Protein AF-0000000072577965 (afdb_homodimer)

Foldseek 3Di:
DPPCPVVPQPLCVVVVCVVQNDVGQDLVNSCVSRVHDSVVVCVRQVDSLSSLLVVLLVVVVVVLVVLVVVLVVVPCPVPDLLRSQLVSQQSLLVCLVVVVSSLVNVVVLVVCCVVPVVSVVSVVVSLLQQLLSVLCSSVVHDSVPQDPVSSVPVSNVSSCVSNVLSVVCSVPVVPRDHSVVVSVVVVVVVVVVPPPD/DPPCPVVPQPLCVVVVCVVQNDVGQDLVNSCVSRVHDSVVVCVRQVDSLSSLLVVLLVVVVVVLVVLVVVLVPVPCPVPDLLRSQLVSQQSLLVCLVVVVSSLVNVVVLVVCCVVPVVSVVSVVVSLLQQLLSVLCSSVVHDSVPADPVSSVPVSNVSVVVSNVLSVVCSVPVVPRDHSVVVSVVVVVCCVVPDDPD

pLDDT: mean 82.99, std 15.66, range [21.91, 97.69]

Structure (mmCIF, N/CA/C/O backbone):
data_AF-0000000072577965-model_v1
#
loop_
_entity.id
_entity.type
_entity.pdbx_description
1 polymer 'Regulatory protein'
#
loop_
_atom_site.group_PDB
_atom_site.id
_atom_site.type_symbol
_atom_site.label_atom_id
_atom_site.label_alt_id
_atom_site.label_comp_id
_atom_site.label_asym_id
_atom_site.label_entity_id
_atom_site.label_seq_id
_atom_site.pdbx_PDB_ins_code
_atom_site.Cartn_x
_atom_site.Cartn_y
_atom_site.Cartn_z
_atom_site.occupancy
_atom_site.B_iso_or_equiv
_atom_site.auth_seq_id
_atom_site.auth_comp_id
_atom_site.auth_asym_id
_atom_site.auth_atom_id
_atom_site.pdbx_PDB_model_num
ATOM 1 N N . MET A 1 1 ? 29.516 26.109 -17.391 1 22.03 1 MET A N 1
ATOM 2 C CA . MET A 1 1 ? 29.172 26 -15.977 1 22.03 1 MET A CA 1
ATOM 3 C C . MET A 1 1 ? 27.828 25.328 -15.781 1 22.03 1 MET A C 1
ATOM 5 O O . MET A 1 1 ? 26.797 25.875 -16.156 1 22.03 1 MET A O 1
ATOM 9 N N . LYS A 1 2 ? 27.734 24.062 -16.078 1 29.77 2 LYS A N 1
ATOM 10 C CA . LYS A 1 2 ? 26.391 23.484 -16.109 1 29.77 2 LYS A CA 1
ATOM 11 C C . LYS A 1 2 ? 25.578 23.891 -14.891 1 29.77 2 LYS A C 1
ATOM 13 O O . LYS A 1 2 ? 26.078 23.859 -13.766 1 29.77 2 LYS A O 1
ATOM 18 N N . PRO A 1 3 ? 24.688 24.812 -14.984 1 33.03 3 PRO A N 1
ATOM 19 C CA . PRO A 1 3 ? 24.016 25.234 -13.75 1 33.03 3 PRO A CA 1
ATOM 20 C C . PRO A 1 3 ? 23.781 24.078 -12.781 1 33.03 3 PRO A C 1
ATOM 22 O O . PRO A 1 3 ? 23.578 22.938 -13.211 1 33.03 3 PRO A O 1
ATOM 25 N N . ARG A 1 4 ? 24.484 24.016 -11.625 1 32.69 4 ARG A N 1
ATOM 26 C CA . ARG A 1 4 ? 24.406 23.016 -10.57 1 32.69 4 ARG A CA 1
ATOM 27 C C . ARG A 1 4 ? 22.953 22.656 -10.273 1 32.69 4 ARG A C 1
ATOM 29 O O . ARG A 1 4 ? 22.172 23.5 -9.828 1 32.69 4 ARG A O 1
ATOM 36 N N . GLY A 1 5 ? 22.266 22.156 -11.18 1 33.41 5 GLY A N 1
ATOM 37 C CA . GLY A 1 5 ? 20.859 21.828 -11.102 1 33.41 5 GLY A CA 1
ATOM 38 C C . GLY A 1 5 ? 20.406 21.422 -9.711 1 33.41 5 GLY A C 1
ATOM 39 O O . GLY A 1 5 ? 21.25 21.172 -8.836 1 33.41 5 GLY A O 1
ATOM 40 N N . LEU A 1 6 ? 19.281 21.859 -9.328 1 36.31 6 LEU A N 1
ATOM 41 C CA . LEU A 1 6 ? 18.75 21.453 -8.039 1 36.31 6 LEU A CA 1
ATOM 42 C C . LEU A 1 6 ? 19.203 20.047 -7.672 1 36.31 6 LEU A C 1
ATOM 44 O O . LEU A 1 6 ? 18.844 19.531 -6.613 1 36.31 6 LEU A O 1
ATOM 48 N N . ALA A 1 7 ? 19.812 19.375 -8.57 1 37.84 7 ALA A N 1
ATOM 49 C CA . ALA A 1 7 ? 20.5 18.078 -8.469 1 37.84 7 ALA A CA 1
ATOM 50 C C . ALA A 1 7 ? 21.562 18.109 -7.383 1 37.84 7 ALA A C 1
ATOM 52 O O . ALA A 1 7 ? 21.797 17.109 -6.703 1 37.84 7 ALA A O 1
ATOM 53 N N . SER A 1 8 ? 22.391 19.172 -7.383 1 37.16 8 SER A N 1
ATOM 54 C CA . SER A 1 8 ? 23.5 19.359 -6.449 1 37.16 8 SER A CA 1
ATOM 55 C C . SER A 1 8 ? 23 19.797 -5.082 1 37.16 8 SER A C 1
ATOM 57 O O . SER A 1 8 ? 23.797 20.031 -4.164 1 37.16 8 SER A O 1
ATOM 59 N N . CYS A 1 9 ? 21.875 20.469 -5.055 1 36 9 CYS A N 1
ATOM 60 C CA . CYS A 1 9 ? 21.484 20.703 -3.668 1 36 9 CYS A CA 1
ATOM 61 C C . CYS A 1 9 ? 21.422 19.391 -2.891 1 36 9 CYS A C 1
ATOM 63 O O . CYS A 1 9 ? 20.609 18.531 -3.186 1 36 9 CYS A O 1
ATOM 65 N N . SER A 1 10 ? 22.5 18.922 -2.521 1 39.62 10 SER A N 1
ATOM 66 C CA . SER A 1 10 ? 22.531 17.922 -1.454 1 39.62 10 SER A CA 1
ATOM 67 C C . SER A 1 10 ? 21.359 18.125 -0.487 1 39.62 10 SER A C 1
ATOM 69 O O . SER A 1 10 ? 21.516 18.766 0.551 1 39.62 10 SER A O 1
ATOM 71 N N . LEU A 1 11 ? 20.312 18.844 -0.849 1 42.03 11 LEU A N 1
ATOM 72 C CA . LEU A 1 11 ? 19.219 18.953 0.108 1 42.03 11 LEU A CA 1
ATOM 73 C C . LEU A 1 11 ? 19.125 17.703 0.976 1 42.03 11 LEU A C 1
ATOM 75 O O . LEU A 1 11 ? 18.797 16.625 0.48 1 42.03 11 LEU A O 1
ATOM 79 N N . GLU A 1 12 ? 20.062 17.469 1.684 1 44.97 12 GLU A N 1
ATOM 80 C CA . GLU A 1 12 ? 19.797 16.484 2.727 1 44.97 12 GLU A CA 1
ATOM 81 C C . GLU A 1 12 ? 18.453 16.75 3.416 1 44.97 12 GLU A C 1
ATOM 83 O O . GLU A 1 12 ? 18.422 17.281 4.531 1 44.97 12 GLU A O 1
ATOM 88 N N . PRO A 1 13 ? 17.438 17.391 2.611 1 48.84 13 PRO A N 1
ATOM 89 C CA . PRO A 1 13 ? 16.109 17.359 3.211 1 48.84 13 PRO A CA 1
ATOM 90 C C . PRO A 1 13 ? 15.883 16.156 4.113 1 48.84 13 PRO A C 1
ATOM 92 O O . PRO A 1 13 ? 14.953 16.141 4.918 1 48.84 13 PRO A O 1
ATOM 95 N N . GLY A 1 14 ? 16.859 15.328 4.07 1 54.28 14 GLY A N 1
ATOM 96 C CA . GLY A 1 14 ? 16.719 14.07 4.781 1 54.28 14 GLY A CA 1
ATOM 97 C C . GLY A 1 14 ? 16.578 14.234 6.281 1 54.28 14 GLY A C 1
ATOM 98 O O . GLY A 1 14 ? 15.688 13.648 6.898 1 54.28 14 GLY A O 1
ATOM 99 N N . ALA A 1 15 ? 17.516 15.234 6.684 1 58 15 ALA A N 1
ATOM 100 C CA . ALA A 1 15 ? 17.438 15.344 8.141 1 58 15 ALA A CA 1
ATOM 101 C C . ALA A 1 15 ? 16.203 16.109 8.57 1 58 15 ALA A C 1
ATOM 103 O O . ALA A 1 15 ? 15.523 15.711 9.531 1 58 15 ALA A O 1
ATOM 104 N N . ALA A 1 16 ? 16 17.219 7.773 1 63.34 16 ALA A N 1
ATOM 105 C CA . ALA A 1 16 ? 14.82 18 8.141 1 63.34 16 ALA A CA 1
ATOM 106 C C . ALA A 1 16 ? 13.539 17.188 7.906 1 63.34 16 ALA A C 1
ATOM 108 O O . ALA A 1 16 ? 12.602 17.266 8.695 1 63.34 16 ALA A O 1
ATOM 109 N N . TRP A 1 17 ? 13.594 16.438 6.918 1 68.44 17 TRP A N 1
ATOM 110 C CA . TRP A 1 17 ? 12.438 15.602 6.613 1 68.44 17 TRP A CA 1
ATOM 111 C C . TRP A 1 17 ? 12.227 14.555 7.699 1 68.44 17 TRP A C 1
ATOM 113 O O . TRP A 1 17 ? 11.094 14.312 8.125 1 68.44 17 TRP A O 1
ATOM 123 N N . ARG A 1 18 ? 13.375 14.102 8.133 1 65.56 18 ARG A N 1
ATOM 124 C CA . ARG A 1 18 ? 13.305 13.094 9.18 1 65.56 18 ARG A CA 1
ATOM 125 C C . ARG A 1 18 ? 12.711 13.672 10.461 1 65.56 18 ARG A C 1
ATOM 127 O O . ARG A 1 18 ? 11.953 12.992 11.156 1 65.56 18 ARG A O 1
ATOM 134 N N . LYS A 1 19 ? 13 14.93 10.594 1 66.25 19 LYS A N 1
ATOM 135 C CA . LYS A 1 19 ? 12.594 15.547 11.852 1 66.25 19 LYS A CA 1
ATOM 136 C C . LYS A 1 19 ? 11.148 16.031 11.781 1 66.25 19 LYS A C 1
ATOM 138 O O . LYS A 1 19 ? 10.375 15.836 12.719 1 66.25 19 LYS A O 1
ATOM 143 N N . LYS A 1 20 ? 10.812 16.625 10.656 1 73.31 20 LYS A N 1
ATOM 144 C CA . LYS A 1 20 ? 9.523 17.312 10.633 1 73.31 20 LYS A CA 1
ATOM 145 C C . LYS A 1 20 ? 8.492 16.516 9.828 1 73.31 20 LYS A C 1
ATOM 147 O O . LYS A 1 20 ? 7.289 16.625 10.07 1 73.31 20 LYS A O 1
ATOM 152 N N . GLY A 1 21 ? 9 15.727 8.992 1 69.69 21 GLY A N 1
ATOM 153 C CA . GLY A 1 21 ? 8.094 14.969 8.148 1 69.69 21 GLY A CA 1
ATOM 154 C C . GLY A 1 21 ? 7.508 15.789 7.012 1 69.69 21 GLY A C 1
ATOM 155 O O . GLY A 1 21 ? 7.73 17 6.934 1 69.69 21 GLY A O 1
ATOM 156 N N . TRP A 1 22 ? 6.762 15.172 6.145 1 72.5 22 TRP A N 1
ATOM 157 C CA . TRP A 1 22 ? 6.203 15.742 4.922 1 72.5 22 TRP A CA 1
ATOM 158 C C . TRP A 1 22 ? 5.234 16.875 5.242 1 72.5 22 TRP A C 1
ATOM 160 O O . TRP A 1 22 ? 5.266 17.938 4.602 1 72.5 22 TRP A O 1
ATOM 170 N N . ALA A 1 23 ? 4.504 16.672 6.238 1 69.31 23 ALA A N 1
ATOM 171 C CA . ALA A 1 23 ? 3.393 17.578 6.5 1 69.31 23 ALA A CA 1
ATOM 172 C C . ALA A 1 23 ? 3.883 18.875 7.117 1 69.31 23 ALA A C 1
ATOM 174 O O . ALA A 1 23 ? 3.277 19.938 6.918 1 69.31 23 ALA A O 1
ATOM 175 N N . ARG A 1 24 ? 5.105 18.875 7.723 1 77.19 24 ARG A N 1
ATOM 176 C CA . ARG A 1 24 ? 5.449 20.031 8.547 1 77.19 24 ARG A CA 1
ATOM 177 C C . ARG A 1 24 ? 6.695 20.719 8.023 1 77.19 24 ARG A C 1
ATOM 179 O O . ARG A 1 24 ? 6.969 21.875 8.375 1 77.19 24 ARG A O 1
ATOM 186 N N . ILE A 1 25 ? 7.359 20.078 7.188 1 81.75 25 ILE A N 1
ATOM 187 C CA . ILE A 1 25 ? 8.594 20.672 6.691 1 81.75 25 ILE A CA 1
ATOM 188 C C . ILE A 1 25 ? 8.273 21.891 5.824 1 81.75 25 ILE A C 1
ATOM 190 O O . ILE A 1 25 ? 7.301 21.875 5.066 1 81.75 25 ILE A O 1
ATOM 194 N N . THR A 1 26 ? 9 23.016 6.023 1 85.06 26 THR A N 1
ATOM 195 C CA . THR A 1 26 ? 8.766 24.266 5.289 1 85.06 26 THR A CA 1
ATOM 196 C C . THR A 1 26 ? 9.906 24.531 4.312 1 85.06 26 THR A C 1
ATOM 198 O O . THR A 1 26 ? 10.969 23.922 4.398 1 85.06 26 THR A O 1
ATOM 201 N N . VAL A 1 27 ? 9.586 25.469 3.42 1 85.62 27 VAL A N 1
ATOM 202 C CA . VAL A 1 27 ? 10.617 25.938 2.502 1 85.62 27 VAL A CA 1
ATOM 203 C C . VAL A 1 27 ? 11.773 26.547 3.293 1 85.62 27 VAL A C 1
ATOM 205 O O . VAL A 1 27 ? 12.938 26.375 2.934 1 85.62 27 VAL A O 1
ATOM 208 N N . ARG A 1 28 ? 11.422 27.125 4.348 1 87.19 28 ARG A N 1
ATOM 209 C CA . ARG A 1 28 ? 12.422 27.734 5.211 1 87.19 28 ARG A CA 1
ATOM 210 C C . ARG A 1 28 ? 13.344 26.688 5.809 1 87.19 28 ARG A C 1
ATOM 212 O O . ARG A 1 28 ? 14.562 26.875 5.871 1 87.19 28 ARG A O 1
ATOM 219 N N . ASP A 1 29 ? 12.727 25.625 6.27 1 85.81 29 ASP A N 1
ATOM 220 C CA . ASP A 1 29 ? 13.508 24.516 6.82 1 85.81 29 ASP A CA 1
ATOM 221 C C . ASP A 1 29 ? 14.492 23.969 5.789 1 85.81 29 ASP A C 1
ATOM 223 O O . ASP A 1 29 ? 15.648 23.688 6.113 1 85.81 29 ASP A O 1
ATOM 227 N N . ILE A 1 30 ? 14.008 23.859 4.598 1 82.06 30 ILE A N 1
ATOM 228 C CA . ILE A 1 30 ? 14.805 23.297 3.523 1 82.06 30 ILE A CA 1
ATOM 229 C C . ILE A 1 30 ? 15.93 24.25 3.141 1 82.06 30 ILE A C 1
ATOM 231 O O . ILE A 1 30 ? 17.078 23.844 2.938 1 82.06 30 ILE A O 1
ATOM 235 N N . ALA A 1 31 ? 15.578 25.484 3.035 1 85.81 31 ALA A N 1
ATOM 236 C CA . ALA A 1 31 ? 16.562 26.516 2.732 1 85.81 31 ALA A CA 1
ATOM 237 C C . ALA A 1 31 ? 17.688 26.531 3.768 1 85.81 31 ALA A C 1
ATOM 239 O O . ALA A 1 31 ? 18.859 26.562 3.414 1 85.81 31 ALA A O 1
ATOM 240 N N . ALA A 1 32 ? 17.359 26.391 4.984 1 84.44 32 ALA A N 1
ATOM 241 C CA . ALA A 1 32 ? 18.312 26.406 6.086 1 84.44 32 ALA A CA 1
ATOM 242 C C . ALA A 1 32 ? 19.234 25.188 6.031 1 84.44 32 ALA A C 1
ATOM 244 O O . ALA A 1 32 ? 20.438 25.312 6.293 1 84.44 32 ALA A O 1
ATOM 245 N N . ALA A 1 33 ? 18.672 24.172 5.617 1 78.94 33 ALA A N 1
ATOM 246 C CA . ALA A 1 33 ? 19.422 22.906 5.621 1 78.94 33 ALA A CA 1
ATOM 247 C C . ALA A 1 33 ? 20.297 22.797 4.383 1 78.94 33 ALA A C 1
ATOM 249 O O . ALA A 1 33 ? 21.312 22.094 4.398 1 78.94 33 ALA A O 1
ATOM 250 N N . SER A 1 34 ? 19.922 23.453 3.359 1 78.5 34 SER A N 1
ATOM 251 C CA . SER A 1 34 ? 20.609 23.234 2.084 1 78.5 34 SER A CA 1
ATOM 252 C C . SER A 1 34 ? 21.547 24.391 1.76 1 78.5 34 SER A C 1
ATOM 254 O O . SER A 1 34 ? 22.375 24.281 0.845 1 78.5 34 SER A O 1
ATOM 256 N N . GLY A 1 35 ? 21.391 25.484 2.408 1 81.62 35 GLY A N 1
ATOM 257 C CA . GLY A 1 35 ? 22.203 26.656 2.131 1 81.62 35 GLY A CA 1
ATOM 258 C C . GLY A 1 35 ? 21.766 27.406 0.892 1 81.62 35 GLY A C 1
ATOM 259 O O . GLY A 1 35 ? 22.5 28.25 0.368 1 81.62 35 GLY A O 1
ATOM 260 N N . VAL A 1 36 ? 20.672 27.062 0.403 1 82.81 36 VAL A N 1
ATOM 261 C CA . VAL A 1 36 ? 20.078 27.734 -0.746 1 82.81 36 VAL A CA 1
ATOM 262 C C . VAL A 1 36 ? 19.031 28.734 -0.273 1 82.81 36 VAL A C 1
ATOM 264 O O . VAL A 1 36 ? 18.312 28.469 0.699 1 82.81 36 VAL A O 1
ATOM 267 N N . SER A 1 37 ? 18.984 29.844 -0.943 1 87.12 37 SER A N 1
ATOM 268 C CA . SER A 1 37 ? 18.047 30.875 -0.519 1 87.12 37 SER A CA 1
ATOM 269 C C . SER A 1 37 ? 16.609 30.453 -0.797 1 87.12 37 SER A C 1
ATOM 271 O O . SER A 1 37 ? 16.344 29.703 -1.735 1 87.12 37 SER A O 1
ATOM 273 N N . MET A 1 38 ? 15.75 30.953 -0.001 1 89 38 MET A N 1
ATOM 274 C CA . MET A 1 38 ? 14.32 30.734 -0.229 1 89 38 MET A CA 1
ATOM 275 C C . MET A 1 38 ? 13.906 31.234 -1.604 1 89 38 MET A C 1
ATOM 277 O O . MET A 1 38 ? 13.07 30.625 -2.27 1 89 38 MET A O 1
ATOM 281 N N . ALA A 1 39 ? 14.562 32.281 -2.02 1 90.38 39 ALA A N 1
ATOM 282 C CA . ALA A 1 39 ? 14.258 32.875 -3.322 1 90.38 39 ALA A CA 1
ATOM 283 C C . ALA A 1 39 ? 14.633 31.922 -4.457 1 90.38 39 ALA A C 1
ATOM 285 O O . ALA A 1 39 ? 13.852 31.719 -5.387 1 90.38 39 ALA A O 1
ATOM 286 N N . ALA A 1 40 ? 15.75 31.391 -4.332 1 88.75 40 ALA A N 1
ATOM 287 C CA . ALA A 1 40 ? 16.219 30.453 -5.344 1 88.75 40 ALA A CA 1
ATOM 288 C C . ALA A 1 40 ? 15.32 29.219 -5.402 1 88.75 40 ALA A C 1
ATOM 290 O O . ALA A 1 40 ? 15 28.734 -6.488 1 88.75 40 ALA A O 1
ATOM 291 N N . ILE A 1 41 ? 14.922 28.688 -4.215 1 85.88 41 ILE A N 1
ATOM 292 C CA . ILE A 1 41 ? 14.039 27.531 -4.129 1 85.88 41 ILE A CA 1
ATOM 293 C C . ILE A 1 41 ? 12.695 27.875 -4.781 1 85.88 41 ILE A C 1
ATOM 295 O O . ILE A 1 41 ? 12.156 27.062 -5.543 1 85.88 41 ILE A O 1
ATOM 299 N N . GLY A 1 42 ? 12.273 29.047 -4.441 1 87.44 42 GLY A N 1
ATOM 300 C CA . GLY A 1 42 ? 11.023 29.484 -5.039 1 87.44 42 GLY A CA 1
ATOM 301 C C . GLY A 1 42 ? 11.086 29.594 -6.551 1 87.44 42 GLY A C 1
ATOM 302 O O . GLY A 1 42 ? 10.164 29.172 -7.25 1 87.44 42 GLY A O 1
ATOM 303 N N . TYR A 1 43 ? 12.156 30.156 -7.066 1 89.94 43 TYR A N 1
ATOM 304 C CA . TYR A 1 43 ? 12.352 30.312 -8.5 1 89.94 43 TYR A CA 1
ATOM 305 C C . TYR A 1 43 ? 12.422 28.969 -9.203 1 89.94 43 TYR A C 1
ATOM 307 O O . TYR A 1 43 ? 11.828 28.781 -10.266 1 89.94 43 TYR A O 1
ATOM 315 N N . ARG A 1 44 ? 12.953 28.078 -8.539 1 87.31 44 ARG A N 1
ATOM 316 C CA . ARG A 1 44 ? 13.211 26.781 -9.164 1 87.31 44 ARG A CA 1
ATOM 317 C C . ARG A 1 44 ? 11.992 25.875 -9.055 1 87.31 44 ARG A C 1
ATOM 319 O O . ARG A 1 44 ? 11.672 25.156 -10 1 87.31 44 ARG A O 1
ATOM 326 N N . PHE A 1 45 ? 11.312 25.859 -7.918 1 88.38 45 PHE A N 1
ATOM 327 C CA . PHE A 1 45 ? 10.305 24.844 -7.691 1 88.38 45 PHE A CA 1
ATOM 328 C C . PHE A 1 45 ? 8.906 25.453 -7.656 1 88.38 45 PHE A C 1
ATOM 330 O O . PHE A 1 45 ? 7.914 24.766 -7.879 1 88.38 45 PHE A O 1
ATOM 337 N N . GLY A 1 46 ? 8.875 26.672 -7.336 1 86.12 46 GLY A N 1
ATOM 338 C CA . GLY A 1 46 ? 7.617 27.391 -7.395 1 86.12 46 GLY A CA 1
ATOM 339 C C . GLY A 1 46 ? 6.762 27.203 -6.156 1 86.12 46 GLY A C 1
ATOM 340 O O . GLY A 1 46 ? 6.082 28.141 -5.719 1 86.12 46 GLY A O 1
ATOM 341 N N . SER A 1 47 ? 6.73 25.969 -5.566 1 83.81 47 SER A N 1
ATOM 342 C CA . SER A 1 47 ? 5.918 25.719 -4.379 1 83.81 47 SER A CA 1
ATOM 343 C C . SER A 1 47 ? 6.574 24.672 -3.473 1 83.81 47 SER A C 1
ATOM 345 O O . SER A 1 47 ? 7.434 23.906 -3.916 1 83.81 47 SER A O 1
ATOM 347 N N . ARG A 1 48 ? 6.172 24.734 -2.264 1 84.12 48 ARG A N 1
ATOM 348 C CA . ARG A 1 48 ? 6.625 23.766 -1.28 1 84.12 48 ARG A CA 1
ATOM 349 C C . ARG A 1 48 ? 6.301 22.344 -1.731 1 84.12 48 ARG A C 1
ATOM 351 O O . ARG A 1 48 ? 7.137 21.438 -1.62 1 84.12 48 ARG A O 1
ATOM 358 N N . GLU A 1 49 ? 5.141 22.172 -2.326 1 82.69 49 GLU A N 1
ATOM 359 C CA . GLU A 1 49 ? 4.691 20.859 -2.762 1 82.69 49 GLU A CA 1
ATOM 360 C C . GLU A 1 49 ? 5.547 20.328 -3.912 1 82.69 49 GLU A C 1
ATOM 362 O O . GLU A 1 49 ? 5.934 19.156 -3.928 1 82.69 49 GLU A O 1
ATOM 367 N N . ALA A 1 50 ? 5.828 21.188 -4.781 1 83.31 50 ALA A N 1
ATOM 368 C CA . ALA A 1 50 ? 6.66 20.812 -5.918 1 83.31 50 ALA A CA 1
ATOM 369 C C . ALA A 1 50 ? 8.062 20.438 -5.469 1 83.31 50 ALA A C 1
ATOM 371 O O . ALA A 1 50 ? 8.633 19.453 -5.957 1 83.31 50 ALA A O 1
ATOM 372 N N . LEU A 1 51 ? 8.547 21.203 -4.562 1 85.5 51 LEU A N 1
ATOM 373 C CA . LEU A 1 51 ? 9.875 20.922 -4.023 1 85.5 51 LEU A CA 1
ATOM 374 C C . LEU A 1 51 ? 9.898 19.578 -3.311 1 85.5 51 LEU A C 1
ATOM 376 O O . LEU A 1 51 ? 10.773 18.75 -3.574 1 85.5 51 LEU A O 1
ATOM 380 N N . LEU A 1 52 ? 8.961 19.359 -2.465 1 86.12 52 LEU A N 1
ATOM 381 C CA . LEU A 1 52 ? 8.922 18.125 -1.679 1 86.12 52 LEU A CA 1
ATOM 382 C C . LEU A 1 52 ? 8.727 16.922 -2.578 1 86.12 52 LEU A C 1
ATOM 384 O O . LEU A 1 52 ? 9.336 15.867 -2.357 1 86.12 52 LEU A O 1
ATOM 388 N N . THR A 1 53 ? 7.949 17.094 -3.547 1 84.81 53 THR A N 1
ATOM 389 C CA . THR A 1 53 ? 7.691 15.992 -4.477 1 84.81 53 THR A CA 1
ATOM 390 C C . THR A 1 53 ? 8.961 15.633 -5.25 1 84.81 53 THR A C 1
ATOM 392 O O . THR A 1 53 ? 9.297 14.453 -5.375 1 84.81 53 THR A O 1
ATOM 395 N N . SER A 1 54 ? 9.594 16.609 -5.695 1 84 54 SER A N 1
ATOM 396 C CA . SER A 1 54 ? 10.844 16.391 -6.414 1 84 54 SER A CA 1
ATOM 397 C C . SER A 1 54 ? 11.883 15.711 -5.523 1 84 54 SER A C 1
ATOM 399 O O . SER A 1 54 ? 12.562 14.773 -5.953 1 84 54 SER A O 1
ATOM 401 N N . ALA A 1 55 ? 11.938 16.156 -4.32 1 84.5 55 ALA A N 1
ATOM 402 C CA . ALA A 1 55 ? 12.875 15.57 -3.363 1 84.5 55 ALA A CA 1
ATOM 403 C C . ALA A 1 55 ? 12.531 14.109 -3.08 1 84.5 55 ALA A C 1
ATOM 405 O O . ALA A 1 55 ? 13.422 13.266 -2.963 1 84.5 55 ALA A O 1
ATOM 406 N N . LEU A 1 56 ? 11.312 13.844 -2.992 1 86.75 56 LEU A N 1
ATOM 407 C CA . LEU A 1 56 ? 10.852 12.484 -2.738 1 86.75 56 LEU A CA 1
ATOM 408 C C . LEU A 1 56 ? 11.211 11.562 -3.896 1 86.75 56 LEU A C 1
ATOM 410 O O . LEU A 1 56 ? 11.758 10.477 -3.684 1 86.75 56 LEU A O 1
ATOM 414 N N . ILE A 1 57 ? 10.969 12.016 -5.051 1 84.38 57 ILE A N 1
ATOM 415 C CA . ILE A 1 57 ? 11.234 11.219 -6.246 1 84.38 57 ILE A CA 1
ATOM 416 C C . ILE A 1 57 ? 12.734 10.953 -6.363 1 84.38 57 ILE A C 1
ATOM 418 O O . ILE A 1 57 ? 13.148 9.836 -6.676 1 84.38 57 ILE A O 1
ATOM 422 N N . GLU A 1 58 ? 13.461 11.93 -6.066 1 84.31 58 GLU A N 1
ATOM 423 C CA . GLU A 1 58 ? 14.906 11.773 -6.098 1 84.31 58 GLU A CA 1
ATOM 424 C C . GLU A 1 58 ? 15.383 10.781 -5.043 1 84.31 58 GLU A C 1
ATOM 426 O O . GLU A 1 58 ? 16.266 9.961 -5.309 1 84.31 58 GLU A O 1
ATOM 431 N N . ALA A 1 59 ? 14.828 10.867 -3.898 1 85.94 59 ALA A N 1
ATOM 432 C CA . ALA A 1 59 ? 15.188 9.953 -2.816 1 85.94 59 ALA A CA 1
ATOM 433 C C . ALA A 1 59 ? 14.844 8.508 -3.178 1 85.94 59 ALA A C 1
ATOM 435 O O . ALA A 1 59 ? 15.609 7.59 -2.889 1 85.94 59 ALA A O 1
ATOM 436 N N . ILE A 1 60 ? 13.742 8.305 -3.84 1 88.25 60 ILE A N 1
ATOM 437 C CA . ILE A 1 60 ? 13.328 6.973 -4.262 1 88.25 60 ILE A CA 1
ATOM 438 C C . ILE A 1 60 ? 14.273 6.461 -5.348 1 88.25 60 ILE A C 1
ATOM 440 O O . ILE A 1 60 ? 14.656 5.289 -5.34 1 88.25 60 ILE A O 1
ATOM 444 N N . ASP A 1 61 ? 14.625 7.324 -6.238 1 85.69 61 ASP A N 1
ATOM 445 C CA . ASP A 1 61 ? 15.562 6.961 -7.293 1 85.69 61 ASP A CA 1
ATOM 446 C C . ASP A 1 61 ? 16.906 6.539 -6.703 1 85.69 61 ASP A C 1
ATOM 448 O O . ASP A 1 61 ? 17.484 5.535 -7.129 1 85.69 61 ASP A O 1
ATOM 452 N N . GLU A 1 62 ? 17.359 7.293 -5.746 1 87.62 62 GLU A N 1
ATOM 453 C CA . GLU A 1 62 ? 18.609 6.957 -5.078 1 87.62 62 GLU A CA 1
ATOM 454 C C . GLU A 1 62 ? 18.516 5.613 -4.367 1 87.62 62 GLU A C 1
ATOM 456 O O . GLU A 1 62 ? 19.453 4.816 -4.402 1 87.62 62 GLU A O 1
ATOM 461 N N . TRP A 1 63 ? 17.453 5.422 -3.729 1 89.69 63 TRP A N 1
ATOM 462 C CA . TRP A 1 63 ? 17.203 4.137 -3.082 1 89.69 63 TRP A CA 1
ATOM 463 C C . TRP A 1 63 ? 17.266 2.998 -4.098 1 89.69 63 TRP A C 1
ATOM 465 O O . TRP A 1 63 ? 17.891 1.968 -3.852 1 89.69 63 TRP A O 1
ATOM 475 N N . GLY A 1 64 ? 16.578 3.203 -5.234 1 88.5 64 GLY A N 1
ATOM 476 C CA . GLY A 1 64 ? 16.609 2.199 -6.285 1 88.5 64 GLY A CA 1
ATOM 477 C C . GLY A 1 64 ? 18.016 1.887 -6.766 1 88.5 64 GLY A C 1
ATOM 478 O O . GLY A 1 64 ? 18.359 0.723 -6.98 1 88.5 64 GLY A O 1
ATOM 479 N N . THR A 1 65 ? 18.766 2.918 -6.914 1 87.06 65 THR A N 1
ATOM 480 C CA . THR A 1 65 ? 20.141 2.758 -7.367 1 87.06 65 THR A CA 1
ATOM 481 C C . THR A 1 65 ? 20.953 1.971 -6.348 1 87.06 65 THR A C 1
ATOM 483 O O . THR A 1 65 ? 21.703 1.059 -6.711 1 87.06 65 THR A O 1
ATOM 486 N N . ARG A 1 66 ? 20.75 2.295 -5.102 1 88.75 66 ARG A N 1
ATOM 487 C CA . ARG A 1 66 ? 21.438 1.581 -4.031 1 88.75 66 ARG A CA 1
ATOM 488 C C . ARG A 1 66 ? 21.016 0.118 -3.988 1 88.75 66 ARG A C 1
ATOM 490 O O . ARG A 1 66 ? 21.844 -0.772 -3.807 1 88.75 66 ARG A O 1
ATOM 497 N N . LEU A 1 67 ? 19.781 -0.132 -4.133 1 88.25 67 LEU A N 1
ATOM 498 C CA . LEU A 1 67 ? 19.25 -1.493 -4.145 1 88.25 67 LEU A CA 1
ATOM 499 C C . LEU A 1 67 ? 19.859 -2.301 -5.285 1 88.25 67 LEU A C 1
ATOM 501 O O . LEU A 1 67 ? 20.25 -3.453 -5.094 1 88.25 67 LEU A O 1
ATOM 505 N N . GLY A 1 68 ? 19.891 -1.699 -6.469 1 84.94 68 GLY A N 1
ATOM 506 C CA . GLY A 1 68 ? 20.516 -2.357 -7.605 1 84.94 68 GLY A CA 1
ATOM 507 C C . GLY A 1 68 ? 21.953 -2.764 -7.352 1 84.94 68 GLY A C 1
ATOM 508 O O . GLY A 1 68 ? 22.359 -3.871 -7.703 1 84.94 68 GLY A O 1
ATOM 509 N N . ARG A 1 69 ? 22.656 -1.888 -6.723 1 85.19 69 ARG A N 1
ATOM 510 C CA . ARG A 1 69 ? 24.062 -2.176 -6.402 1 85.19 69 ARG A CA 1
ATOM 511 C C . ARG A 1 69 ? 24.172 -3.336 -5.418 1 85.19 69 ARG A C 1
ATOM 513 O O . ARG A 1 69 ? 25.016 -4.211 -5.57 1 85.19 69 ARG A O 1
ATOM 520 N N . THR A 1 70 ? 23.312 -3.295 -4.445 1 83.12 70 THR A N 1
ATOM 521 C CA . THR A 1 70 ? 23.281 -4.352 -3.441 1 83.12 70 THR A CA 1
ATOM 522 C C . THR A 1 70 ? 22.984 -5.703 -4.086 1 83.12 70 THR A C 1
ATOM 524 O O . THR A 1 70 ? 23.656 -6.699 -3.797 1 83.12 70 THR A O 1
ATOM 527 N N . LEU A 1 71 ? 22.094 -5.727 -4.977 1 82.5 71 LEU A N 1
ATOM 528 C CA . LEU A 1 71 ? 21.672 -6.973 -5.613 1 82.5 71 LEU A CA 1
ATOM 529 C C . LEU A 1 71 ? 22.734 -7.473 -6.582 1 82.5 71 LEU A C 1
ATOM 531 O O . LEU A 1 71 ? 22.922 -8.68 -6.742 1 82.5 71 LEU A O 1
ATOM 535 N N . SER A 1 72 ? 23.344 -6.516 -7.238 1 79.31 72 SER A N 1
ATOM 536 C CA . SER A 1 72 ? 24.422 -6.891 -8.148 1 79.31 72 SER A CA 1
ATOM 537 C C . SER A 1 72 ? 25.594 -7.527 -7.398 1 79.31 72 SER A C 1
ATOM 539 O O . SER A 1 72 ? 26.297 -8.383 -7.941 1 79.31 72 SER A O 1
ATOM 541 N N . ALA A 1 73 ? 25.703 -7.121 -6.191 1 75.44 73 ALA A N 1
ATOM 542 C CA . ALA A 1 73 ? 26.781 -7.66 -5.367 1 75.44 73 ALA A CA 1
ATOM 543 C C . ALA A 1 73 ? 26.422 -9.055 -4.852 1 75.44 73 ALA A C 1
ATOM 545 O O . ALA A 1 73 ? 27.312 -9.828 -4.488 1 75.44 73 ALA A O 1
ATOM 546 N N . TYR A 1 74 ? 25.172 -9.172 -4.602 1 67.94 74 TYR A N 1
ATOM 547 C CA . TYR A 1 74 ? 24.75 -10.492 -4.16 1 67.94 74 TYR A CA 1
ATOM 548 C C . TYR A 1 74 ? 25.094 -11.562 -5.188 1 67.94 74 TYR A C 1
ATOM 550 O O . TYR A 1 74 ? 24.422 -11.703 -6.203 1 67.94 74 TYR A O 1
ATOM 558 N N . GLY A 1 75 ? 26.344 -11.68 -5.637 1 57.62 75 GLY A N 1
ATOM 559 C CA . GLY A 1 75 ? 26.969 -12.672 -6.492 1 57.62 75 GLY A CA 1
ATOM 560 C C . GLY A 1 75 ? 26.078 -13.852 -6.793 1 57.62 75 GLY A C 1
ATOM 561 O O . GLY A 1 75 ? 25.328 -14.305 -5.93 1 57.62 75 GLY A O 1
ATOM 562 N N . SER A 1 76 ? 25.078 -13.805 -7.781 1 58.84 76 SER A N 1
ATOM 563 C CA . SER A 1 76 ? 24.172 -14.906 -8.07 1 58.84 76 SER A CA 1
ATOM 564 C C . SER A 1 76 ? 24.812 -15.93 -8.992 1 58.84 76 SER A C 1
ATOM 566 O O . SER A 1 76 ? 24.125 -16.703 -9.648 1 58.84 76 SER A O 1
ATOM 568 N N . GLU A 1 77 ? 26.203 -15.906 -8.891 1 63.25 77 GLU A N 1
ATOM 569 C CA . GLU A 1 77 ? 26.719 -17.031 -9.672 1 63.25 77 GLU A CA 1
ATOM 570 C C . GLU A 1 77 ? 26.219 -18.359 -9.117 1 63.25 77 GLU A C 1
ATOM 572 O O . GLU A 1 77 ? 26.422 -18.656 -7.941 1 63.25 77 GLU A O 1
ATOM 577 N N . GLY A 1 78 ? 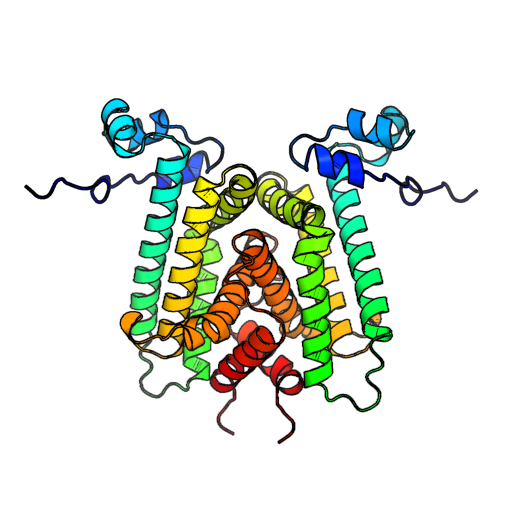25.438 -19.031 -9.859 1 71.81 78 GLY A N 1
ATOM 578 C CA . GLY A 1 78 ? 24.906 -20.344 -9.555 1 71.81 78 GLY A CA 1
ATOM 579 C C . GLY A 1 78 ? 23.594 -20.297 -8.797 1 71.81 78 GLY A C 1
ATOM 580 O O . GLY A 1 78 ? 22.984 -21.344 -8.547 1 71.81 78 GLY A O 1
ATOM 581 N N . ALA A 1 79 ? 23.188 -19.156 -8.359 1 77.31 79 ALA A N 1
ATOM 582 C CA . ALA A 1 79 ? 21.938 -19.078 -7.617 1 77.31 79 ALA A CA 1
ATOM 583 C C . ALA A 1 79 ? 20.75 -19.25 -8.555 1 77.31 79 ALA A C 1
ATOM 585 O O . ALA A 1 79 ? 20.781 -18.797 -9.703 1 77.31 79 ALA A O 1
ATOM 586 N N . SER A 1 80 ? 19.766 -19.984 -8.008 1 83 80 SER A N 1
ATOM 587 C CA . SER A 1 80 ? 18.531 -20.156 -8.758 1 83 80 SER A CA 1
ATOM 588 C C . SER A 1 80 ? 17.75 -18.844 -8.82 1 83 80 SER A C 1
ATOM 590 O O . SER A 1 80 ? 18.016 -17.906 -8.055 1 83 80 SER A O 1
ATOM 592 N N . ALA A 1 81 ? 16.906 -18.703 -9.711 1 83.38 81 ALA A N 1
ATOM 593 C CA . ALA A 1 81 ? 16.031 -17.531 -9.844 1 83.38 81 ALA A CA 1
ATOM 594 C C . ALA A 1 81 ? 15.266 -17.281 -8.547 1 83.38 81 ALA A C 1
ATOM 596 O O . ALA A 1 81 ? 15.102 -16.125 -8.141 1 83.38 81 ALA A O 1
ATOM 597 N N . ALA A 1 82 ? 14.977 -18.359 -7.895 1 85.25 82 ALA A N 1
ATOM 598 C CA . ALA A 1 82 ? 14.227 -18.25 -6.645 1 85.25 82 ALA A CA 1
ATOM 599 C C . ALA A 1 82 ? 15.094 -17.641 -5.543 1 85.25 82 ALA A C 1
ATOM 601 O O . ALA A 1 82 ? 14.617 -16.828 -4.754 1 85.25 82 ALA A O 1
ATOM 602 N N . GLU A 1 83 ? 16.297 -18.047 -5.535 1 86.69 83 GLU A N 1
ATOM 603 C CA . GLU A 1 83 ? 17.219 -17.516 -4.535 1 86.69 83 GLU A CA 1
ATOM 604 C C . GLU A 1 83 ? 17.5 -16.031 -4.766 1 86.69 83 GLU A C 1
ATOM 606 O O . GLU A 1 83 ? 17.578 -15.25 -3.814 1 86.69 83 GLU A O 1
ATOM 611 N N . HIS A 1 84 ? 17.609 -15.727 -6.035 1 86.5 84 HIS A N 1
ATOM 612 C CA . HIS A 1 84 ? 17.812 -14.328 -6.383 1 86.5 84 HIS A CA 1
ATOM 613 C C . HIS A 1 84 ? 16.609 -13.477 -6.012 1 86.5 84 HIS A C 1
ATOM 615 O O . HIS A 1 84 ? 16.766 -12.359 -5.504 1 86.5 84 HIS A O 1
ATOM 621 N N . TYR A 1 85 ? 15.516 -13.969 -6.254 1 91.38 85 TYR A N 1
ATOM 622 C CA . TYR A 1 85 ? 14.281 -13.25 -5.941 1 91.38 85 TYR A CA 1
ATOM 623 C C . TYR A 1 85 ? 14.117 -13.078 -4.434 1 91.38 85 TYR A C 1
ATOM 625 O O . TYR A 1 85 ? 13.68 -12.023 -3.969 1 91.38 85 TYR A O 1
ATOM 633 N N . GLU A 1 86 ? 14.445 -14.102 -3.705 1 92.12 86 GLU A N 1
ATOM 634 C CA . GLU A 1 86 ? 14.398 -14.016 -2.248 1 92.12 86 GLU A CA 1
ATOM 635 C C . GLU A 1 86 ? 15.391 -12.977 -1.726 1 92.12 86 GLU A C 1
ATOM 637 O O . GLU A 1 86 ? 15.086 -12.234 -0.787 1 92.12 86 GLU A O 1
ATOM 642 N N . ALA A 1 87 ? 16.562 -12.891 -2.328 1 90.88 87 ALA A N 1
ATOM 643 C CA . ALA A 1 87 ? 17.562 -11.898 -1.947 1 90.88 87 ALA A CA 1
ATOM 644 C C . ALA A 1 87 ? 17.062 -10.484 -2.225 1 90.88 87 ALA A C 1
ATOM 646 O O . ALA A 1 87 ? 17.312 -9.562 -1.448 1 90.88 87 ALA A O 1
ATOM 647 N N . LEU A 1 88 ? 16.375 -10.344 -3.332 1 91.31 88 LEU A N 1
ATOM 648 C CA . LEU A 1 88 ? 15.766 -9.062 -3.658 1 91.31 88 LEU A CA 1
ATOM 649 C C . LEU A 1 88 ? 14.797 -8.633 -2.562 1 91.31 88 LEU A C 1
ATOM 651 O O . LEU A 1 88 ? 14.875 -7.504 -2.068 1 91.31 88 LEU A O 1
ATOM 655 N N . TRP A 1 89 ? 13.992 -9.523 -2.111 1 94.56 89 TRP A N 1
ATOM 656 C CA . TRP A 1 89 ? 13.008 -9.195 -1.087 1 94.56 89 TRP A CA 1
ATOM 657 C C . TRP A 1 89 ? 13.68 -8.945 0.257 1 94.56 89 TRP A C 1
ATOM 659 O O . TRP A 1 89 ? 13.242 -8.094 1.03 1 94.56 89 TRP A O 1
ATOM 669 N N . ALA A 1 90 ? 14.711 -9.68 0.54 1 94.75 90 ALA A N 1
ATOM 670 C CA . ALA A 1 90 ? 15.445 -9.438 1.78 1 94.75 90 ALA A CA 1
ATOM 671 C C . ALA A 1 90 ? 15.984 -8.008 1.825 1 94.75 90 ALA A C 1
ATOM 673 O O . ALA A 1 90 ? 15.875 -7.332 2.85 1 94.75 90 ALA A O 1
ATOM 674 N N . ALA A 1 91 ? 16.531 -7.594 0.713 1 92.81 91 ALA A N 1
ATOM 675 C CA . ALA A 1 91 ? 17.078 -6.246 0.632 1 92.81 91 ALA A CA 1
ATOM 676 C C . ALA A 1 91 ? 15.969 -5.195 0.724 1 92.81 91 ALA A C 1
ATOM 678 O O . ALA A 1 91 ? 16.109 -4.195 1.429 1 92.81 91 ALA A O 1
ATOM 679 N N . VAL A 1 92 ? 14.898 -5.414 0.03 1 94.81 92 VAL A N 1
ATOM 680 C CA . VAL A 1 92 ? 13.758 -4.492 0.024 1 94.81 92 VAL A CA 1
ATOM 681 C C . VAL A 1 92 ? 13.18 -4.379 1.432 1 94.81 92 VAL A C 1
ATOM 683 O O . VAL A 1 92 ? 12.969 -3.271 1.934 1 94.81 92 VAL A O 1
ATOM 686 N N . ILE A 1 93 ? 12.992 -5.496 2.07 1 96.38 93 ILE A N 1
ATOM 687 C CA . ILE A 1 93 ? 12.391 -5.523 3.4 1 96.38 93 ILE A CA 1
ATOM 688 C C . ILE A 1 93 ? 13.32 -4.848 4.402 1 96.38 93 ILE A C 1
ATOM 690 O O . ILE A 1 93 ? 12.867 -4.117 5.289 1 96.38 93 ILE A O 1
ATOM 694 N N . GLY A 1 94 ? 14.617 -5.047 4.266 1 95 94 GLY A N 1
ATOM 695 C CA . GLY A 1 94 ? 15.562 -4.316 5.09 1 95 94 GLY A CA 1
ATOM 696 C C . GLY A 1 94 ? 15.406 -2.812 4.992 1 95 94 GLY A C 1
ATOM 697 O O . GLY A 1 94 ? 15.508 -2.105 5.996 1 95 94 GLY A O 1
ATOM 698 N N . SER A 1 95 ? 15.062 -2.355 3.871 1 93.38 95 SER A N 1
ATOM 699 C CA . SER A 1 95 ? 14.953 -0.919 3.639 1 93.38 95 SER A CA 1
ATOM 700 C C . SER A 1 95 ? 13.711 -0.342 4.309 1 93.38 95 SER A C 1
ATOM 702 O O . SER A 1 95 ? 13.648 0.86 4.57 1 93.38 95 SER A O 1
ATOM 704 N N . PHE A 1 96 ? 12.641 -1.147 4.578 1 94.5 96 PHE A N 1
ATOM 705 C CA . PHE A 1 96 ? 11.422 -0.653 5.219 1 94.5 96 PHE A CA 1
ATOM 706 C C . PHE A 1 96 ? 11.719 -0.177 6.637 1 94.5 96 PHE A C 1
ATOM 708 O O . PHE A 1 96 ? 11.023 0.7 7.16 1 94.5 96 PHE A O 1
ATOM 715 N N . THR A 1 97 ? 12.773 -0.743 7.23 1 90.25 97 THR A N 1
ATOM 716 C CA . THR A 1 97 ? 13.203 -0.317 8.555 1 90.25 97 THR A CA 1
ATOM 717 C C . THR A 1 97 ? 14.273 0.763 8.453 1 90.25 97 THR A C 1
ATOM 719 O O . THR A 1 97 ? 14.18 1.801 9.117 1 90.25 97 THR A O 1
ATOM 722 N N . GLU A 1 98 ? 15.234 0.567 7.586 1 89.69 98 GLU A N 1
ATOM 723 C CA . GLU A 1 98 ? 16.391 1.457 7.48 1 89.69 98 GLU A CA 1
ATOM 724 C C . GLU A 1 98 ? 15.984 2.811 6.902 1 89.69 98 GLU A C 1
ATOM 726 O O . GLU A 1 98 ? 16.547 3.844 7.285 1 89.69 98 GLU A O 1
ATOM 731 N N . ASP A 1 99 ? 15.023 2.746 5.969 1 89.75 99 ASP A N 1
ATOM 732 C CA . ASP A 1 99 ? 14.586 3.961 5.285 1 89.75 99 ASP A CA 1
ATOM 733 C C . ASP A 1 99 ? 13.133 4.285 5.613 1 89.75 99 ASP A C 1
ATOM 735 O O . ASP A 1 99 ? 12.383 4.75 4.754 1 89.75 99 ASP A O 1
ATOM 739 N N . ARG A 1 100 ? 12.742 4.016 6.766 1 88.25 100 ARG A N 1
ATOM 740 C CA . ARG A 1 100 ? 11.352 4.121 7.188 1 88.25 100 ARG A CA 1
ATOM 741 C C . ARG A 1 100 ? 10.789 5.508 6.902 1 88.25 100 ARG A C 1
ATOM 743 O O . ARG A 1 100 ? 9.648 5.645 6.461 1 88.25 100 ARG A O 1
ATOM 750 N N . THR A 1 101 ? 11.578 6.57 7.133 1 85.19 101 THR A N 1
ATOM 751 C CA . THR A 1 101 ? 11.133 7.941 6.922 1 85.19 101 THR A CA 1
ATOM 752 C C . THR A 1 101 ? 10.781 8.18 5.453 1 85.19 101 THR A C 1
ATOM 754 O O . THR A 1 101 ? 9.828 8.898 5.145 1 85.19 101 THR A O 1
ATOM 757 N N . LEU A 1 102 ? 11.555 7.605 4.621 1 88 102 LEU A N 1
ATOM 758 C CA . LEU A 1 102 ? 11.305 7.723 3.189 1 88 102 LEU A CA 1
ATOM 759 C C . LEU A 1 102 ? 9.961 7.098 2.818 1 88 102 LEU A C 1
ATOM 761 O O . LEU A 1 102 ? 9.172 7.695 2.08 1 88 102 LEU A O 1
ATOM 765 N N . TRP A 1 103 ? 9.672 5.969 3.389 1 92.25 103 TRP A N 1
ATOM 766 C CA . TRP A 1 103 ? 8.461 5.238 3.031 1 92.25 103 TRP A CA 1
ATOM 767 C C . TRP A 1 103 ? 7.227 5.883 3.66 1 92.25 103 TRP A C 1
ATOM 769 O O . TRP A 1 103 ? 6.156 5.918 3.049 1 92.25 103 TRP A O 1
ATOM 779 N N . LEU A 1 104 ? 7.379 6.422 4.809 1 89.94 104 LEU A N 1
ATOM 780 C CA . LEU A 1 104 ? 6.285 7.18 5.402 1 89.94 104 LEU A CA 1
ATOM 781 C C . LEU A 1 104 ? 5.969 8.422 4.574 1 89.94 104 LEU A C 1
ATOM 783 O O . LEU A 1 104 ? 4.801 8.758 4.379 1 89.94 104 LEU A O 1
ATOM 787 N N . ALA A 1 105 ? 7 9.07 4.098 1 88.5 105 ALA A N 1
ATOM 788 C CA . ALA A 1 105 ? 6.809 10.234 3.242 1 88.5 105 ALA A CA 1
ATOM 789 C C . ALA A 1 105 ? 6.07 9.859 1.961 1 88.5 105 ALA A C 1
ATOM 791 O O . ALA A 1 105 ? 5.27 10.648 1.447 1 88.5 105 ALA A O 1
ATOM 792 N N . THR A 1 106 ? 6.371 8.672 1.494 1 91.44 106 THR A N 1
ATOM 793 C CA . THR A 1 106 ? 5.703 8.188 0.291 1 91.44 106 THR A CA 1
ATOM 794 C C . THR A 1 106 ? 4.207 8.016 0.537 1 91.44 106 THR A C 1
ATOM 796 O O . THR A 1 106 ? 3.387 8.461 -0.268 1 91.44 106 THR A O 1
ATOM 799 N N . LEU A 1 107 ? 3.84 7.449 1.661 1 92.12 107 LEU A N 1
ATOM 800 C CA . LEU A 1 107 ? 2.432 7.285 2.008 1 92.12 107 LEU A CA 1
ATOM 801 C C . LEU A 1 107 ? 1.758 8.641 2.201 1 92.12 107 LEU A C 1
ATOM 803 O O . LEU A 1 107 ? 0.615 8.836 1.782 1 92.12 107 LEU A O 1
ATOM 807 N N . GLU A 1 108 ? 2.479 9.539 2.816 1 89 108 GLU A N 1
ATOM 808 C CA . GLU A 1 108 ? 1.939 10.883 3.018 1 89 108 GLU A CA 1
ATOM 809 C C . GLU A 1 108 ? 1.683 11.578 1.686 1 89 108 GLU A C 1
ATOM 811 O O . GLU A 1 108 ? 0.652 12.234 1.51 1 89 108 GLU A O 1
ATOM 816 N N . ALA A 1 109 ? 2.617 11.422 0.826 1 90 109 ALA A N 1
ATOM 817 C CA . ALA A 1 109 ? 2.461 12.016 -0.496 1 90 109 ALA A CA 1
ATOM 818 C C . ALA A 1 109 ? 1.244 11.445 -1.218 1 90 109 ALA A C 1
ATOM 820 O O . ALA A 1 109 ? 0.517 12.18 -1.896 1 90 109 ALA A O 1
ATOM 821 N N . LEU A 1 110 ? 1.006 10.172 -1.042 1 91.81 110 LEU A N 1
ATOM 822 C CA . LEU A 1 110 ? -0.141 9.523 -1.671 1 91.81 110 LEU A CA 1
ATOM 823 C C . LEU A 1 110 ? -1.449 10.102 -1.144 1 91.81 110 LEU A C 1
ATOM 825 O O . LEU A 1 110 ? -2.377 10.359 -1.916 1 91.81 110 LEU A O 1
ATOM 829 N N . VAL A 1 111 ? -1.498 10.359 0.095 1 88.12 111 VAL A N 1
ATOM 830 C CA . VAL A 1 111 ? -2.691 10.938 0.709 1 88.12 111 VAL A CA 1
ATOM 831 C C . VAL A 1 111 ? -2.887 12.367 0.218 1 88.12 111 VAL A C 1
ATOM 833 O O . VAL A 1 111 ? -3.998 12.758 -0.141 1 88.12 111 VAL A O 1
ATOM 836 N N . GLN A 1 112 ? -1.801 13.078 0.126 1 86.12 112 GLN A N 1
ATOM 837 C CA . GLN A 1 112 ? -1.879 14.477 -0.28 1 86.12 112 GLN A CA 1
ATOM 838 C C . GLN A 1 112 ? -2.275 14.602 -1.748 1 86.12 112 GLN A C 1
ATOM 840 O O . GLN A 1 112 ? -2.834 15.617 -2.16 1 86.12 112 GLN A O 1
ATOM 845 N N . ALA A 1 113 ? -1.951 13.633 -2.471 1 89.69 113 ALA A N 1
ATOM 846 C CA . ALA A 1 113 ? -2.223 13.656 -3.906 1 89.69 113 ALA A CA 1
ATOM 847 C C . ALA A 1 113 ? -3.723 13.727 -4.18 1 89.69 113 ALA A C 1
ATOM 849 O O . ALA A 1 113 ? -4.141 14.133 -5.266 1 89.69 113 ALA A O 1
ATOM 850 N N . GLU A 1 114 ? -4.52 13.305 -3.164 1 84.19 114 GLU A N 1
ATOM 851 C CA . GLU A 1 114 ? -5.969 13.406 -3.322 1 84.19 114 GLU A CA 1
ATOM 852 C C . GLU A 1 114 ? -6.406 14.859 -3.479 1 84.19 114 GLU A C 1
ATOM 854 O O . GLU A 1 114 ? -7.449 15.133 -4.078 1 84.19 114 GLU A O 1
ATOM 859 N N . HIS A 1 115 ? -5.562 15.797 -3.039 1 82.12 115 HIS A N 1
ATOM 860 C CA . HIS A 1 115 ? -5.945 17.203 -3.027 1 82.12 115 HIS A CA 1
ATOM 861 C C . HIS A 1 115 ? -5.039 18.031 -3.938 1 82.12 115 HIS A C 1
ATOM 863 O O . HIS A 1 115 ? -5.051 19.266 -3.881 1 82.12 115 HIS A O 1
ATOM 869 N N . SER A 1 116 ? -4.281 17.328 -4.727 1 86.69 116 SER A N 1
ATOM 870 C CA . SER A 1 116 ? -3.357 18 -5.629 1 86.69 116 SER A CA 1
ATOM 871 C C . SER A 1 116 ? -3.182 17.234 -6.93 1 86.69 116 SER A C 1
ATOM 873 O O . SER A 1 116 ? -2.463 16.234 -6.969 1 86.69 116 SER A O 1
ATOM 875 N N . ASP A 1 117 ? -3.719 17.75 -7.996 1 88.38 117 ASP A N 1
ATOM 876 C CA . ASP A 1 117 ? -3.604 17.094 -9.297 1 88.38 117 ASP A CA 1
ATOM 877 C C . ASP A 1 117 ? -2.148 17.031 -9.758 1 88.38 117 ASP A C 1
ATOM 879 O O . ASP A 1 117 ? -1.724 16.047 -10.359 1 88.38 117 ASP A O 1
ATOM 883 N N . ASP A 1 118 ? -1.499 18.047 -9.383 1 85.69 118 ASP A N 1
ATOM 884 C CA . ASP A 1 118 ? -0.09 18.109 -9.758 1 85.69 118 ASP A CA 1
ATOM 885 C C . ASP A 1 118 ? 0.708 17.016 -9.055 1 85.69 118 ASP A C 1
ATOM 887 O O . ASP A 1 118 ? 1.486 16.297 -9.688 1 85.69 118 ASP A O 1
ATOM 891 N N . LEU A 1 119 ? 0.472 16.891 -7.801 1 87.25 119 LEU A N 1
ATOM 892 C CA . LEU A 1 119 ? 1.159 15.852 -7.043 1 87.25 119 LEU A CA 1
ATOM 893 C C . LEU A 1 119 ? 0.773 14.469 -7.543 1 87.25 119 LEU A C 1
ATOM 895 O O . LEU A 1 119 ? 1.63 13.586 -7.68 1 87.25 119 LEU A O 1
ATOM 899 N N . ARG A 1 120 ? -0.442 14.32 -7.848 1 92 120 ARG A N 1
ATOM 900 C CA . ARG A 1 120 ? -0.911 13.031 -8.352 1 9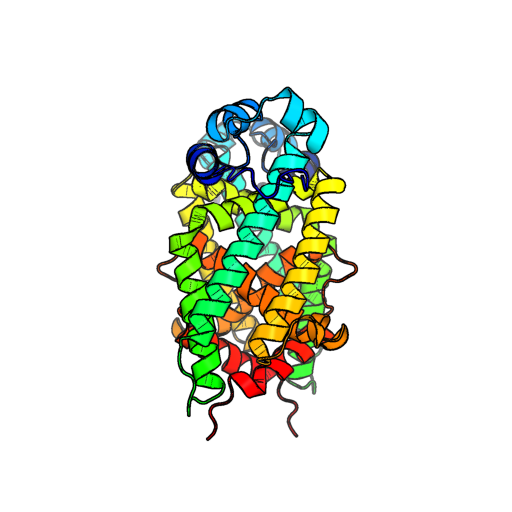2 120 ARG A CA 1
ATOM 901 C C . ARG A 1 120 ? -0.224 12.672 -9.664 1 92 120 ARG A C 1
ATOM 903 O O . ARG A 1 120 ? 0.163 11.523 -9.867 1 92 120 ARG A O 1
ATOM 910 N N . ARG A 1 121 ? -0.046 13.633 -10.516 1 90.31 121 ARG A N 1
ATOM 911 C CA . ARG A 1 121 ? 0.615 13.398 -11.789 1 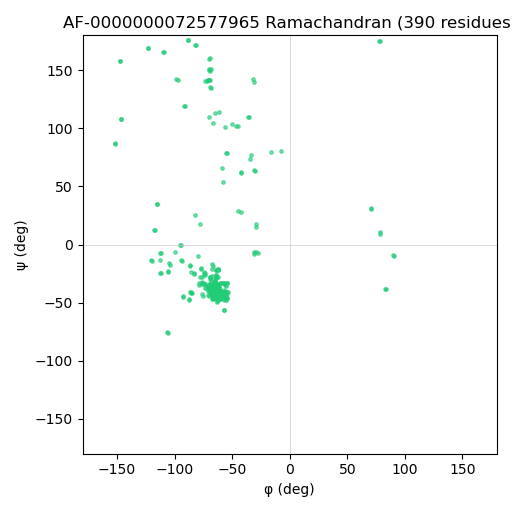90.31 121 ARG A CA 1
ATOM 912 C C . ARG A 1 121 ? 2.076 13.008 -11.594 1 90.31 121 ARG A C 1
ATOM 914 O O . ARG A 1 121 ? 2.582 12.109 -12.258 1 90.31 121 ARG A O 1
ATOM 921 N N . TYR A 1 122 ? 2.668 13.672 -10.648 1 87.06 122 TYR A N 1
ATOM 922 C CA . TYR A 1 122 ? 4.059 13.359 -10.344 1 87.06 122 TYR A CA 1
ATOM 923 C C . TYR A 1 122 ? 4.188 11.945 -9.789 1 87.06 122 TYR A C 1
ATOM 925 O O . TYR A 1 122 ? 5.066 11.188 -10.203 1 87.06 122 TYR A O 1
ATOM 933 N N . LEU A 1 123 ? 3.293 11.602 -8.953 1 91.56 123 LEU A N 1
ATOM 934 C CA . LEU A 1 123 ? 3.332 10.266 -8.359 1 91.56 123 LEU A CA 1
ATOM 935 C C . LEU A 1 123 ? 3.01 9.195 -9.406 1 91.56 123 LEU A C 1
ATOM 937 O O . LEU A 1 123 ? 3.578 8.102 -9.375 1 91.56 123 LEU A O 1
ATOM 941 N N . ALA A 1 124 ?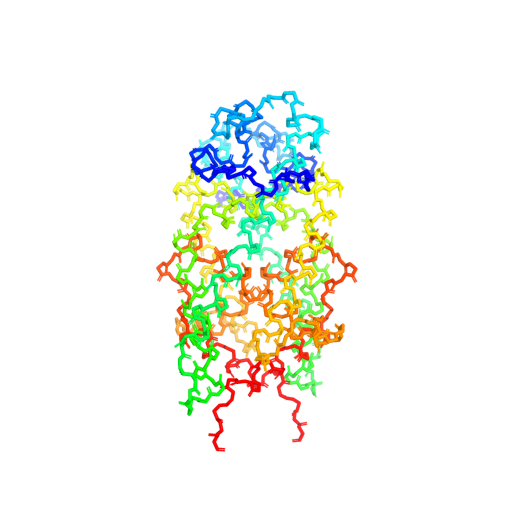 2.139 9.578 -10.328 1 93.75 124 ALA A N 1
ATOM 942 C CA . ALA A 1 124 ? 1.802 8.648 -11.406 1 93.75 124 ALA A CA 1
ATOM 943 C C . ALA A 1 124 ? 3.014 8.375 -12.289 1 93.75 124 ALA A C 1
ATOM 945 O O . ALA A 1 124 ? 3.277 7.23 -12.656 1 93.75 124 ALA A O 1
ATOM 946 N N . THR A 1 125 ? 3.709 9.398 -12.555 1 90.94 125 THR A N 1
ATOM 947 C CA . THR A 1 125 ? 4.922 9.258 -13.352 1 90.94 125 THR A CA 1
ATOM 948 C C . THR A 1 125 ? 5.961 8.422 -12.617 1 90.94 125 THR A C 1
ATOM 950 O O . THR A 1 125 ? 6.602 7.551 -13.211 1 90.94 125 THR A O 1
ATOM 953 N N . GLY A 1 126 ? 6.102 8.688 -11.359 1 89.19 126 GLY A N 1
ATOM 954 C CA . GLY A 1 126 ? 7 7.898 -10.531 1 89.19 126 GLY A CA 1
ATOM 955 C C . GLY A 1 126 ? 6.613 6.434 -10.469 1 89.19 126 GLY A C 1
ATOM 956 O O . GLY A 1 126 ? 7.477 5.555 -10.484 1 89.19 126 GLY A O 1
ATOM 957 N N . GLN A 1 127 ? 5.328 6.203 -10.352 1 93 127 GLN A N 1
ATOM 958 C CA . GLN A 1 127 ? 4.824 4.832 -10.312 1 93 127 GLN A CA 1
ATOM 959 C C . GLN A 1 127 ? 5.129 4.098 -11.609 1 93 127 GLN A C 1
ATOM 961 O O . GLN A 1 127 ? 5.527 2.93 -11.586 1 93 127 GLN A O 1
ATOM 966 N N . ALA A 1 128 ? 4.996 4.781 -12.742 1 93 128 ALA A N 1
ATOM 967 C CA . ALA A 1 128 ? 5.316 4.184 -14.031 1 93 128 ALA A CA 1
ATOM 968 C C . ALA A 1 128 ? 6.801 3.832 -14.125 1 93 128 ALA A C 1
ATOM 970 O O . ALA A 1 128 ? 7.16 2.742 -14.57 1 93 128 ALA A O 1
ATOM 971 N N . GLN A 1 129 ? 7.613 4.723 -13.641 1 89.44 129 GLN A N 1
ATOM 972 C CA . GLN A 1 129 ? 9.055 4.48 -13.609 1 89.44 129 GLN A CA 1
ATOM 973 C C . GLN A 1 129 ? 9.398 3.338 -12.664 1 89.44 129 GLN A C 1
ATOM 975 O O . GLN A 1 129 ? 10.281 2.529 -12.953 1 89.44 129 GLN A O 1
ATOM 980 N N . GLY A 1 130 ? 8.719 3.324 -11.586 1 91.56 130 GLY A N 1
ATOM 981 C CA . GLY A 1 130 ? 8.922 2.254 -10.625 1 91.56 130 GLY A CA 1
ATOM 982 C C . GLY A 1 130 ? 8.578 0.882 -11.18 1 91.56 130 GLY A C 1
ATOM 983 O O . GLY A 1 130 ? 9.312 -0.083 -10.953 1 91.56 130 GLY A O 1
ATOM 984 N N . ARG A 1 131 ? 7.469 0.797 -11.961 1 94.31 131 ARG A N 1
ATOM 985 C CA . ARG A 1 131 ? 7.102 -0.46 -12.602 1 94.31 131 ARG A CA 1
ATOM 986 C C . ARG A 1 131 ? 8.211 -0.947 -13.531 1 94.31 131 ARG A C 1
ATOM 988 O O . ARG A 1 131 ? 8.586 -2.121 -13.492 1 94.31 131 ARG A O 1
ATOM 995 N N . ARG A 1 132 ? 8.672 -0.034 -14.242 1 93.25 132 ARG A N 1
ATOM 996 C CA . ARG A 1 132 ? 9.711 -0.376 -15.211 1 93.25 132 ARG A CA 1
ATOM 997 C C . ARG A 1 132 ? 11 -0.788 -14.508 1 93.25 132 ARG A C 1
ATOM 999 O O . ARG A 1 132 ? 11.641 -1.768 -14.898 1 93.25 132 ARG A O 1
ATOM 1006 N N . GLY A 1 133 ? 11.391 -0.015 -13.547 1 90 133 GLY A N 1
ATOM 1007 C CA . GLY A 1 133 ? 12.586 -0.334 -12.773 1 90 133 GLY A CA 1
ATOM 1008 C C . GLY A 1 133 ? 12.516 -1.69 -12.102 1 90 133 GLY A C 1
ATOM 1009 O O . GLY A 1 133 ? 13.477 -2.459 -12.133 1 90 133 GLY A O 1
ATOM 1010 N N . LEU A 1 134 ? 11.367 -2.031 -11.516 1 90.62 134 LEU A N 1
ATOM 1011 C CA . LEU A 1 134 ? 11.195 -3.301 -10.82 1 90.62 134 LEU A CA 1
ATOM 1012 C C . LEU A 1 134 ? 11.164 -4.461 -11.805 1 90.62 134 LEU A C 1
ATOM 1014 O O . LEU A 1 134 ? 11.719 -5.527 -11.531 1 90.62 134 LEU A O 1
ATOM 1018 N N . ALA A 1 135 ? 10.5 -4.246 -12.969 1 90.69 135 ALA A N 1
ATOM 1019 C CA . ALA A 1 135 ? 10.516 -5.266 -14.016 1 90.69 135 ALA A CA 1
ATOM 1020 C C . ALA A 1 135 ? 11.938 -5.543 -14.492 1 90.69 135 ALA A C 1
ATOM 1022 O O . ALA A 1 135 ? 12.305 -6.695 -14.727 1 90.69 135 ALA A O 1
ATOM 1023 N N . ALA A 1 136 ? 12.719 -4.527 -14.594 1 89.25 136 ALA A N 1
ATOM 1024 C CA . ALA A 1 136 ? 14.109 -4.664 -15.031 1 89.25 136 ALA A CA 1
ATOM 1025 C C . ALA A 1 136 ? 14.922 -5.48 -14.023 1 89.25 136 ALA A C 1
ATOM 1027 O O . ALA A 1 136 ? 15.711 -6.34 -14.406 1 89.25 136 ALA A O 1
ATOM 1028 N N . LEU A 1 137 ? 14.688 -5.184 -12.742 1 83.31 137 LEU A N 1
ATOM 1029 C CA . LEU A 1 137 ? 15.367 -5.926 -11.695 1 83.31 137 LEU A CA 1
ATOM 1030 C C . LEU A 1 137 ? 14.992 -7.402 -11.734 1 83.31 137 LEU A C 1
ATOM 1032 O O . LEU A 1 137 ? 15.844 -8.273 -11.562 1 83.31 137 LEU A O 1
ATOM 1036 N N . LEU A 1 138 ? 13.719 -7.715 -11.969 1 83.31 138 LEU A N 1
ATOM 1037 C CA . LEU A 1 138 ? 13.227 -9.086 -12.008 1 83.31 138 LEU A CA 1
ATOM 1038 C C . LEU A 1 138 ? 13.859 -9.852 -13.164 1 83.31 138 LEU A C 1
ATOM 1040 O O . LEU A 1 138 ? 14.172 -11.039 -13.031 1 83.31 138 LEU A O 1
ATOM 1044 N N . ARG A 1 139 ? 14.086 -9.203 -14.25 1 82.56 139 ARG A N 1
ATOM 1045 C CA . ARG A 1 139 ? 14.57 -9.852 -15.469 1 82.56 139 ARG A CA 1
ATOM 1046 C C . ARG A 1 139 ? 16.094 -9.797 -15.555 1 82.56 139 ARG A C 1
ATOM 1048 O O . ARG A 1 139 ? 16.703 -10.484 -16.375 1 82.56 139 ARG A O 1
ATOM 1055 N N . GLY A 1 140 ? 16.688 -8.961 -14.734 1 79.12 140 GLY A N 1
ATOM 1056 C CA . GLY A 1 140 ? 18.141 -8.773 -14.828 1 79.12 140 GLY A CA 1
ATOM 1057 C C . GLY A 1 140 ? 18.562 -8.031 -16.078 1 79.12 140 GLY A C 1
ATOM 1058 O O . GLY A 1 140 ? 19.578 -8.367 -16.688 1 79.12 140 GLY A O 1
ATOM 1059 N N . THR A 1 141 ? 17.703 -7.121 -16.562 1 84.75 141 THR A N 1
ATOM 1060 C CA . THR A 1 141 ? 17.984 -6.336 -17.766 1 84.75 141 THR A CA 1
ATOM 1061 C C . THR A 1 141 ? 17.906 -4.84 -17.453 1 84.75 141 THR A C 1
ATOM 1063 O O . THR A 1 141 ? 17.578 -4.449 -16.344 1 84.75 141 THR A O 1
ATOM 1066 N N . SER A 1 142 ? 18.344 -4.066 -18.375 1 88 142 SER A N 1
ATOM 1067 C CA . SER A 1 142 ? 18.25 -2.615 -18.25 1 88 142 SER A CA 1
ATOM 1068 C C . SER A 1 142 ? 16.797 -2.148 -18.344 1 88 142 SER A C 1
ATOM 1070 O O . SER A 1 142 ? 15.992 -2.768 -19.047 1 88 142 SER A O 1
ATOM 1072 N N . GLU A 1 143 ? 16.469 -1.051 -17.656 1 89.06 143 GLU A N 1
ATOM 1073 C CA . GLU A 1 143 ? 15.133 -0.467 -17.719 1 89.06 143 GLU A CA 1
ATOM 1074 C C . GLU A 1 143 ? 14.734 -0.136 -19.156 1 89.06 143 GLU A C 1
ATOM 1076 O O . GLU A 1 143 ? 13.562 -0.263 -19.516 1 89.06 143 GLU A O 1
ATOM 1081 N N . ASP A 1 144 ? 15.703 0.234 -19.922 1 90.75 144 ASP A N 1
ATOM 1082 C CA . ASP A 1 144 ? 15.453 0.638 -21.297 1 90.75 144 ASP A CA 1
ATOM 1083 C C . ASP A 1 144 ? 14.992 -0.547 -22.141 1 90.75 144 ASP A C 1
ATOM 1085 O O . ASP A 1 144 ? 14.406 -0.363 -23.219 1 90.75 144 ASP A O 1
ATOM 1089 N N . ASP A 1 145 ? 15.188 -1.722 -21.703 1 92.44 145 ASP A N 1
ATOM 1090 C CA . ASP A 1 145 ? 14.844 -2.936 -22.438 1 92.44 145 ASP A CA 1
ATOM 1091 C C . ASP A 1 145 ? 13.469 -3.457 -22.016 1 92.44 145 ASP A C 1
ATOM 1093 O O . ASP A 1 145 ? 13 -4.469 -22.547 1 92.44 145 ASP A O 1
ATOM 1097 N N . ILE A 1 146 ? 12.859 -2.789 -21.125 1 92.44 146 ILE A N 1
ATOM 1098 C CA . ILE A 1 146 ? 11.562 -3.229 -20.641 1 92.44 146 ILE A CA 1
ATOM 1099 C C . ILE A 1 146 ? 10.445 -2.586 -21.469 1 92.44 146 ILE A C 1
ATOM 1101 O O . ILE A 1 146 ? 10.32 -1.359 -21.5 1 92.44 146 ILE A O 1
ATOM 1105 N N . ASP A 1 147 ? 9.664 -3.455 -22.109 1 92.88 147 ASP A N 1
ATOM 1106 C CA . ASP A 1 147 ? 8.547 -2.926 -22.891 1 92.88 147 ASP A CA 1
ATOM 1107 C C . ASP A 1 147 ? 7.344 -2.633 -21.984 1 92.88 147 ASP A C 1
ATOM 1109 O O . ASP A 1 147 ? 7.34 -2.996 -20.812 1 92.88 147 ASP A O 1
ATOM 1113 N N . ASP A 1 148 ? 6.32 -1.984 -22.531 1 90.25 148 ASP A N 1
ATOM 1114 C CA . ASP A 1 148 ? 5.172 -1.523 -21.75 1 90.25 148 ASP A CA 1
ATOM 1115 C C . ASP A 1 148 ? 4.391 -2.701 -21.172 1 90.25 148 ASP A C 1
ATOM 1117 O O . ASP A 1 148 ? 3.906 -2.637 -20.047 1 90.25 148 ASP A O 1
ATOM 1121 N N . ALA A 1 149 ? 4.34 -3.713 -21.922 1 88.75 149 ALA A N 1
ATOM 1122 C CA . ALA A 1 149 ? 3.586 -4.879 -21.469 1 88.75 149 ALA A CA 1
ATOM 1123 C C . ALA A 1 149 ? 4.238 -5.512 -20.25 1 88.75 149 ALA A C 1
ATOM 1125 O O . ALA A 1 149 ? 3.551 -5.871 -19.281 1 88.75 149 ALA A O 1
ATOM 1126 N N . THR A 1 150 ? 5.539 -5.602 -20.328 1 89.5 150 THR A N 1
ATOM 1127 C CA . THR A 1 150 ? 6.285 -6.172 -19.203 1 89.5 150 THR A CA 1
ATOM 1128 C C . THR A 1 150 ? 6.195 -5.266 -17.984 1 89.5 150 THR A C 1
ATOM 1130 O O . THR A 1 150 ? 6.082 -5.746 -16.844 1 89.5 150 THR A O 1
ATOM 1133 N N . ALA A 1 151 ? 6.254 -4.016 -18.188 1 91.19 151 ALA A N 1
ATOM 1134 C CA . ALA A 1 151 ? 6.129 -3.076 -17.078 1 91.19 151 ALA A CA 1
ATOM 1135 C C . ALA A 1 151 ? 4.738 -3.15 -16.453 1 91.19 151 ALA A C 1
ATOM 1137 O O . ALA A 1 151 ? 4.602 -3.139 -15.227 1 91.19 151 ALA A O 1
ATOM 1138 N N . ARG A 1 152 ? 3.736 -3.314 -17.234 1 87.81 152 ARG A N 1
ATOM 1139 C CA . ARG A 1 152 ? 2.365 -3.156 -16.766 1 87.81 152 ARG A CA 1
ATOM 1140 C C . ARG A 1 152 ? 1.837 -4.457 -16.172 1 87.81 152 ARG A C 1
ATOM 1142 O O . ARG A 1 152 ? 0.837 -4.457 -15.453 1 87.81 152 ARG A O 1
ATOM 1149 N N . SER A 1 153 ? 2.43 -5.531 -16.453 1 89 153 SER A N 1
ATOM 1150 C CA . SER A 1 153 ? 1.938 -6.762 -15.844 1 89 153 SER A CA 1
ATOM 1151 C C . SER A 1 153 ? 2.863 -7.234 -14.734 1 89 153 SER A C 1
ATOM 1153 O O . SER A 1 153 ? 2.744 -6.785 -13.586 1 89 153 SER A O 1
ATOM 1155 N N . PRO A 1 154 ? 4.051 -7.832 -15 1 90.88 154 PRO A N 1
ATOM 1156 C CA . PRO A 1 154 ? 4.895 -8.234 -13.875 1 90.88 154 PRO A CA 1
ATOM 1157 C C . PRO A 1 154 ? 5.422 -7.039 -13.078 1 90.88 154 PRO A C 1
ATOM 1159 O O . PRO A 1 154 ? 5.594 -7.129 -11.859 1 90.88 154 PRO A O 1
ATOM 1162 N N . GLY A 1 155 ? 5.652 -5.973 -13.805 1 94.19 155 GLY A N 1
ATOM 1163 C CA . GLY A 1 155 ? 6.129 -4.785 -13.117 1 94.19 155 GLY A CA 1
ATOM 1164 C C . GLY A 1 155 ? 5.109 -4.199 -12.156 1 94.19 155 GLY A C 1
ATOM 1165 O O . GLY A 1 155 ? 5.449 -3.816 -11.039 1 94.19 155 GLY A O 1
ATOM 1166 N N . SER A 1 156 ? 3.852 -4.156 -12.609 1 96.19 156 SER A N 1
ATOM 1167 C CA . SER A 1 156 ? 2.795 -3.625 -11.758 1 96.19 156 SER A CA 1
ATOM 1168 C C . SER A 1 156 ? 2.533 -4.543 -10.57 1 96.19 156 SER A C 1
ATOM 1170 O O . SER A 1 156 ? 2.256 -4.074 -9.461 1 96.19 156 SER A O 1
ATOM 1172 N N . THR A 1 157 ? 2.604 -5.832 -10.836 1 95.31 157 THR A N 1
ATOM 1173 C CA . THR A 1 157 ? 2.416 -6.801 -9.766 1 95.31 157 THR A CA 1
ATOM 1174 C C . THR A 1 157 ? 3.539 -6.699 -8.734 1 95.31 157 THR A C 1
ATOM 1176 O O . THR A 1 157 ? 3.289 -6.703 -7.531 1 95.31 157 THR A O 1
ATOM 1179 N N . GLN A 1 158 ? 4.754 -6.57 -9.219 1 95.38 158 GLN A N 1
ATOM 1180 C CA . GLN A 1 158 ? 5.902 -6.418 -8.328 1 95.38 158 GLN A CA 1
ATOM 1181 C C . GLN A 1 158 ? 5.801 -5.129 -7.516 1 95.38 158 GLN A C 1
ATOM 1183 O O . GLN A 1 158 ? 6.105 -5.117 -6.324 1 95.38 158 GLN A O 1
ATOM 1188 N N . LEU A 1 159 ? 5.367 -4.086 -8.156 1 96.62 159 LEU A N 1
ATOM 1189 C CA . LEU A 1 159 ? 5.184 -2.814 -7.465 1 96.62 159 LEU A CA 1
ATOM 1190 C C . LEU A 1 159 ? 4.105 -2.926 -6.391 1 96.62 159 LEU A C 1
ATOM 1192 O O . LEU A 1 159 ? 4.242 -2.354 -5.309 1 96.62 159 LEU A O 1
ATOM 1196 N N . ALA A 1 160 ? 3.02 -3.643 -6.727 1 97.5 160 ALA A N 1
ATOM 1197 C CA . ALA A 1 160 ? 1.969 -3.865 -5.734 1 97.5 160 ALA A CA 1
ATOM 1198 C C . ALA A 1 160 ? 2.518 -4.59 -4.508 1 97.5 160 ALA A C 1
ATOM 1200 O O . ALA A 1 160 ? 2.252 -4.188 -3.375 1 97.5 160 ALA A O 1
ATOM 1201 N N . LEU A 1 161 ? 3.301 -5.621 -4.742 1 96.75 161 LEU A N 1
ATOM 1202 C CA . LEU A 1 161 ? 3.893 -6.367 -3.635 1 96.75 161 LEU A CA 1
ATOM 1203 C C . LEU A 1 161 ? 4.797 -5.469 -2.797 1 96.75 161 LEU A C 1
ATOM 1205 O O . LEU A 1 161 ? 4.766 -5.527 -1.566 1 96.75 161 LEU A O 1
ATOM 1209 N N . PHE A 1 162 ? 5.578 -4.691 -3.441 1 97.06 162 PHE A N 1
ATOM 1210 C CA . PHE A 1 162 ? 6.48 -3.766 -2.768 1 97.06 162 PHE A CA 1
ATOM 1211 C C . PHE A 1 162 ? 5.707 -2.826 -1.85 1 97.06 162 PHE A C 1
ATOM 1213 O O . PHE A 1 162 ? 5.953 -2.789 -0.642 1 97.06 162 PHE A O 1
ATOM 1220 N N . THR A 1 163 ? 4.754 -2.119 -2.4 1 97.44 163 THR A N 1
ATOM 1221 C CA . THR A 1 163 ? 3.984 -1.132 -1.649 1 97.44 163 THR A CA 1
ATOM 1222 C C . THR A 1 163 ? 3.156 -1.806 -0.559 1 97.44 163 THR A C 1
ATOM 1224 O O . THR A 1 163 ? 3.051 -1.291 0.556 1 97.44 163 THR A O 1
ATOM 1227 N N . GLY A 1 164 ? 2.564 -2.945 -0.896 1 97.62 164 GLY A N 1
ATOM 1228 C CA . GLY A 1 164 ? 1.777 -3.66 0.095 1 97.62 164 GLY A CA 1
ATOM 1229 C C . GLY A 1 164 ? 2.6 -4.145 1.273 1 97.62 164 GLY A C 1
ATOM 1230 O O . GLY A 1 164 ? 2.184 -4.008 2.426 1 97.62 164 GLY A O 1
ATOM 1231 N N . LEU A 1 165 ? 3.752 -4.688 1.025 1 97.38 165 LEU A N 1
ATOM 1232 C CA . LEU A 1 165 ? 4.617 -5.156 2.104 1 97.38 165 LEU A CA 1
ATOM 1233 C C . LEU A 1 165 ? 5.156 -3.982 2.916 1 97.38 165 LEU A C 1
ATOM 1235 O O . LEU A 1 165 ? 5.305 -4.082 4.137 1 97.38 165 LEU A O 1
ATOM 1239 N N . MET A 1 166 ? 5.438 -2.908 2.234 1 97.25 166 MET A N 1
ATOM 1240 C CA . MET A 1 166 ? 5.859 -1.688 2.914 1 97.25 166 MET A CA 1
ATOM 1241 C C . MET A 1 166 ? 4.844 -1.276 3.975 1 97.25 166 MET A C 1
ATOM 1243 O O . MET A 1 166 ? 5.215 -1.001 5.117 1 97.25 166 MET A O 1
ATOM 1247 N N . THR A 1 167 ? 3.604 -1.308 3.629 1 96.81 167 THR A N 1
ATOM 1248 C CA . THR A 1 167 ? 2.547 -0.902 4.547 1 96.81 167 THR A CA 1
ATOM 1249 C C . THR A 1 167 ? 2.447 -1.874 5.723 1 96.81 167 THR A C 1
ATOM 1251 O O . THR A 1 167 ? 2.252 -1.458 6.863 1 96.81 167 THR A O 1
ATOM 1254 N N . GLN A 1 168 ? 2.607 -3.162 5.465 1 96.5 168 GLN A N 1
ATOM 1255 C CA . GLN A 1 168 ? 2.562 -4.141 6.547 1 96.5 168 GLN A CA 1
ATOM 1256 C C . GLN A 1 168 ? 3.723 -3.939 7.516 1 96.5 168 GLN A C 1
ATOM 1258 O O . GLN A 1 168 ? 3.533 -3.977 8.734 1 96.5 168 GLN A O 1
ATOM 1263 N N . TRP A 1 169 ? 4.891 -3.639 6.98 1 96.06 169 TRP A N 1
ATOM 1264 C CA . TRP A 1 169 ? 6.082 -3.475 7.805 1 96.06 169 TRP A CA 1
ATOM 1265 C C . TRP A 1 169 ? 6.031 -2.166 8.586 1 96.06 169 TRP A C 1
ATOM 1267 O O . TRP A 1 169 ? 6.508 -2.092 9.719 1 96.06 169 TRP A O 1
ATOM 1277 N N . LEU A 1 170 ? 5.438 -1.157 7.984 1 93.75 170 LEU A N 1
ATOM 1278 C CA . LEU A 1 170 ? 5.277 0.109 8.688 1 93.75 170 LEU A CA 1
ATOM 1279 C C . LEU A 1 170 ? 4.27 -0.025 9.828 1 93.75 170 LEU A C 1
ATOM 1281 O O . LEU A 1 170 ? 4.406 0.629 10.867 1 93.75 170 LEU A O 1
ATOM 1285 N N . THR A 1 171 ? 3.32 -0.902 9.664 1 94.88 171 THR A N 1
ATOM 1286 C CA . THR A 1 171 ? 2.24 -1.042 10.633 1 94.88 171 THR A CA 1
ATOM 1287 C C . THR A 1 171 ? 2.633 -2.012 11.75 1 94.88 171 THR A C 1
ATOM 1289 O O . THR A 1 171 ? 2.504 -1.694 12.93 1 94.88 171 THR A O 1
ATOM 1292 N N . ASP A 1 172 ? 3.158 -3.145 11.312 1 94.88 172 ASP A N 1
ATOM 1293 C CA . ASP A 1 172 ? 3.463 -4.184 12.289 1 94.88 172 ASP A CA 1
ATOM 1294 C C . ASP A 1 172 ? 4.621 -5.059 11.82 1 94.88 172 ASP A C 1
ATOM 1296 O O . ASP A 1 172 ? 4.41 -6.152 11.305 1 94.88 172 ASP A O 1
ATOM 1300 N N . PRO A 1 173 ? 5.867 -4.672 12.102 1 93.56 173 PRO A N 1
ATOM 1301 C CA . PRO A 1 173 ? 7.035 -5.422 11.641 1 93.56 173 PRO A CA 1
ATOM 1302 C C . PRO A 1 173 ? 7.117 -6.82 12.242 1 93.56 173 PRO A C 1
ATOM 1304 O O . PRO A 1 173 ? 7.703 -7.723 11.633 1 93.56 173 PRO A O 1
ATOM 1307 N N . ASP A 1 174 ? 6.484 -7.039 13.328 1 93 174 ASP A N 1
ATOM 1308 C CA . ASP A 1 174 ? 6.586 -8.328 14.008 1 93 174 ASP A CA 1
ATOM 1309 C C . ASP A 1 174 ? 5.781 -9.398 13.281 1 93 174 ASP A C 1
ATOM 1311 O O . ASP A 1 174 ? 6.129 -10.578 13.32 1 93 174 ASP A O 1
ATOM 1315 N N . GLN A 1 175 ? 4.766 -8.969 12.547 1 93 175 GLN A N 1
ATOM 1316 C CA . GLN A 1 175 ? 3.898 -9.938 11.883 1 93 175 GLN A CA 1
ATOM 1317 C C . GLN A 1 175 ? 4.055 -9.867 10.367 1 93 175 GLN A C 1
ATOM 1319 O O . GLN A 1 175 ? 3.535 -10.727 9.648 1 93 175 GLN A O 1
ATOM 1324 N N . ALA A 1 176 ? 4.824 -8.836 9.922 1 94.81 176 ALA A N 1
ATOM 1325 C CA . ALA A 1 176 ? 5.023 -8.695 8.484 1 94.81 176 ALA A CA 1
ATOM 1326 C C . ALA A 1 176 ? 5.926 -9.812 7.949 1 94.81 176 ALA A C 1
ATOM 1328 O O . ALA A 1 176 ? 6.875 -10.219 8.617 1 94.81 176 ALA A O 1
ATOM 1329 N N . PRO A 1 177 ? 5.637 -10.297 6.801 1 94.38 177 PRO A N 1
ATOM 1330 C CA . PRO A 1 177 ? 6.41 -11.43 6.273 1 94.38 177 PRO A CA 1
ATOM 1331 C C . PRO A 1 177 ? 7.836 -11.031 5.895 1 94.38 177 PRO A C 1
ATOM 1333 O O . PRO A 1 177 ? 8.062 -9.938 5.375 1 94.38 177 PRO A O 1
ATOM 1336 N N . ARG A 1 178 ? 8.734 -11.992 6.203 1 95.56 178 ARG A N 1
ATOM 1337 C CA . ARG A 1 178 ? 10.109 -11.875 5.723 1 95.56 178 ARG A CA 1
ATOM 1338 C C . ARG A 1 178 ? 10.266 -12.508 4.344 1 95.56 178 ARG A C 1
ATOM 1340 O O . ARG A 1 178 ? 9.312 -13.078 3.807 1 95.56 178 ARG A O 1
ATOM 1347 N N . ALA A 1 179 ? 11.414 -12.383 3.793 1 95 179 ALA A N 1
ATOM 1348 C CA . ALA A 1 179 ? 11.656 -12.68 2.383 1 95 179 ALA A CA 1
ATOM 1349 C C . ALA A 1 179 ? 11.242 -14.109 2.045 1 95 179 ALA A C 1
ATOM 1351 O O . ALA A 1 179 ? 10.523 -14.344 1.07 1 95 179 ALA A O 1
ATOM 1352 N N . PRO A 1 180 ? 11.586 -15.148 2.9 1 93.69 180 PRO A N 1
ATOM 1353 C CA . PRO A 1 180 ? 11.188 -16.516 2.545 1 93.69 180 PRO A CA 1
ATOM 1354 C C . PRO A 1 180 ? 9.672 -16.703 2.537 1 93.69 180 PRO A C 1
ATOM 1356 O O . PRO A 1 180 ? 9.148 -17.453 1.715 1 93.69 180 PRO A O 1
ATOM 1359 N N . LYS A 1 181 ? 9.031 -15.984 3.381 1 93.5 181 LYS A N 1
ATOM 1360 C CA . LYS A 1 181 ? 7.578 -16.109 3.461 1 93.5 181 LYS A CA 1
ATOM 1361 C C . LYS A 1 181 ? 6.902 -15.406 2.285 1 93.5 181 LYS A C 1
ATOM 1363 O O . LYS A 1 181 ? 5.844 -15.836 1.823 1 93.5 181 LYS A O 1
ATOM 1368 N N . VAL A 1 182 ? 7.512 -14.32 1.818 1 93.94 182 VAL A N 1
ATOM 1369 C CA . VAL A 1 182 ? 6.996 -13.672 0.619 1 93.94 182 VAL A CA 1
ATOM 1370 C C . VAL A 1 182 ? 7.055 -14.633 -0.562 1 93.94 182 VAL A C 1
ATOM 1372 O O . VAL A 1 182 ? 6.074 -14.797 -1.289 1 93.94 182 VAL A O 1
ATOM 1375 N N . VAL A 1 183 ? 8.188 -15.344 -0.673 1 93.38 183 VAL A N 1
ATOM 1376 C CA . VAL A 1 183 ? 8.391 -16.266 -1.784 1 93.38 183 VAL A CA 1
ATOM 1377 C C . VAL A 1 183 ? 7.418 -17.438 -1.659 1 93.38 183 VAL A C 1
ATOM 1379 O O . VAL A 1 183 ? 6.777 -17.828 -2.639 1 93.38 183 VAL A O 1
ATOM 1382 N N . SER A 1 184 ? 7.238 -17.953 -0.431 1 92.31 184 SER A N 1
ATOM 1383 C CA . SER A 1 184 ? 6.312 -19.062 -0.218 1 92.31 184 SER A CA 1
ATOM 1384 C C . SER A 1 184 ? 4.871 -18.625 -0.47 1 92.31 184 SER A C 1
ATOM 1386 O O . SER A 1 184 ? 4.078 -19.391 -1.021 1 92.31 184 SER A O 1
ATOM 1388 N N . GLY A 1 185 ? 4.535 -17.406 -0.068 1 92.81 185 GLY A N 1
ATOM 1389 C CA . GLY A 1 185 ? 3.205 -16.891 -0.331 1 92.81 185 GLY A CA 1
ATOM 1390 C C . GLY A 1 185 ? 2.91 -16.719 -1.81 1 92.81 185 GLY A C 1
ATOM 1391 O O . GLY A 1 185 ? 1.811 -17.047 -2.268 1 92.81 185 GLY A O 1
ATOM 1392 N N . LEU A 1 186 ? 3.9 -16.25 -2.512 1 93.19 186 LEU A N 1
ATOM 1393 C CA . LEU A 1 186 ? 3.746 -16.094 -3.955 1 93.19 186 LEU A CA 1
ATOM 1394 C C . LEU A 1 186 ? 3.574 -17.453 -4.625 1 93.19 186 LEU A C 1
ATOM 1396 O O . LEU A 1 186 ? 2.764 -17.594 -5.543 1 93.19 186 LEU A O 1
ATOM 1400 N N . ARG A 1 187 ? 4.332 -18.469 -4.168 1 90.62 187 ARG A N 1
ATOM 1401 C CA . ARG A 1 187 ? 4.191 -19.812 -4.707 1 90.62 187 ARG A CA 1
ATOM 1402 C C . ARG A 1 187 ? 2.773 -20.344 -4.512 1 90.62 187 ARG A C 1
ATOM 1404 O O . ARG A 1 187 ? 2.199 -20.938 -5.418 1 90.62 187 ARG A O 1
ATOM 1411 N N . ALA A 1 188 ? 2.254 -20.078 -3.396 1 88.56 188 ALA A N 1
ATOM 1412 C CA . ALA A 1 188 ? 0.891 -20.516 -3.105 1 88.56 188 ALA A CA 1
ATOM 1413 C C . ALA A 1 188 ? -0.112 -19.844 -4.047 1 88.56 188 ALA A C 1
ATOM 1415 O O . ALA A 1 188 ? -1.034 -20.5 -4.539 1 88.56 188 ALA A O 1
ATOM 1416 N N . LEU A 1 189 ? 0.059 -18.578 -4.301 1 90.44 189 LEU A N 1
ATOM 1417 C CA . LEU A 1 189 ? -0.857 -17.844 -5.172 1 90.44 189 LEU A CA 1
ATOM 1418 C C . LEU A 1 189 ? -0.7 -18.297 -6.621 1 90.44 189 LEU A C 1
ATOM 1420 O O . LEU A 1 189 ? -1.683 -18.375 -7.363 1 90.44 189 LEU A O 1
ATOM 1424 N N . THR A 1 190 ? 0.521 -18.547 -6.969 1 85.31 190 THR A N 1
ATOM 1425 C CA . THR A 1 190 ? 0.771 -18.953 -8.344 1 85.31 190 THR A CA 1
ATOM 1426 C C . THR A 1 190 ? 0.169 -20.328 -8.625 1 85.31 190 THR A C 1
ATOM 1428 O O . THR A 1 190 ? -0.207 -20.625 -9.758 1 85.31 190 THR A O 1
ATOM 1431 N N . HIS A 1 191 ? 0.048 -21.141 -7.613 1 81.31 191 HIS A N 1
ATOM 1432 C CA . HIS A 1 191 ? -0.632 -22.422 -7.777 1 81.31 191 HIS A CA 1
ATOM 1433 C C . HIS A 1 191 ? -2.102 -22.219 -8.133 1 81.31 191 HIS A C 1
ATOM 1435 O O . HIS A 1 191 ? -2.689 -23.047 -8.844 1 81.31 191 HIS A O 1
ATOM 1441 N N . LEU A 1 192 ? -2.652 -21.125 -7.711 1 79.62 192 LEU A N 1
ATOM 1442 C CA . LEU A 1 192 ? -4.051 -20.828 -8 1 79.62 192 LEU A CA 1
ATOM 1443 C C . LEU A 1 192 ? -4.223 -20.406 -9.453 1 79.62 192 LEU A C 1
ATOM 1445 O O . LEU A 1 192 ? -5.258 -20.672 -10.07 1 79.62 192 LEU A O 1
ATOM 1449 N N . VAL A 1 193 ? -3.178 -19.719 -9.906 1 79.19 193 VAL A N 1
ATOM 1450 C CA . VAL A 1 193 ? -3.369 -19.109 -11.219 1 79.19 193 VAL A CA 1
ATOM 1451 C C . VAL A 1 193 ? -2.723 -19.969 -12.297 1 79.19 193 VAL A C 1
ATOM 1453 O O . VAL A 1 193 ? -2.779 -19.641 -13.484 1 79.19 193 VAL A O 1
ATOM 1456 N N . ARG A 1 194 ? -2 -21.016 -11.844 1 76 194 ARG A N 1
ATOM 1457 C CA . ARG A 1 194 ? -1.412 -21.922 -12.836 1 76 194 ARG A CA 1
ATOM 1458 C C . ARG A 1 194 ? -2.492 -22.688 -13.586 1 76 194 ARG A C 1
ATOM 1460 O O . ARG A 1 194 ? -3.477 -23.125 -12.984 1 76 194 ARG A O 1
ATOM 1467 N N . SER A 1 195 ? -2.729 -22.281 -14.797 1 56.91 195 SER A N 1
ATOM 1468 C CA . SER A 1 195 ? -3.635 -23.016 -15.68 1 56.91 195 SER A CA 1
ATOM 1469 C C . SER A 1 195 ? -3.289 -24.5 -15.734 1 56.91 195 SER A C 1
ATOM 1471 O O . SER A 1 195 ? -2.123 -24.875 -15.602 1 56.91 195 SER A O 1
ATOM 1473 N N . GLU A 1 196 ? -4.094 -25.391 -15.016 1 45.12 196 GLU A N 1
ATOM 1474 C CA . GLU A 1 196 ? -3.936 -26.812 -15.305 1 45.12 196 GLU A CA 1
ATOM 1475 C C . GLU A 1 196 ? -3.6 -27.031 -16.781 1 45.12 196 GLU A C 1
ATOM 1477 O O . GLU A 1 196 ? -4.336 -26.594 -17.656 1 45.12 196 GLU A O 1
ATOM 1482 N N . VAL A 1 197 ? -2.318 -26.766 -17.172 1 35.44 197 VAL A N 1
ATOM 1483 C CA . VAL A 1 197 ? -2.027 -27.484 -18.422 1 35.44 197 VAL A CA 1
ATOM 1484 C C . VAL A 1 197 ? -2.143 -28.984 -18.188 1 35.44 197 VAL A C 1
ATOM 1486 O O . VAL A 1 197 ? -1.722 -29.484 -17.141 1 35.44 197 VAL A O 1
ATOM 1489 N N . MET B 1 1 ? -31.719 -6.082 27.094 1 21.91 1 MET B N 1
ATOM 1490 C CA . MET B 1 1 ? -31.594 -4.93 26.203 1 21.91 1 MET B CA 1
ATOM 1491 C C . MET B 1 1 ? -30.172 -4.801 25.688 1 21.91 1 MET B C 1
ATOM 1493 O O . MET B 1 1 ? -29.25 -4.531 26.453 1 21.91 1 MET B O 1
ATOM 1497 N N . LYS B 1 2 ? -29.75 -5.707 24.859 1 29.33 2 LYS B N 1
ATOM 1498 C CA . LYS B 1 2 ? -28.328 -5.707 24.5 1 29.33 2 LYS B CA 1
ATOM 1499 C C . LYS B 1 2 ? -27.844 -4.293 24.188 1 29.33 2 LYS B C 1
ATOM 1501 O O . LYS B 1 2 ? -28.516 -3.551 23.453 1 29.33 2 LYS B O 1
ATOM 1506 N N . PRO B 1 3 ? -27.172 -3.631 25.047 1 33.31 3 PRO B N 1
ATOM 1507 C CA . PRO B 1 3 ? -26.828 -2.25 24.719 1 33.31 3 PRO B CA 1
ATOM 1508 C C . PRO B 1 3 ? -26.531 -2.064 23.234 1 33.31 3 PRO B C 1
ATOM 1510 O O . PRO B 1 3 ? -26.016 -2.982 22.578 1 33.31 3 PRO B O 1
ATOM 1513 N N . ARG B 1 4 ? -27.406 -1.376 22.469 1 32.78 4 ARG B N 1
ATOM 1514 C CA . ARG B 1 4 ? -27.25 -1.085 21.047 1 32.78 4 ARG B CA 1
ATOM 1515 C C . ARG B 1 4 ? -25.828 -0.666 20.719 1 32.78 4 ARG B C 1
ATOM 1517 O O . ARG B 1 4 ? -25.359 0.366 21.188 1 32.78 4 ARG B O 1
ATOM 1524 N N . GLY B 1 5 ? -24.922 -1.464 20.906 1 33.84 5 GLY B N 1
ATOM 1525 C CA . GLY B 1 5 ? -23.5 -1.198 20.719 1 33.84 5 GLY B CA 1
ATOM 1526 C C . GLY B 1 5 ? -23.219 -0.209 19.609 1 33.84 5 GLY B C 1
ATOM 1527 O O . GLY B 1 5 ? -24.109 0.116 18.828 1 33.84 5 GLY B O 1
ATOM 1528 N N . LEU B 1 6 ? -22.281 0.6 19.812 1 36.59 6 LEU B N 1
ATOM 1529 C CA . LEU B 1 6 ? -21.891 1.515 18.75 1 36.59 6 LEU B CA 1
ATOM 1530 C C . LEU B 1 6 ? -22.125 0.887 17.375 1 36.59 6 LEU B C 1
ATOM 1532 O O . LEU B 1 6 ? -21.828 1.501 16.344 1 36.59 6 LEU B O 1
ATOM 1536 N N . ALA B 1 7 ? -22.484 -0.356 17.328 1 37.81 7 ALA B N 1
ATOM 1537 C CA . ALA B 1 7 ? -22.906 -1.187 16.203 1 37.81 7 ALA B CA 1
ATOM 1538 C C . ALA B 1 7 ? -24.078 -0.561 15.477 1 37.81 7 ALA B C 1
ATOM 1540 O O . ALA B 1 7 ? -24.203 -0.68 14.258 1 37.81 7 ALA B O 1
ATOM 1541 N N . SER B 1 8 ? -25.078 -0.135 16.234 1 37.56 8 SER B N 1
ATOM 1542 C CA . SER B 1 8 ? -26.328 0.421 15.719 1 37.56 8 SER B CA 1
ATOM 1543 C C . SER B 1 8 ? -26.141 1.866 15.266 1 37.56 8 SER B C 1
ATOM 1545 O O . SER B 1 8 ? -27.094 2.502 14.797 1 37.56 8 SER B O 1
ATOM 1547 N N . CYS B 1 9 ? -25.203 2.557 15.875 1 36.62 9 CYS B N 1
ATOM 1548 C CA . CYS B 1 9 ? -25.078 3.865 15.242 1 36.62 9 CYS B CA 1
ATOM 1549 C C . CYS B 1 9 ? -24.828 3.727 13.742 1 36.62 9 CYS B C 1
ATOM 1551 O O . CYS B 1 9 ? -23.797 3.184 13.328 1 36.62 9 CYS B O 1
ATOM 1553 N N . SER B 1 10 ? -25.797 3.484 13.047 1 39.75 10 SER B N 1
ATOM 1554 C CA . SER B 1 10 ? -25.75 3.721 11.609 1 39.75 10 SER B CA 1
ATOM 1555 C C . SER B 1 10 ? -24.797 4.871 11.281 1 39.75 10 SER B C 1
ATOM 1557 O O . SER B 1 10 ? -25.234 6.012 11.102 1 39.75 10 SER B O 1
ATOM 1559 N N . LEU B 1 11 ? -23.938 5.285 12.188 1 42.06 11 LEU B N 1
ATOM 1560 C CA . LEU B 1 11 ? -23.047 6.387 11.805 1 42.06 11 LEU B CA 1
ATOM 1561 C C . LEU B 1 11 ? -22.734 6.344 10.312 1 42.06 11 LEU B C 1
ATOM 1563 O O . LEU B 1 11 ? -22.078 5.426 9.836 1 42.06 11 LEU B O 1
ATOM 1567 N N . GLU B 1 12 ? -23.656 6.504 9.562 1 44.5 12 GLU B N 1
ATOM 1568 C CA . GLU B 1 12 ? -23.266 6.797 8.188 1 44.5 12 GLU B CA 1
ATOM 1569 C C . GLU B 1 12 ? -22.109 7.797 8.141 1 44.5 12 GLU B C 1
ATOM 1571 O O . GLU B 1 12 ? -22.328 8.984 7.902 1 44.5 12 GLU B O 1
ATOM 1576 N N . PRO B 1 13 ? -21.234 7.797 9.258 1 48.28 13 PRO B N 1
ATOM 1577 C CA . PRO B 1 13 ? -20 8.555 9.023 1 48.28 13 PRO B CA 1
ATOM 1578 C C . PRO B 1 13 ? -19.594 8.602 7.555 1 48.28 13 PRO B C 1
ATOM 1580 O O . PRO B 1 13 ? -18.812 9.453 7.152 1 48.28 13 PRO B O 1
ATOM 1583 N N . GLY B 1 14 ? -20.328 7.855 6.828 1 53.97 14 GLY B N 1
ATOM 1584 C CA . GLY B 1 14 ? -19.953 7.715 5.43 1 53.97 14 GLY B CA 1
ATOM 1585 C C . GLY B 1 14 ? -20.047 9.016 4.656 1 53.97 14 GLY B C 1
ATOM 1586 O O . GLY B 1 14 ? -19.125 9.383 3.934 1 53.97 14 GLY B O 1
ATOM 1587 N N . ALA B 1 15 ? -21.266 9.68 5.043 1 57.75 15 ALA B N 1
ATOM 1588 C CA . ALA B 1 15 ? -21.391 10.883 4.234 1 57.75 15 ALA B CA 1
ATOM 1589 C C . ALA B 1 15 ? -20.438 11.977 4.719 1 57.75 15 ALA B C 1
ATOM 1591 O O . ALA B 1 15 ? -19.812 12.656 3.91 1 57.75 15 ALA B O 1
ATOM 1592 N N . ALA B 1 16 ? -20.469 12.07 6.094 1 63.53 16 ALA B N 1
ATOM 1593 C CA . ALA B 1 16 ? -19.578 13.102 6.621 1 63.53 16 ALA B CA 1
ATOM 1594 C C . ALA B 1 16 ? -18.125 12.766 6.324 1 63.53 16 ALA B C 1
ATOM 1596 O O . ALA B 1 16 ? -17.328 13.656 6.016 1 63.53 16 ALA B O 1
ATOM 1597 N N . TRP B 1 17 ? -17.859 11.547 6.383 1 68.5 17 TRP B N 1
ATOM 1598 C CA . TRP B 1 17 ? -16.5 11.102 6.078 1 68.5 17 TRP B CA 1
ATOM 1599 C C . TRP B 1 17 ? -16.156 11.383 4.621 1 68.5 17 TRP B C 1
ATOM 1601 O O . TRP B 1 17 ? -15.055 11.852 4.316 1 68.5 17 TRP B O 1
ATOM 1611 N N . ARG B 1 18 ? -17.203 11.156 3.855 1 65.56 18 ARG B N 1
ATOM 1612 C CA . ARG B 1 18 ? -16.984 11.383 2.432 1 65.56 18 ARG B CA 1
ATOM 1613 C C . ARG B 1 18 ? -16.719 12.859 2.148 1 65.56 18 ARG B C 1
ATOM 1615 O O . ARG B 1 18 ? -15.891 13.188 1.295 1 65.56 18 ARG B O 1
ATOM 1622 N N . LYS B 1 19 ? -17.344 13.633 2.986 1 66.5 19 LYS B N 1
ATOM 1623 C CA . LYS B 1 19 ? -17.25 15.062 2.727 1 66.5 19 LYS B CA 1
ATOM 1624 C C . LYS B 1 19 ? -15.984 15.656 3.334 1 66.5 19 LYS B C 1
ATOM 1626 O O . LYS B 1 19 ? -15.297 16.453 2.691 1 66.5 19 LYS B O 1
ATOM 1631 N N . LYS B 1 20 ? -15.68 15.219 4.531 1 73.38 20 LYS B N 1
ATOM 1632 C CA . LYS B 1 20 ? -14.617 15.922 5.242 1 73.38 20 LYS B CA 1
ATOM 1633 C C . LYS B 1 20 ? -13.336 15.102 5.262 1 73.38 20 LYS B C 1
ATOM 1635 O O . LYS B 1 20 ? -12.234 15.656 5.355 1 73.38 20 LYS B O 1
ATOM 1640 N N . GLY B 1 21 ? -13.531 13.859 5.121 1 69.44 21 GLY B N 1
ATOM 1641 C CA . GLY B 1 21 ? -12.359 13 5.176 1 69.44 21 GLY B CA 1
ATOM 1642 C C . GLY B 1 21 ? -11.875 12.75 6.59 1 69.44 21 GLY B C 1
ATOM 1643 O O . GLY B 1 21 ? -12.391 13.328 7.547 1 69.44 21 GLY B O 1
ATOM 1644 N N . TRP B 1 22 ? -10.891 11.922 6.75 1 72.44 22 TRP B N 1
ATOM 1645 C CA . TRP B 1 22 ? -10.352 11.445 8.023 1 72.44 22 TRP B CA 1
ATOM 1646 C C . TRP B 1 22 ? -9.75 12.602 8.82 1 72.44 22 TRP B C 1
ATOM 1648 O O . TRP B 1 22 ? -9.977 12.703 10.031 1 72.44 22 TRP B O 1
ATOM 1658 N N . ALA B 1 23 ? -9.125 13.438 8.133 1 69.31 23 ALA B N 1
ATOM 1659 C CA . ALA B 1 23 ? -8.328 14.453 8.812 1 69.31 23 ALA B CA 1
ATOM 1660 C C . ALA B 1 23 ? -9.211 15.562 9.375 1 69.31 23 ALA B C 1
ATOM 1662 O O . ALA B 1 23 ? -8.875 16.172 10.398 1 69.31 23 ALA B O 1
ATOM 1663 N N . ARG B 1 24 ? -10.453 15.719 8.836 1 77.12 24 ARG B N 1
ATOM 1664 C CA . ARG B 1 24 ? -11.18 16.938 9.164 1 77.12 24 ARG B CA 1
ATOM 1665 C C . ARG B 1 24 ? -12.492 16.625 9.875 1 77.12 24 ARG B C 1
ATOM 1667 O O . ARG B 1 24 ? -13.094 17.5 10.5 1 77.12 24 ARG B O 1
ATOM 1674 N N . ILE B 1 25 ? -12.852 15.43 9.812 1 81.69 25 ILE B N 1
ATOM 1675 C CA . ILE B 1 25 ? -14.133 15.078 10.414 1 81.69 25 ILE B CA 1
ATOM 1676 C C . ILE B 1 25 ? -14.031 15.203 11.938 1 81.69 25 ILE B C 1
ATOM 1678 O O . ILE B 1 25 ? -13.008 14.867 12.523 1 81.69 25 ILE B O 1
ATOM 1682 N N . THR B 1 26 ? -15.047 15.82 12.586 1 84.94 26 THR B N 1
ATOM 1683 C CA . THR B 1 26 ? -15.047 16.031 14.031 1 84.94 26 THR B CA 1
ATOM 1684 C C . THR B 1 26 ? -16.094 15.156 14.711 1 84.94 26 THR B C 1
ATOM 1686 O O . THR B 1 26 ? -16.953 14.578 14.039 1 84.94 26 THR B O 1
ATOM 1689 N N . VAL B 1 27 ? -15.914 15.094 16.031 1 85.38 27 VAL B N 1
ATOM 1690 C CA . VAL B 1 27 ? -16.906 14.398 16.828 1 85.38 27 VAL B CA 1
ATOM 1691 C C . VAL B 1 27 ? -18.281 15.062 16.656 1 85.38 27 VAL B C 1
ATOM 1693 O O . VAL B 1 27 ? -19.297 14.383 16.609 1 85.38 27 VAL B O 1
ATOM 1696 N N . ARG B 1 28 ? -18.219 16.312 16.484 1 87 28 ARG B N 1
ATOM 1697 C CA . ARG B 1 28 ? -19.453 17.062 16.281 1 87 28 ARG B CA 1
ATOM 1698 C C . ARG B 1 28 ? -20.125 16.672 14.984 1 87 28 ARG B C 1
ATOM 1700 O O . ARG B 1 28 ? -21.359 16.516 14.938 1 87 28 ARG B O 1
ATOM 1707 N N . ASP B 1 29 ? -19.312 16.562 13.969 1 85.62 29 ASP B N 1
ATOM 1708 C CA . ASP B 1 29 ? -19.844 16.141 12.672 1 85.62 29 ASP B CA 1
ATOM 1709 C C . ASP B 1 29 ? -20.516 14.781 12.773 1 85.62 29 ASP B C 1
ATOM 1711 O O . ASP B 1 29 ? -21.594 14.562 12.203 1 85.62 29 ASP B O 1
ATOM 1715 N N . ILE B 1 30 ? -19.875 13.93 13.5 1 81.75 30 ILE B N 1
ATOM 1716 C CA . ILE B 1 30 ? -20.359 12.562 13.633 1 81.75 30 ILE B CA 1
ATOM 1717 C C . ILE B 1 30 ? -21.625 12.539 14.469 1 81.75 30 ILE B C 1
ATOM 1719 O O . ILE B 1 30 ? -22.594 11.852 14.133 1 81.75 30 ILE B O 1
ATOM 1723 N N . ALA B 1 31 ? -21.594 13.273 15.523 1 85.56 31 ALA B N 1
ATOM 1724 C CA . ALA B 1 31 ? -22.766 13.383 16.375 1 85.56 31 ALA B CA 1
ATOM 1725 C C . ALA B 1 31 ? -23.969 13.898 15.594 1 85.56 31 ALA B C 1
ATOM 1727 O O . ALA B 1 31 ? -25.062 13.344 15.695 1 85.56 31 ALA B O 1
ATOM 1728 N N . ALA B 1 32 ? -23.781 14.828 14.766 1 84.31 32 ALA B N 1
ATOM 1729 C CA . ALA B 1 32 ? -24.844 15.445 13.969 1 84.31 32 ALA B CA 1
ATOM 1730 C C . ALA B 1 32 ? -25.406 14.453 12.953 1 84.31 32 ALA B C 1
ATOM 1732 O O . ALA B 1 32 ? -26.609 14.414 12.727 1 84.31 32 ALA B O 1
ATOM 1733 N N . ALA B 1 33 ? -24.547 13.688 12.492 1 78.69 33 ALA B N 1
ATOM 1734 C CA . ALA B 1 33 ? -24.938 12.766 11.43 1 78.69 33 ALA B CA 1
ATOM 1735 C C . ALA B 1 33 ? -25.594 11.516 12.008 1 78.69 33 ALA B C 1
ATOM 1737 O O . ALA B 1 33 ? -26.391 10.852 11.328 1 78.69 33 ALA B O 1
ATOM 1738 N N . SER B 1 34 ? -25.281 11.219 13.203 1 78.12 34 SER B N 1
ATOM 1739 C CA . SER B 1 34 ? -25.703 9.93 13.75 1 78.12 34 SER B CA 1
ATOM 1740 C C . SER B 1 34 ? -26.875 10.109 14.711 1 78.12 34 SER B C 1
ATOM 1742 O O . SER B 1 34 ? -27.531 9.133 15.094 1 78.12 34 SER B O 1
ATOM 1744 N N . GLY B 1 35 ? -27.078 11.289 15.164 1 81.31 35 GLY B N 1
ATOM 1745 C CA . GLY B 1 35 ? -28.125 11.555 16.141 1 81.31 35 GLY B CA 1
ATOM 1746 C C . GLY B 1 35 ? -27.75 11.164 17.547 1 81.31 35 GLY B C 1
ATOM 1747 O O . GLY B 1 35 ? -28.609 11.094 18.438 1 81.31 35 GLY B O 1
ATOM 1748 N N . VAL B 1 36 ? -26.562 10.836 17.719 1 82.75 36 VAL B N 1
ATOM 1749 C CA . VAL B 1 36 ? -26.031 10.5 19.031 1 82.75 36 VAL B CA 1
ATOM 1750 C C . VAL B 1 36 ? -25.344 11.719 19.641 1 82.75 36 VAL B C 1
ATOM 1752 O O . VAL B 1 36 ? -24.703 12.5 18.922 1 82.75 36 VAL B O 1
ATOM 1755 N N . SER B 1 37 ? -25.531 11.859 20.906 1 86.81 37 SER B N 1
ATOM 1756 C CA . SER B 1 37 ? -24.953 13.039 21.562 1 86.81 37 SER B CA 1
ATOM 1757 C C . SER B 1 37 ? -23.438 12.953 21.594 1 86.81 37 SER B C 1
ATOM 1759 O O . SER B 1 37 ? -22.859 11.859 21.641 1 86.81 37 SER B O 1
ATOM 1761 N N . MET B 1 38 ? -22.828 14.078 21.594 1 88.75 38 MET B N 1
ATOM 1762 C CA . MET B 1 38 ? -21.375 14.141 21.75 1 88.75 38 MET B CA 1
ATOM 1763 C C . MET B 1 38 ? -20.938 13.484 23.047 1 88.75 38 MET B C 1
ATOM 1765 O O . MET B 1 38 ? -19.891 12.828 23.094 1 88.75 38 MET B O 1
ATOM 1769 N N . ALA B 1 39 ? -21.781 13.609 24.031 1 90.06 39 ALA B N 1
ATOM 1770 C CA . ALA B 1 39 ? -21.469 13.031 25.328 1 90.06 39 ALA B CA 1
ATOM 1771 C C . ALA B 1 39 ? -21.453 11.508 25.266 1 90.06 39 ALA B C 1
ATOM 1773 O O . ALA B 1 39 ? -20.531 10.875 25.781 1 90.06 39 ALA B O 1
ATOM 1774 N N . ALA B 1 40 ? -22.391 11 24.641 1 88.44 40 ALA B N 1
ATOM 1775 C CA . ALA B 1 40 ? -22.469 9.555 24.5 1 88.44 40 ALA B CA 1
ATOM 1776 C C . ALA B 1 40 ? -21.281 9.016 23.703 1 88.44 40 ALA B C 1
ATOM 1778 O O . ALA B 1 40 ? -20.703 7.98 24.047 1 88.44 40 ALA B O 1
ATOM 1779 N N . ILE B 1 41 ? -20.906 9.742 22.594 1 85.56 41 ILE B N 1
ATOM 1780 C CA . ILE B 1 41 ? -19.766 9.359 21.766 1 85.56 41 ILE B CA 1
ATOM 1781 C C . ILE B 1 41 ? -18.5 9.398 22.609 1 85.56 41 ILE B C 1
ATOM 1783 O O . ILE 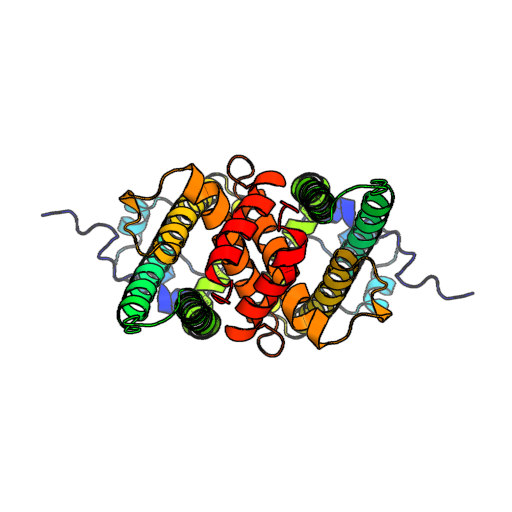B 1 41 ? -17.672 8.484 22.531 1 85.56 41 ILE B O 1
ATOM 1787 N N . GLY B 1 42 ? -18.438 10.453 23.359 1 87.31 42 GLY B N 1
ATOM 1788 C CA . GLY B 1 42 ? -17.281 10.578 24.234 1 87.31 42 GLY B CA 1
ATOM 1789 C C . GLY B 1 42 ? -17.188 9.461 25.25 1 87.31 42 GLY B C 1
ATOM 1790 O O . GLY B 1 42 ? -16.094 8.922 25.484 1 87.31 42 GLY B O 1
ATOM 1791 N N . TYR B 1 43 ? -18.281 9.109 25.844 1 89.69 43 TYR B N 1
ATOM 1792 C CA . TYR B 1 43 ? -18.328 8.055 26.859 1 89.69 43 TYR B CA 1
ATOM 1793 C C . TYR B 1 43 ? -17.953 6.707 26.25 1 89.69 43 TYR B C 1
ATOM 1795 O O . TYR B 1 43 ? -17.203 5.934 26.844 1 89.69 43 TYR B O 1
ATOM 1803 N N . ARG B 1 44 ? -18.328 6.566 25.078 1 87.06 44 ARG B N 1
ATOM 1804 C CA . ARG B 1 44 ? -18.156 5.266 24.438 1 87.06 44 ARG B CA 1
ATOM 1805 C C . ARG B 1 44 ? -16.766 5.133 23.828 1 87.06 44 ARG B C 1
ATOM 1807 O O . ARG B 1 44 ? -16.141 4.066 23.906 1 87.06 44 ARG B O 1
ATOM 1814 N N . PHE B 1 45 ? -16.234 6.172 23.188 1 88.25 45 PHE B N 1
ATOM 1815 C CA . PHE B 1 45 ? -15.031 6.012 22.391 1 88.25 45 PHE B CA 1
ATOM 1816 C C . PHE B 1 45 ? -13.859 6.758 23.031 1 88.25 45 PHE B C 1
ATOM 1818 O O . PHE B 1 45 ? -12.703 6.43 22.766 1 88.25 45 PHE B O 1
ATOM 1825 N N . GLY B 1 46 ? -14.211 7.711 23.766 1 86.19 46 GLY B N 1
ATOM 1826 C CA . GLY B 1 46 ? -13.18 8.414 24.531 1 86.19 46 GLY B CA 1
ATOM 1827 C C . GLY B 1 46 ? -12.461 9.469 23.719 1 86.19 46 GLY B C 1
ATOM 1828 O O . GLY B 1 46 ? -12.094 10.523 24.234 1 86.19 46 GLY B O 1
ATOM 1829 N N . SER B 1 47 ? -12.18 9.195 22.391 1 83.75 47 SER B N 1
ATOM 1830 C CA . SER B 1 47 ? -11.484 10.172 21.562 1 83.75 47 SER B CA 1
ATOM 1831 C C . SER B 1 47 ? -11.953 10.102 20.109 1 83.75 47 SER B C 1
ATOM 1833 O O . SER B 1 47 ? -12.531 9.094 19.688 1 83.75 47 SER B O 1
ATOM 1835 N N . ARG B 1 48 ? -11.742 11.172 19.453 1 84 48 ARG B N 1
ATOM 1836 C CA . ARG B 1 48 ? -12.047 11.242 18.031 1 84 48 ARG B CA 1
ATOM 1837 C C . ARG B 1 48 ? -11.32 10.148 17.266 1 84 48 ARG B C 1
ATOM 1839 O O . ARG B 1 48 ? -11.898 9.5 16.391 1 84 48 ARG B O 1
ATOM 1846 N N . GLU B 1 49 ? -10.078 9.898 17.641 1 82.56 49 GLU B N 1
ATOM 1847 C CA . GLU B 1 49 ? -9.258 8.906 16.953 1 82.56 49 GLU B CA 1
ATOM 1848 C C . GLU B 1 49 ? -9.797 7.496 17.156 1 82.56 49 GLU B C 1
ATOM 1850 O O . GLU B 1 49 ? -9.867 6.707 16.219 1 82.56 49 GLU B O 1
ATOM 1855 N N . ALA B 1 50 ? -10.188 7.258 18.328 1 83.19 50 ALA B N 1
ATOM 1856 C CA . ALA B 1 50 ? -10.742 5.941 18.641 1 83.19 50 ALA B CA 1
ATOM 1857 C C . ALA B 1 50 ? -12.047 5.711 17.891 1 83.19 50 ALA B C 1
ATOM 1859 O O . ALA B 1 50 ? -12.281 4.617 17.359 1 83.19 50 ALA B O 1
ATOM 1860 N N . LEU B 1 51 ? -12.812 6.738 17.859 1 85.44 51 LEU B N 1
ATOM 1861 C CA . LEU B 1 51 ? -14.078 6.656 17.141 1 85.44 51 LEU B CA 1
ATOM 1862 C C . LEU B 1 51 ? -13.844 6.414 15.648 1 85.44 51 LEU B C 1
ATOM 1864 O O . LEU B 1 51 ? -14.438 5.508 15.062 1 85.44 51 LEU B O 1
ATOM 1868 N N . LEU B 1 52 ? -13 7.176 15.078 1 86.06 52 LEU B N 1
ATOM 1869 C CA . LEU B 1 52 ? -12.734 7.082 13.648 1 86.06 52 LEU B CA 1
ATOM 1870 C C . LEU B 1 52 ? -12.125 5.73 13.297 1 86.06 52 LEU B C 1
ATOM 1872 O O . LEU B 1 52 ? -12.469 5.137 12.273 1 86.06 52 LEU B O 1
ATOM 1876 N N . THR B 1 53 ? -11.312 5.281 14.125 1 84.75 53 THR B N 1
ATOM 1877 C CA . THR B 1 53 ? -10.672 3.992 13.898 1 84.75 53 THR B CA 1
ATOM 1878 C C . THR B 1 53 ? -11.695 2.861 13.938 1 84.75 53 THR B C 1
ATOM 1880 O O . THR B 1 53 ? -11.703 1.991 13.062 1 84.75 53 THR B O 1
ATOM 1883 N N . SER B 1 54 ? -12.5 2.934 14.891 1 83.88 54 SER B N 1
ATOM 1884 C CA . SER B 1 54 ? -13.555 1.931 15.008 1 83.88 54 SER B CA 1
ATOM 1885 C C . SER B 1 54 ? -14.477 1.956 13.797 1 83.88 54 SER B C 1
ATOM 1887 O O . SER B 1 54 ? -14.828 0.906 13.25 1 83.88 54 SER B O 1
ATOM 1889 N N . ALA B 1 55 ? -14.797 3.125 13.383 1 84.31 55 ALA B N 1
ATOM 1890 C CA . ALA B 1 55 ? -15.656 3.283 12.211 1 84.31 55 ALA B CA 1
ATOM 1891 C C . ALA B 1 55 ? -14.977 2.742 10.953 1 84.31 55 ALA B C 1
ATOM 1893 O O . ALA B 1 55 ? -15.625 2.113 10.117 1 84.31 55 ALA B O 1
ATOM 1894 N N . LEU B 1 56 ? -13.758 2.959 10.852 1 86.75 56 LEU B N 1
ATOM 1895 C CA . LEU B 1 56 ? -12.992 2.482 9.703 1 86.75 56 LEU B CA 1
ATOM 1896 C C . LEU B 1 56 ? -12.961 0.959 9.672 1 86.75 56 LEU B C 1
ATOM 1898 O O . LEU B 1 56 ? -13.219 0.354 8.625 1 86.75 56 LEU B O 1
ATOM 1902 N N . ILE B 1 57 ? -12.703 0.391 10.773 1 84.25 57 ILE B N 1
ATOM 1903 C CA . ILE B 1 57 ? -12.609 -1.062 10.867 1 84.25 57 ILE B CA 1
ATOM 1904 C C . ILE B 1 57 ? -13.961 -1.688 10.547 1 84.25 57 ILE B C 1
ATOM 1906 O O . ILE B 1 57 ? -14.039 -2.686 9.82 1 84.25 57 ILE B O 1
ATOM 1910 N N . GLU B 1 58 ? -14.938 -1.07 11.016 1 84.19 58 GLU B N 1
ATOM 1911 C CA . GLU B 1 58 ? -16.281 -1.556 10.734 1 84.19 58 GLU B CA 1
ATOM 1912 C C . GLU B 1 58 ? -16.609 -1.441 9.25 1 84.19 58 GLU B C 1
ATOM 1914 O O . GLU B 1 58 ? -17.219 -2.346 8.672 1 84.19 58 GLU B O 1
ATOM 1919 N N . ALA B 1 59 ? -16.234 -0.362 8.68 1 85.75 59 ALA B N 1
ATOM 1920 C CA . ALA B 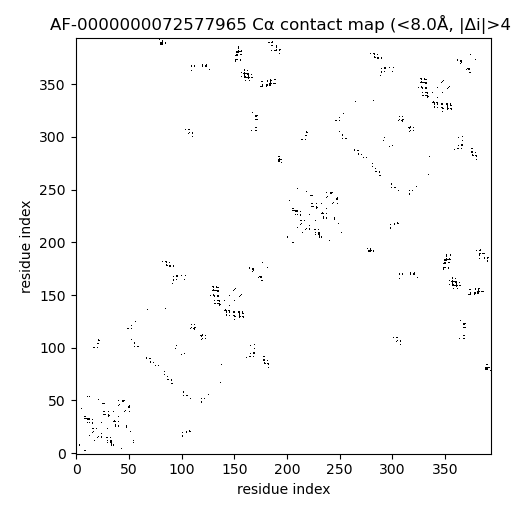1 59 ? -16.484 -0.151 7.254 1 85.75 59 ALA B CA 1
ATOM 1921 C C . ALA B 1 59 ? -15.734 -1.182 6.414 1 85.75 59 ALA B C 1
ATOM 1923 O O . ALA B 1 59 ? -16.266 -1.69 5.426 1 85.75 59 ALA B O 1
ATOM 1924 N N . ILE B 1 60 ? -14.547 -1.523 6.809 1 88.12 60 ILE B N 1
ATOM 1925 C CA . ILE B 1 60 ? -13.75 -2.52 6.098 1 88.12 60 ILE B CA 1
ATOM 1926 C C . ILE B 1 60 ? -14.391 -3.896 6.258 1 88.12 60 ILE B C 1
ATOM 1928 O O . ILE B 1 60 ? -14.453 -4.672 5.301 1 88.12 60 ILE B O 1
ATOM 1932 N N . ASP B 1 61 ? -14.844 -4.176 7.43 1 85.5 61 ASP B N 1
ATOM 1933 C CA . ASP B 1 61 ? -15.523 -5.441 7.684 1 85.5 61 ASP B CA 1
ATOM 1934 C C . ASP B 1 61 ? -16.766 -5.578 6.816 1 85.5 61 ASP B C 1
ATOM 1936 O O . ASP B 1 61 ? -17.016 -6.637 6.238 1 85.5 61 ASP B O 1
ATOM 1940 N N . GLU B 1 62 ? -17.516 -4.516 6.746 1 87.44 62 GLU B N 1
ATOM 1941 C CA . GLU B 1 62 ? -18.703 -4.516 5.906 1 87.44 62 GLU B CA 1
ATOM 1942 C C . GLU B 1 62 ? -18.344 -4.723 4.438 1 87.44 62 GLU B C 1
ATOM 1944 O O . GLU B 1 62 ? -19.031 -5.453 3.721 1 87.44 62 GLU B O 1
ATOM 1949 N N . TRP B 1 63 ? -17.359 -4.062 4.031 1 89.5 63 TRP B N 1
ATOM 1950 C CA . TRP B 1 63 ? -16.875 -4.246 2.67 1 89.5 63 TRP B CA 1
ATOM 1951 C C . TRP B 1 63 ? -16.5 -5.703 2.416 1 89.5 63 TRP B C 1
ATOM 1953 O O . TRP B 1 63 ? -16.875 -6.273 1.387 1 89.5 63 TRP B O 1
ATOM 1963 N N . GLY B 1 64 ? -15.766 -6.285 3.375 1 88.56 64 GLY B N 1
ATOM 1964 C CA . GLY B 1 64 ? -15.406 -7.691 3.25 1 88.56 64 GLY B CA 1
ATOM 1965 C C . GLY B 1 64 ? -16.609 -8.602 3.125 1 88.56 64 GLY B C 1
ATOM 1966 O O . GLY B 1 64 ? -16.625 -9.531 2.312 1 88.56 64 GLY B O 1
ATOM 1967 N N . THR B 1 65 ? -17.594 -8.32 3.914 1 87 65 THR B N 1
ATOM 1968 C CA . THR B 1 65 ? -18.812 -9.117 3.893 1 87 65 THR B CA 1
ATOM 1969 C C . THR B 1 65 ? -19.516 -8.992 2.543 1 87 65 THR B C 1
ATOM 1971 O O . THR B 1 65 ? -19.953 -9.992 1.972 1 87 65 THR B O 1
ATOM 1974 N N . ARG B 1 66 ? -19.547 -7.789 2.049 1 88.62 66 ARG B N 1
ATOM 1975 C CA . ARG B 1 66 ? -20.156 -7.555 0.742 1 88.62 66 ARG B CA 1
ATOM 1976 C C . ARG B 1 66 ? -19.375 -8.258 -0.36 1 88.62 66 ARG B C 1
ATOM 1978 O O . ARG B 1 66 ? -19.953 -8.852 -1.268 1 88.62 66 ARG B O 1
ATOM 1985 N N . LEU B 1 67 ? -18.109 -8.203 -0.303 1 88.44 67 LEU B N 1
ATOM 1986 C CA . LEU B 1 67 ? -17.25 -8.867 -1.278 1 88.44 67 LEU B CA 1
ATOM 1987 C C . LEU B 1 67 ? -17.484 -10.375 -1.271 1 88.44 67 LEU B C 1
ATOM 1989 O O . LEU B 1 67 ? -17.578 -11 -2.33 1 88.44 67 LEU B O 1
ATOM 1993 N N . GLY B 1 68 ? -17.516 -10.961 -0.076 1 85.38 68 GLY B N 1
ATOM 1994 C CA . GLY B 1 68 ? -17.812 -12.383 0.043 1 85.38 68 GLY B CA 1
ATOM 1995 C C . GLY B 1 68 ? -19.109 -12.789 -0.617 1 85.38 68 GLY B C 1
ATOM 1996 O O . GLY B 1 68 ? -19.172 -13.805 -1.311 1 85.38 68 GLY B O 1
ATOM 1997 N N . ARG B 1 69 ? -20.094 -11.977 -0.422 1 85.38 69 ARG B N 1
ATOM 1998 C CA . ARG B 1 69 ? -21.406 -12.258 -1.026 1 85.38 69 ARG B CA 1
ATOM 1999 C C . ARG B 1 69 ? -21.312 -12.195 -2.549 1 85.38 69 ARG B C 1
ATOM 2001 O O . ARG B 1 69 ? -21.891 -13.039 -3.238 1 85.38 69 ARG B O 1
ATOM 2008 N N . THR B 1 70 ? -20.625 -11.188 -3.012 1 83.5 70 THR B N 1
ATOM 2009 C CA . THR B 1 70 ? -20.453 -11.023 -4.449 1 83.5 70 THR B CA 1
ATOM 2010 C C . THR B 1 70 ? -19.734 -12.234 -5.051 1 83.5 70 THR B C 1
ATOM 2012 O O . THR B 1 70 ? -20.141 -12.758 -6.086 1 83.5 70 THR B O 1
ATOM 2015 N N . LEU B 1 71 ? -18.75 -12.711 -4.41 1 83 71 LEU B N 1
ATOM 2016 C CA . LEU B 1 71 ? -17.953 -13.82 -4.918 1 83 71 LEU B CA 1
ATOM 2017 C C . LEU B 1 71 ? -18.734 -15.133 -4.836 1 83 71 LEU B C 1
ATOM 2019 O O . LEU B 1 71 ? -18.562 -16.016 -5.688 1 83 71 LEU B O 1
ATOM 2023 N N . SER B 1 72 ? -19.484 -15.242 -3.756 1 79.88 72 SER B N 1
ATOM 2024 C CA . SER B 1 72 ? -20.312 -16.438 -3.617 1 79.88 72 SER B CA 1
ATOM 2025 C C . SER B 1 72 ? -21.344 -16.547 -4.734 1 79.88 72 SER B C 1
ATOM 2027 O O . SER B 1 72 ? -21.734 -17.641 -5.133 1 79.88 72 SER B O 1
ATOM 2029 N N . ALA B 1 73 ? -21.688 -15.406 -5.195 1 76 73 ALA B N 1
ATOM 2030 C CA . ALA B 1 73 ? -22.656 -15.367 -6.281 1 76 73 ALA B CA 1
ATOM 2031 C C . ALA B 1 73 ? -22 -15.688 -7.621 1 76 73 ALA B C 1
ATOM 2033 O O . ALA B 1 73 ? -22.672 -16.078 -8.57 1 76 73 ALA B O 1
ATOM 2034 N N . TYR B 1 74 ? -20.781 -15.258 -7.664 1 69.38 74 TYR B N 1
ATOM 2035 C CA . TYR B 1 74 ? -20.047 -15.578 -8.883 1 69.38 74 TYR B CA 1
ATOM 2036 C C . TYR B 1 74 ? -19.969 -17.078 -9.102 1 69.38 74 TYR B C 1
ATOM 2038 O O . TYR B 1 74 ? -19.609 -17.828 -8.188 1 69.38 74 TYR B O 1
ATOM 2046 N N . GLY B 1 75 ? -21.094 -17.797 -9.352 1 58.09 75 GLY B N 1
ATOM 2047 C CA . GLY B 1 75 ? -21.344 -19.188 -9.688 1 58.09 75 GLY B CA 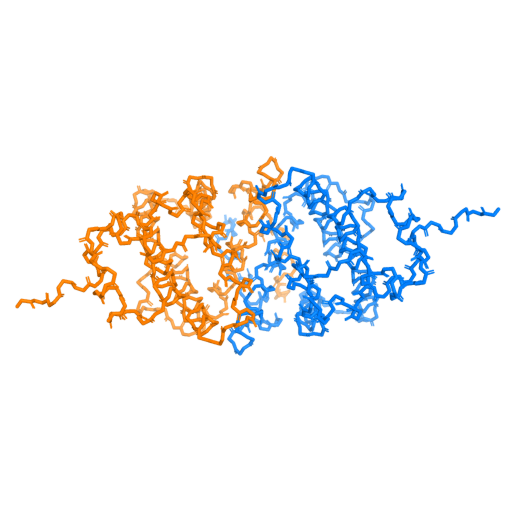1
ATOM 2048 C C . GLY B 1 75 ? -20.094 -19.922 -10.156 1 58.09 75 GLY B C 1
ATOM 2049 O O . GLY B 1 75 ? -19.328 -19.391 -10.953 1 58.09 75 GLY B O 1
ATOM 2050 N N . SER B 1 76 ? -19.141 -20.406 -9.188 1 59.12 76 SER B N 1
ATOM 2051 C CA . SER B 1 76 ? -17.906 -21.094 -9.555 1 59.12 76 SER B CA 1
ATOM 2052 C C . SER B 1 76 ? -18.172 -22.547 -9.945 1 59.12 76 SER B C 1
ATOM 2054 O O . SER B 1 76 ? -17.234 -23.359 -10 1 59.12 76 SER B O 1
ATOM 2056 N N . GLU B 1 77 ? -19.5 -22.781 -10.25 1 63.5 77 GLU B N 1
ATOM 2057 C CA . GLU B 1 77 ? -19.594 -24.172 -10.719 1 63.5 77 GLU B CA 1
ATOM 2058 C C . GLU B 1 77 ? -18.828 -24.359 -12.023 1 63.5 77 GLU B C 1
ATOM 2060 O O . GLU B 1 77 ? -19.094 -23.672 -13.008 1 63.5 77 GLU B O 1
ATOM 2065 N N . GLY B 1 78 ? -17.797 -25.109 -11.961 1 72.19 78 GLY B N 1
ATOM 2066 C CA . GLY B 1 78 ? -16.984 -25.5 -13.102 1 72.19 78 GLY B CA 1
ATOM 2067 C C . GLY B 1 78 ? -15.844 -24.531 -13.367 1 72.19 78 GLY B C 1
ATOM 2068 O O . GLY B 1 78 ? -15.008 -24.781 -14.25 1 72.19 78 GLY B O 1
ATOM 2069 N N . ALA B 1 79 ? -15.812 -23.422 -12.727 1 77.81 79 ALA B N 1
ATOM 2070 C CA . ALA B 1 79 ? -14.727 -22.484 -12.969 1 77.81 79 ALA B CA 1
ATOM 2071 C C . ALA B 1 79 ? -13.414 -22.984 -12.375 1 77.81 79 ALA B C 1
ATOM 2073 O O . ALA B 1 79 ? -13.406 -23.625 -11.312 1 77.81 79 ALA B O 1
ATOM 2074 N N . SER B 1 80 ? -12.359 -22.734 -13.164 1 84.06 80 SER B N 1
ATOM 2075 C CA . SER B 1 80 ? -11.031 -23.078 -12.672 1 84.06 80 SER B CA 1
ATOM 2076 C C . SER B 1 80 ? -10.617 -22.156 -11.523 1 84.06 80 SER B C 1
ATOM 2078 O O . SER B 1 80 ? -11.219 -21.094 -11.32 1 84.06 80 SER B O 1
ATOM 2080 N N . ALA B 1 81 ? -9.719 -22.531 -10.766 1 84.12 81 ALA B N 1
ATOM 2081 C CA . ALA B 1 81 ? -9.156 -21.719 -9.672 1 84.12 81 ALA B CA 1
ATOM 2082 C C . ALA B 1 81 ? -8.672 -20.375 -10.188 1 84.12 81 ALA B C 1
ATOM 2084 O O . ALA B 1 81 ? -8.852 -19.344 -9.523 1 84.12 81 ALA B O 1
ATOM 2085 N N . ALA B 1 82 ? -8.195 -20.422 -11.406 1 87.06 82 ALA B N 1
ATOM 2086 C CA . ALA B 1 82 ? -7.684 -19.188 -12.008 1 87.06 82 ALA B CA 1
ATOM 2087 C C . ALA B 1 82 ? -8.82 -18.219 -12.32 1 87.06 82 ALA B C 1
ATOM 2089 O O . ALA B 1 82 ? -8.688 -17.016 -12.102 1 87.06 82 ALA B O 1
ATOM 2090 N N . GLU B 1 83 ? -9.875 -18.766 -12.781 1 87.62 83 GLU B N 1
ATOM 2091 C CA . GLU B 1 83 ? -11.031 -17.938 -13.102 1 87.62 83 GLU B CA 1
ATOM 2092 C C . GLU B 1 83 ? -11.648 -17.344 -11.844 1 87.62 83 GLU B C 1
ATOM 2094 O O . GLU B 1 83 ? -12.07 -16.188 -11.836 1 87.62 83 GLU B O 1
ATOM 2099 N N . HIS B 1 84 ? -11.664 -18.172 -10.836 1 86.88 84 HIS B N 1
ATOM 2100 C CA . HIS B 1 84 ? -12.18 -17.688 -9.562 1 86.88 84 HIS B CA 1
ATOM 2101 C C . HIS B 1 84 ? -11.305 -16.594 -8.992 1 86.88 84 HIS B C 1
ATOM 2103 O O . HIS B 1 84 ? -11.812 -15.594 -8.469 1 86.88 84 HIS B O 1
ATOM 2109 N N . TYR B 1 85 ? -10.078 -16.781 -9.078 1 91.5 85 TYR B N 1
ATOM 2110 C CA . TYR B 1 85 ? -9.141 -15.781 -8.578 1 91.5 85 TYR B CA 1
ATOM 2111 C C . TYR B 1 85 ? -9.242 -14.484 -9.359 1 91.5 85 TYR B C 1
ATOM 2113 O O . TYR B 1 85 ? -9.172 -13.398 -8.781 1 91.5 85 TYR B O 1
ATOM 2121 N N . GLU B 1 86 ? -9.406 -14.586 -10.656 1 92.56 86 GLU B N 1
ATOM 2122 C CA . GLU B 1 86 ? -9.586 -13.406 -11.492 1 92.56 86 GLU B CA 1
ATOM 2123 C C . GLU B 1 86 ? -10.875 -12.672 -11.133 1 92.56 86 GLU B C 1
ATOM 2125 O O . GLU B 1 86 ? -10.906 -11.438 -11.109 1 92.56 86 GLU B O 1
ATOM 2130 N N . ALA B 1 87 ? -11.922 -13.406 -10.844 1 91.19 87 ALA B N 1
ATOM 2131 C CA . ALA B 1 87 ? -13.195 -12.805 -10.43 1 91.19 87 ALA B CA 1
ATOM 2132 C C . ALA B 1 87 ? -13.047 -12.062 -9.109 1 91.19 87 ALA B C 1
ATOM 2134 O O . ALA B 1 87 ? -13.641 -11 -8.914 1 91.19 87 ALA B O 1
ATOM 2135 N N . LEU B 1 88 ? -12.289 -12.648 -8.211 1 91.44 88 LEU B N 1
ATOM 2136 C CA . LEU B 1 88 ? -11.992 -11.992 -6.941 1 91.44 88 LEU B CA 1
ATOM 2137 C C . LEU B 1 88 ? -11.328 -10.641 -7.172 1 91.44 88 LEU B C 1
ATOM 2139 O O . LEU B 1 88 ? -11.766 -9.625 -6.621 1 91.44 88 LEU B O 1
ATOM 2143 N N . TRP B 1 89 ? -10.375 -10.594 -8.055 1 94.69 89 TRP B N 1
ATOM 2144 C CA . TRP B 1 89 ? -9.664 -9.344 -8.32 1 94.69 89 TRP B CA 1
ATOM 2145 C C . TRP B 1 89 ? -10.562 -8.352 -9.047 1 94.69 89 TRP B C 1
ATOM 2147 O O . TRP B 1 89 ? -10.469 -7.141 -8.812 1 94.69 89 TRP B O 1
ATOM 2157 N N . ALA B 1 90 ? -11.391 -8.828 -9.922 1 94.94 90 ALA B N 1
ATOM 2158 C CA . ALA B 1 90 ? -12.32 -7.93 -10.594 1 94.94 90 ALA B CA 1
ATOM 2159 C C . ALA B 1 90 ? -13.219 -7.211 -9.586 1 94.94 90 ALA B C 1
ATOM 2161 O O . ALA B 1 90 ? -13.43 -6 -9.688 1 94.94 90 ALA B O 1
ATOM 2162 N N . ALA B 1 91 ? -13.695 -7.977 -8.641 1 93 91 ALA B N 1
ATOM 2163 C CA . ALA B 1 91 ? -14.562 -7.398 -7.613 1 93 91 ALA B CA 1
ATOM 2164 C C . ALA B 1 91 ? -13.789 -6.426 -6.727 1 93 91 ALA B C 1
ATOM 2166 O O . ALA B 1 91 ? -14.281 -5.344 -6.41 1 93 91 ALA B O 1
ATOM 2167 N N . VAL B 1 92 ? -12.609 -6.797 -6.332 1 95 92 VAL B N 1
ATOM 2168 C CA . VAL B 1 92 ? -11.766 -5.965 -5.48 1 95 92 VAL B CA 1
ATOM 2169 C C . VAL B 1 92 ? -11.43 -4.66 -6.199 1 95 92 VAL B C 1
ATOM 2171 O O . VAL B 1 92 ? -11.578 -3.576 -5.629 1 95 92 VAL B O 1
ATOM 2174 N N . ILE B 1 93 ? -11.039 -4.762 -7.445 1 96.44 93 ILE B N 1
ATOM 2175 C CA . ILE B 1 93 ? -10.625 -3.596 -8.219 1 96.44 93 ILE B CA 1
ATOM 2176 C C . ILE B 1 93 ? -11.82 -2.674 -8.438 1 96.44 93 ILE B C 1
ATOM 2178 O O . ILE B 1 93 ? -11.688 -1.449 -8.383 1 96.44 93 ILE B O 1
ATOM 2182 N N . GLY B 1 94 ? -12.992 -3.23 -8.664 1 95.06 94 GLY B N 1
ATOM 2183 C CA . GLY B 1 94 ? -14.195 -2.418 -8.727 1 95.06 94 GLY B CA 1
ATOM 2184 C C . GLY B 1 94 ? -14.406 -1.574 -7.48 1 95.06 94 GLY B C 1
ATOM 2185 O O . GLY B 1 94 ? -14.82 -0.417 -7.574 1 95.06 94 GLY B O 1
ATOM 2186 N N . SER B 1 95 ? -14.055 -2.084 -6.379 1 93.38 95 SER B N 1
ATOM 2187 C CA . SER B 1 95 ? -14.289 -1.399 -5.113 1 93.38 95 SER B CA 1
ATOM 2188 C C . SER B 1 95 ? -13.32 -0.233 -4.93 1 93.38 95 SER B C 1
ATOM 2190 O O . SER B 1 95 ? -13.594 0.688 -4.156 1 93.38 95 SER B O 1
ATOM 2192 N N . PHE B 1 96 ? -12.117 -0.216 -5.594 1 94.56 96 PHE B N 1
ATOM 2193 C CA . PHE B 1 96 ? -11.164 0.876 -5.465 1 94.56 96 PHE B CA 1
ATOM 2194 C C . PHE B 1 96 ? -11.75 2.174 -6.012 1 94.56 96 PHE B C 1
ATOM 2196 O O . PHE B 1 96 ? -11.383 3.264 -5.562 1 94.56 96 PHE B O 1
ATOM 2203 N N . THR B 1 97 ? -12.688 2.039 -6.953 1 90.25 97 THR B N 1
ATOM 2204 C CA . THR B 1 97 ? -13.375 3.205 -7.5 1 90.25 97 THR B CA 1
ATOM 2205 C C . THR B 1 97 ? -14.664 3.479 -6.734 1 90.25 97 THR B C 1
ATOM 2207 O O . THR B 1 97 ? -14.922 4.613 -6.324 1 90.25 97 THR B O 1
ATOM 2210 N N . GLU B 1 98 ? -15.43 2.439 -6.461 1 89.56 98 GLU B N 1
ATOM 2211 C CA . GLU B 1 98 ? -16.75 2.58 -5.848 1 89.56 98 GLU B CA 1
ATOM 2212 C C . GLU B 1 98 ? -16.641 3.02 -4.391 1 89.56 98 GLU B C 1
ATOM 2214 O O . GLU B 1 98 ? -17.484 3.771 -3.895 1 89.56 98 GLU B O 1
ATOM 2219 N N . ASP B 1 99 ? -15.57 2.51 -3.734 1 89.69 99 ASP B N 1
ATOM 2220 C CA . ASP B 1 99 ? -15.375 2.797 -2.316 1 89.69 99 ASP B CA 1
ATOM 2221 C C . ASP B 1 99 ? -14.109 3.609 -2.09 1 89.69 99 ASP B C 1
ATOM 2223 O O . ASP B 1 99 ? -13.398 3.398 -1.105 1 89.69 99 ASP B O 1
ATOM 2227 N N . ARG B 1 100 ? -13.812 4.441 -2.973 1 88.19 100 ARG B N 1
ATOM 2228 C CA . ARG B 1 100 ? -12.555 5.188 -2.982 1 88.19 100 ARG B CA 1
ATOM 2229 C C . ARG B 1 100 ? -12.336 5.91 -1.657 1 88.19 100 ARG B C 1
ATOM 2231 O O . ARG B 1 100 ? -11.219 5.941 -1.137 1 88.19 100 ARG B O 1
ATOM 2238 N N . THR B 1 101 ? -13.398 6.504 -1.08 1 85.12 101 THR B N 1
ATOM 2239 C CA . THR B 1 101 ? -13.297 7.246 0.17 1 85.12 101 THR B CA 1
ATOM 2240 C C . THR B 1 101 ? -12.836 6.336 1.306 1 85.12 101 THR B C 1
ATOM 2242 O O . THR B 1 101 ? -12.07 6.758 2.174 1 85.12 101 THR B O 1
ATOM 2245 N N . LEU B 1 102 ? -13.32 5.164 1.285 1 88.06 102 LEU B N 1
ATOM 2246 C CA . LEU B 1 102 ? -12.922 4.188 2.295 1 88.06 102 LEU B CA 1
ATOM 2247 C C . LEU B 1 102 ? -11.43 3.887 2.211 1 88.06 102 LEU B C 1
ATOM 2249 O O . LEU B 1 102 ? -10.742 3.865 3.232 1 88.06 102 LEU B O 1
ATOM 2253 N N . TRP B 1 103 ? -10.938 3.74 1.018 1 92.31 103 TRP B N 1
ATOM 2254 C CA . TRP B 1 103 ? -9.539 3.355 0.829 1 92.31 103 TRP B CA 1
ATOM 2255 C C . TRP B 1 103 ? -8.609 4.535 1.091 1 92.31 103 TRP B C 1
ATOM 2257 O O . TRP B 1 103 ? -7.516 4.359 1.632 1 92.31 103 TRP B O 1
ATOM 2267 N N . LEU B 1 104 ? -9.047 5.703 0.782 1 89.94 104 LEU B N 1
ATOM 2268 C CA . LEU B 1 104 ? -8.273 6.883 1.138 1 89.94 104 LEU B CA 1
ATOM 2269 C C . LEU B 1 104 ? -8.18 7.043 2.652 1 89.94 104 LEU B C 1
ATOM 2271 O O . LEU B 1 104 ? -7.129 7.391 3.184 1 89.94 104 LEU B O 1
ATOM 2275 N N . ALA B 1 105 ? -9.273 6.773 3.324 1 88.44 105 ALA B N 1
ATOM 2276 C CA . ALA B 1 105 ? -9.281 6.832 4.785 1 88.44 105 ALA B CA 1
ATOM 2277 C C . ALA B 1 105 ? -8.32 5.816 5.383 1 88.44 105 ALA B C 1
ATOM 2279 O O . ALA B 1 105 ? -7.684 6.082 6.406 1 88.44 105 ALA B O 1
ATOM 2280 N N . THR B 1 106 ? -8.242 4.699 4.723 1 91.38 106 THR B N 1
ATOM 2281 C CA . THR B 1 106 ? -7.324 3.662 5.18 1 91.38 106 THR B CA 1
ATOM 2282 C C . THR B 1 106 ? -5.879 4.137 5.082 1 91.38 106 THR B C 1
ATOM 2284 O O . THR B 1 106 ? -5.105 3.986 6.027 1 91.38 106 THR B O 1
ATOM 2287 N N . LEU B 1 107 ? -5.527 4.766 3.984 1 92.12 107 LEU B N 1
ATOM 2288 C CA . LEU B 1 107 ? -4.184 5.301 3.818 1 92.12 107 LEU B CA 1
ATOM 2289 C C . LEU B 1 107 ? -3.912 6.41 4.832 1 92.12 107 LEU B C 1
ATOM 2291 O O . LEU B 1 107 ? -2.814 6.492 5.391 1 92.12 107 LEU B O 1
ATOM 2295 N N . GLU B 1 108 ? -4.906 7.223 5.047 1 88.88 108 GLU B N 1
ATOM 2296 C CA . GLU B 1 108 ? -4.762 8.297 6.027 1 88.88 108 GLU B CA 1
ATOM 2297 C C . GLU B 1 108 ? -4.531 7.738 7.43 1 88.88 108 GLU B C 1
ATOM 2299 O O . GLU B 1 108 ? -3.693 8.25 8.172 1 88.88 108 GLU B O 1
ATOM 2304 N N . ALA B 1 109 ? -5.277 6.742 7.723 1 90 109 ALA B N 1
ATOM 2305 C CA . ALA B 1 109 ? -5.117 6.113 9.031 1 90 109 ALA B CA 1
ATOM 2306 C C . ALA B 1 109 ? -3.713 5.535 9.195 1 90 109 ALA B C 1
ATOM 2308 O O . ALA B 1 109 ? -3.123 5.617 10.273 1 90 109 ALA B O 1
ATOM 2309 N N . LEU B 1 110 ? -3.178 4.996 8.125 1 91.75 110 LEU B N 1
ATOM 2310 C CA . LEU B 1 110 ? -1.832 4.43 8.164 1 91.75 110 LEU B CA 1
ATOM 2311 C C . LEU B 1 110 ? -0.797 5.512 8.453 1 91.75 110 LEU B C 1
ATOM 2313 O O . LEU B 1 110 ? 0.122 5.301 9.25 1 91.75 110 LEU B O 1
ATOM 2317 N N . VAL B 1 111 ? -0.97 6.629 7.891 1 88.06 111 VAL B N 1
ATOM 2318 C CA . VAL B 1 111 ? -0.055 7.746 8.102 1 88.06 111 VAL B CA 1
ATOM 2319 C C . VAL B 1 111 ? -0.181 8.25 9.539 1 88.06 111 VAL B C 1
ATOM 2321 O O . VAL B 1 111 ? 0.825 8.492 10.211 1 88.06 111 VAL B O 1
ATOM 2324 N N . GLN B 1 112 ? -1.397 8.305 10.008 1 86.12 112 GLN B N 1
ATOM 2325 C CA . GLN B 1 112 ? -1.638 8.82 11.344 1 86.12 112 GLN B CA 1
ATOM 2326 C C . GLN B 1 112 ? -1.107 7.867 12.414 1 86.12 112 GLN B C 1
ATOM 2328 O O . GLN B 1 112 ? -0.79 8.281 13.523 1 86.12 112 GLN B O 1
ATOM 2333 N N . ALA B 1 113 ? -1.076 6.672 12.07 1 89.62 113 ALA B N 1
ATOM 2334 C CA . ALA B 1 113 ? -0.644 5.648 13.016 1 89.62 113 ALA B CA 1
ATOM 2335 C C . ALA B 1 113 ? 0.807 5.867 13.438 1 89.62 113 ALA B C 1
ATOM 2337 O O . ALA B 1 113 ? 1.237 5.371 14.477 1 89.62 113 ALA B O 1
ATOM 2338 N N . GLU B 1 114 ? 1.547 6.609 12.578 1 84.06 114 GLU B N 1
ATOM 2339 C CA . GLU B 1 114 ? 2.928 6.918 12.938 1 84.06 114 GLU B CA 1
ATOM 2340 C C . GLU B 1 114 ? 2.992 7.746 14.211 1 84.06 114 GLU B C 1
ATOM 2342 O O . GLU B 1 114 ? 3.992 7.711 14.938 1 84.06 114 GLU B O 1
ATOM 2347 N N . HIS B 1 115 ? 1.891 8.414 14.562 1 82.12 115 HIS B N 1
ATOM 2348 C CA . HIS B 1 115 ? 1.89 9.328 15.695 1 82.12 115 HIS B CA 1
ATOM 2349 C C . HIS B 1 115 ? 0.924 8.859 16.781 1 82.12 115 HIS B C 1
ATOM 2351 O O . HIS B 1 115 ? 0.602 9.625 17.703 1 82.12 115 HIS B O 1
ATOM 2357 N N . SER B 1 116 ? 0.474 7.652 16.641 1 86.62 116 SER B N 1
ATOM 2358 C CA . SER B 1 116 ? -0.475 7.105 17.594 1 86.62 116 SER B CA 1
ATOM 2359 C C . SER B 1 116 ? -0.277 5.602 17.781 1 86.62 116 SER B C 1
ATOM 2361 O O . SER B 1 116 ? -0.702 4.809 16.938 1 86.62 116 SER B O 1
ATOM 2363 N N . ASP B 1 117 ? 0.243 5.207 18.906 1 88.38 117 ASP B N 1
ATOM 2364 C CA . ASP B 1 117 ? 0.465 3.793 19.188 1 88.38 117 ASP B CA 1
ATOM 2365 C C . ASP B 1 117 ? -0.855 3.027 19.234 1 88.38 117 ASP B C 1
ATOM 2367 O O . ASP B 1 117 ? -0.931 1.88 18.797 1 88.38 117 ASP B O 1
ATOM 2371 N N . ASP B 1 118 ? -1.782 3.738 19.703 1 85.69 118 ASP B N 1
ATOM 2372 C CA . ASP B 1 118 ? -3.098 3.111 19.797 1 85.69 118 ASP B CA 1
ATOM 2373 C C . ASP B 1 118 ? -3.668 2.822 18.422 1 85.69 118 ASP B C 1
ATOM 2375 O O . ASP B 1 118 ? -4.148 1.718 18.156 1 85.69 118 ASP B O 1
ATOM 2379 N N . LEU B 1 119 ? -3.57 3.783 17.594 1 87.19 119 LEU B N 1
ATOM 2380 C CA . LEU B 1 119 ? -4.055 3.598 16.219 1 87.19 119 LEU B CA 1
ATOM 2381 C C . LEU B 1 119 ? -3.264 2.508 15.508 1 87.19 119 LEU B C 1
ATOM 2383 O O . LEU B 1 119 ? -3.84 1.677 14.805 1 87.19 119 LEU B O 1
ATOM 2387 N N . ARG B 1 120 ? -2.021 2.5 15.742 1 92.06 120 ARG B N 1
ATOM 2388 C CA . ARG B 1 120 ? -1.174 1.489 15.109 1 92.06 120 ARG B CA 1
ATOM 2389 C C . ARG B 1 120 ? -1.573 0.086 15.555 1 92.06 120 ARG B C 1
ATOM 2391 O O . ARG B 1 120 ? -1.623 -0.838 14.742 1 92.06 120 ARG B O 1
ATOM 2398 N N . ARG B 1 121 ? -1.887 -0.076 16.797 1 90.19 121 ARG B N 1
ATOM 2399 C CA . ARG B 1 121 ? -2.297 -1.375 17.328 1 90.19 121 ARG B CA 1
ATOM 2400 C C . ARG B 1 121 ? -3.621 -1.819 16.719 1 90.19 121 ARG B C 1
ATOM 2402 O O . ARG B 1 121 ? -3.787 -2.988 16.359 1 90.19 121 ARG B O 1
ATOM 2409 N N . TYR B 1 122 ? -4.469 -0.854 16.578 1 86.94 122 TYR B N 1
ATOM 2410 C CA . TYR B 1 122 ? -5.758 -1.162 15.977 1 86.94 122 TYR B CA 1
ATOM 2411 C C . TYR B 1 122 ? -5.59 -1.572 14.516 1 86.94 122 TYR B C 1
ATOM 2413 O O . TYR B 1 122 ? -6.191 -2.553 14.07 1 86.94 122 TYR B O 1
ATOM 2421 N N . LEU B 1 123 ? -4.754 -0.897 13.836 1 91.5 123 LEU B N 1
ATOM 2422 C CA . LEU B 1 123 ? -4.523 -1.215 12.43 1 91.5 123 LEU B CA 1
ATOM 2423 C C . LEU B 1 123 ? -3.807 -2.553 12.289 1 91.5 123 LEU B C 1
ATOM 2425 O O . LEU B 1 123 ? -4.07 -3.305 11.344 1 91.5 123 LEU B O 1
ATOM 2429 N N . ALA B 1 124 ? -2.951 -2.826 13.258 1 93.75 124 ALA B N 1
ATOM 2430 C CA . ALA B 1 124 ? -2.254 -4.109 13.258 1 93.75 124 ALA B CA 1
ATOM 2431 C C . ALA B 1 124 ? -3.23 -5.266 13.438 1 93.75 124 ALA B C 1
ATOM 2433 O O . ALA B 1 124 ? -3.143 -6.277 12.734 1 93.75 124 ALA B O 1
ATOM 2434 N N . THR B 1 125 ? -4.129 -5.066 14.305 1 91.06 125 THR B N 1
ATOM 2435 C CA . THR B 1 125 ? -5.156 -6.078 14.531 1 91.06 125 THR B CA 1
ATOM 2436 C C . THR B 1 125 ? -6.023 -6.258 13.289 1 91.06 125 THR B C 1
ATOM 2438 O O . THR B 1 125 ? -6.336 -7.383 12.906 1 91.06 125 THR B O 1
ATOM 2441 N N . GLY B 1 126 ? -6.387 -5.164 12.711 1 89.38 126 GLY B N 1
ATOM 2442 C CA . GLY B 1 126 ? -7.145 -5.211 11.469 1 89.38 126 GLY B CA 1
ATOM 2443 C C . GLY B 1 126 ? -6.402 -5.902 10.344 1 89.38 126 GLY B C 1
ATOM 2444 O O . GLY B 1 126 ? -7 -6.645 9.562 1 89.38 126 GLY B O 1
ATOM 2445 N N . GLN B 1 127 ? -5.121 -5.621 10.258 1 93.06 127 GLN B N 1
ATOM 2446 C CA . GLN B 1 127 ? -4.293 -6.25 9.234 1 93.06 127 GLN B CA 1
ATOM 2447 C C . GLN B 1 127 ? -4.23 -7.762 9.43 1 93.06 127 GLN B C 1
ATOM 2449 O O . GLN B 1 127 ? -4.309 -8.523 8.461 1 93.06 127 GLN B O 1
ATOM 2454 N N . ALA B 1 128 ? -4.133 -8.203 10.672 1 93.06 128 ALA B N 1
ATOM 2455 C CA . ALA B 1 128 ? -4.121 -9.633 10.969 1 93.06 128 ALA B CA 1
ATOM 2456 C C . ALA B 1 128 ? -5.438 -10.289 10.555 1 93.06 128 ALA B C 1
ATOM 2458 O O . ALA B 1 128 ? -5.441 -11.359 9.945 1 93.06 128 ALA B O 1
ATOM 2459 N N . GLN B 1 129 ? -6.512 -9.617 10.844 1 89.62 129 GLN B N 1
ATOM 2460 C CA . GLN B 1 129 ? -7.828 -10.102 10.453 1 89.62 129 GLN B CA 1
ATOM 2461 C C . GLN B 1 129 ? -7.98 -10.109 8.93 1 89.62 129 GLN B C 1
ATOM 2463 O O . GLN B 1 129 ? -8.578 -11.031 8.367 1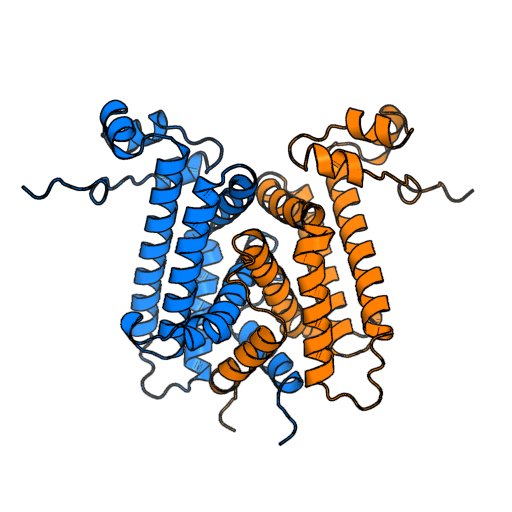 89.62 129 GLN B O 1
ATOM 2468 N N . GLY B 1 130 ? -7.457 -9.125 8.344 1 91.81 130 GLY B N 1
ATOM 2469 C CA . GLY B 1 130 ? -7.492 -9.039 6.895 1 91.81 130 GLY B CA 1
ATOM 2470 C C . GLY B 1 130 ? -6.738 -10.172 6.215 1 91.81 130 GLY B C 1
ATOM 2471 O O . GLY B 1 130 ? -7.215 -10.742 5.23 1 91.81 130 GLY B O 1
ATOM 2472 N N . ARG B 1 131 ? -5.547 -10.531 6.773 1 94.5 131 ARG B N 1
ATOM 2473 C CA . ARG B 1 131 ? -4.785 -11.656 6.246 1 94.5 131 ARG B CA 1
ATOM 2474 C C . ARG B 1 131 ? -5.602 -12.945 6.293 1 94.5 131 ARG B C 1
ATOM 2476 O O . ARG B 1 131 ? -5.656 -13.688 5.312 1 94.5 131 ARG B O 1
ATOM 2483 N N . ARG B 1 132 ? -6.191 -13.102 7.391 1 93.38 132 ARG B N 1
ATOM 2484 C CA . ARG B 1 132 ? -6.973 -14.312 7.586 1 93.38 132 ARG B CA 1
ATOM 2485 C C . ARG B 1 132 ? -8.188 -14.344 6.668 1 93.38 132 ARG B C 1
ATOM 2487 O O . ARG B 1 132 ? -8.5 -15.375 6.066 1 93.38 132 ARG B O 1
ATOM 2494 N N . GLY B 1 133 ? -8.891 -13.258 6.625 1 90.19 133 GLY B N 1
ATOM 2495 C CA . GLY B 1 133 ? -10.047 -13.148 5.75 1 90.19 133 GLY B CA 1
ATOM 2496 C C . GLY B 1 133 ? -9.711 -13.383 4.289 1 90.19 133 GLY B C 1
ATOM 2497 O O . GLY B 1 133 ? -10.43 -14.102 3.59 1 90.19 133 GLY B O 1
ATOM 2498 N N . LEU B 1 134 ? -8.602 -12.82 3.805 1 91.06 134 LEU B N 1
ATOM 2499 C CA . LEU B 1 134 ? -8.195 -12.969 2.412 1 91.06 134 LEU B CA 1
ATOM 2500 C C . LEU B 1 134 ? -7.742 -14.398 2.129 1 91.06 134 LEU B C 1
ATOM 2502 O O . LEU B 1 134 ? -8.031 -14.945 1.061 1 91.06 134 LEU B O 1
ATOM 2506 N N . ALA B 1 135 ? -7.02 -15.008 3.094 1 91.12 135 ALA B N 1
ATOM 2507 C CA . ALA B 1 135 ? -6.633 -16.406 2.949 1 91.12 135 ALA B CA 1
ATOM 2508 C C . ALA B 1 135 ? -7.863 -17.312 2.848 1 91.12 135 ALA B C 1
ATOM 2510 O O . ALA B 1 135 ? -7.883 -18.25 2.057 1 91.12 135 ALA B O 1
ATOM 2511 N N . ALA B 1 136 ? -8.867 -17.016 3.6 1 89.5 136 ALA B N 1
ATOM 2512 C CA . ALA B 1 136 ? -10.109 -17.781 3.58 1 89.5 136 ALA B CA 1
ATOM 2513 C C . ALA B 1 136 ? -10.797 -17.688 2.223 1 89.5 136 ALA B C 1
ATOM 2515 O O . ALA B 1 136 ? -11.281 -18.688 1.691 1 89.5 136 ALA B O 1
ATOM 2516 N N . LEU B 1 137 ? -10.812 -16.469 1.695 1 83.56 137 LEU B N 1
ATOM 2517 C CA . LEU B 1 137 ? -11.406 -16.266 0.379 1 83.56 137 LEU B CA 1
ATOM 2518 C C . LEU B 1 137 ? -10.648 -17.031 -0.69 1 83.56 137 LEU B C 1
ATOM 2520 O O . LEU B 1 137 ? -11.258 -17.641 -1.582 1 83.56 137 LEU B O 1
ATOM 2524 N N . LEU B 1 138 ? -9.312 -17.047 -0.631 1 83.69 138 LEU B N 1
ATOM 2525 C CA . LEU B 1 138 ? -8.477 -17.75 -1.6 1 83.69 138 LEU B CA 1
ATOM 2526 C C . LEU B 1 138 ? -8.742 -19.25 -1.57 1 83.69 138 LEU B C 1
ATOM 2528 O O . LEU B 1 138 ? -8.758 -19.906 -2.617 1 83.69 138 LEU B O 1
ATOM 2532 N N . ARG B 1 139 ? -9.008 -19.781 -0.426 1 82.81 139 ARG B N 1
ATOM 2533 C CA . ARG B 1 139 ? -9.148 -21.234 -0.252 1 82.81 139 ARG B CA 1
ATOM 2534 C C . ARG B 1 139 ? -10.609 -21.656 -0.349 1 82.81 139 ARG B C 1
ATOM 2536 O O . ARG B 1 139 ? -10.906 -22.844 -0.457 1 82.81 139 ARG B O 1
ATOM 2543 N N . GLY B 1 140 ? -11.5 -20.688 -0.286 1 79.19 140 GLY B N 1
ATOM 2544 C CA . GLY B 1 140 ? -12.914 -21.031 -0.276 1 79.19 140 GLY B CA 1
ATOM 2545 C C . GLY B 1 140 ? -13.359 -21.688 1.02 1 79.19 140 GLY B C 1
ATOM 2546 O O . GLY B 1 140 ? -14.164 -22.609 1.005 1 79.19 140 GLY B O 1
ATOM 2547 N N . THR B 1 141 ? -12.703 -21.328 2.146 1 84.94 141 THR B N 1
ATOM 2548 C CA . THR B 1 141 ? -13.031 -21.875 3.457 1 84.94 141 THR B CA 1
ATOM 2549 C C . THR B 1 141 ? -13.375 -20.766 4.438 1 84.94 141 THR B C 1
ATOM 2551 O O . THR B 1 141 ? -13.289 -19.578 4.098 1 84.94 141 THR B O 1
ATOM 2554 N N . SER B 1 142 ? -13.883 -21.141 5.559 1 88.12 142 SER B N 1
ATOM 2555 C CA . SER B 1 142 ? -14.18 -20.172 6.613 1 88.12 142 SER B CA 1
ATOM 2556 C C . SER B 1 142 ? -12.898 -19.625 7.23 1 88.12 142 SER B C 1
ATOM 2558 O O . SER B 1 142 ? -11.883 -20.312 7.289 1 88.12 142 SER B O 1
ATOM 2560 N N . GLU B 1 143 ? -12.945 -18.375 7.703 1 89.44 143 GLU B N 1
ATOM 2561 C CA . GLU B 1 143 ? -11.805 -17.734 8.367 1 89.44 143 GLU B CA 1
ATOM 2562 C C . GLU B 1 143 ? -11.336 -18.562 9.562 1 89.44 143 GLU B C 1
ATOM 2564 O O . GLU B 1 143 ? -10.141 -18.625 9.844 1 89.44 143 GLU B O 1
ATOM 2569 N N . ASP B 1 144 ? -12.273 -19.188 10.188 1 90.94 144 ASP B N 1
ATOM 2570 C CA . ASP B 1 144 ? -11.961 -19.984 11.383 1 90.94 144 ASP B CA 1
ATOM 2571 C C . ASP B 1 144 ? -11.102 -21.188 11.039 1 90.94 144 ASP B C 1
ATOM 2573 O O . ASP B 1 144 ? -10.461 -21.766 11.922 1 90.94 144 ASP B O 1
ATOM 2577 N N . ASP B 1 145 ? -11.047 -21.578 9.828 1 92.62 145 ASP B N 1
ATOM 2578 C CA . ASP B 1 145 ? -10.312 -22.75 9.383 1 92.62 145 ASP B CA 1
ATOM 2579 C C . ASP B 1 145 ? -8.914 -22.375 8.898 1 92.62 145 ASP B C 1
ATOM 2581 O O . ASP B 1 145 ? -8.133 -23.234 8.492 1 92.62 145 ASP B O 1
ATOM 2585 N N . ILE B 1 146 ? -8.609 -21.141 8.945 1 92.69 146 ILE B N 1
ATOM 2586 C CA . ILE B 1 146 ? -7.316 -20.672 8.469 1 92.69 146 ILE B CA 1
ATOM 2587 C C . ILE B 1 146 ? -6.316 -20.656 9.625 1 92.69 146 ILE B C 1
ATOM 2589 O O . ILE B 1 146 ? -6.508 -19.953 10.617 1 92.69 146 ILE B O 1
ATOM 2593 N N . ASP B 1 147 ? -5.25 -21.453 9.453 1 93.06 147 ASP B N 1
ATOM 2594 C CA . ASP B 1 147 ? -4.219 -21.469 10.484 1 93.06 147 ASP B CA 1
ATOM 2595 C C . ASP B 1 147 ? -3.264 -20.281 10.32 1 93.06 147 ASP B C 1
ATOM 2597 O O . ASP B 1 147 ? -3.316 -19.578 9.312 1 93.06 147 ASP B O 1
ATOM 2601 N N . ASP B 1 148 ? -2.395 -20.078 11.281 1 90.5 148 ASP B N 1
ATOM 2602 C CA . ASP B 1 148 ? -1.514 -18.906 11.312 1 90.5 148 ASP B CA 1
ATOM 2603 C C . ASP B 1 148 ? -0.53 -18.938 10.148 1 90.5 148 ASP B C 1
ATOM 2605 O O . ASP B 1 148 ? -0.223 -17.891 9.57 1 90.5 148 ASP B O 1
ATOM 2609 N N . ALA B 1 149 ? -0.123 -20.078 9.828 1 89.19 149 ALA B N 1
ATOM 2610 C CA . ALA B 1 149 ? 0.849 -20.203 8.742 1 89.19 149 ALA B CA 1
ATOM 2611 C C . ALA B 1 149 ? 0.239 -19.781 7.406 1 89.19 149 ALA B C 1
ATOM 2613 O O . ALA B 1 149 ? 0.871 -19.062 6.633 1 89.19 149 ALA B O 1
ATOM 2614 N N . THR B 1 150 ? -0.975 -20.219 7.215 1 89.88 150 THR B N 1
ATOM 2615 C CA . THR B 1 150 ? -1.678 -19.859 5.988 1 89.88 150 THR B CA 1
ATOM 2616 C C . THR B 1 150 ? -1.981 -18.359 5.949 1 89.88 150 THR B C 1
ATOM 2618 O O . THR B 1 150 ? -1.885 -17.734 4.898 1 89.88 150 THR B O 1
ATOM 2621 N N . ALA B 1 151 ? -2.334 -17.844 7.051 1 91.62 151 ALA B N 1
ATOM 2622 C CA . ALA B 1 151 ? -2.6 -16.406 7.117 1 91.62 151 ALA B CA 1
ATOM 2623 C C . ALA B 1 151 ? -1.329 -15.602 6.863 1 91.62 151 ALA B C 1
ATOM 2625 O O . ALA B 1 151 ? -1.354 -14.602 6.137 1 91.62 151 ALA B O 1
ATOM 2626 N N . ARG B 1 152 ? -0.228 -16.031 7.34 1 88.06 152 ARG B N 1
ATOM 2627 C CA . ARG B 1 152 ? 0.985 -15.219 7.359 1 88.06 152 ARG B CA 1
ATOM 2628 C C . ARG B 1 152 ? 1.757 -15.367 6.051 1 88.06 152 ARG B C 1
ATOM 2630 O O . ARG B 1 152 ? 2.627 -14.547 5.742 1 88.06 152 ARG B O 1
ATOM 2637 N N . SER B 1 153 ? 1.497 -16.359 5.309 1 89.38 153 SER B N 1
ATOM 2638 C CA . SER B 1 153 ? 2.217 -16.453 4.043 1 89.38 153 SER B CA 1
ATOM 2639 C C . SER B 1 153 ? 1.314 -16.109 2.865 1 89.38 153 SER B C 1
ATOM 2641 O O . SER B 1 153 ? 1.166 -14.93 2.516 1 89.38 153 SER B O 1
ATOM 2643 N N . PRO B 1 154 ? 0.377 -16.969 2.42 1 91.81 154 PRO B N 1
ATOM 2644 C CA . PRO B 1 154 ? -0.469 -16.547 1.301 1 91.81 154 PRO B CA 1
ATOM 2645 C C . PRO B 1 154 ? -1.396 -15.383 1.663 1 91.81 154 PRO B C 1
ATOM 2647 O O . PRO B 1 154 ? -1.691 -14.539 0.816 1 91.81 154 PRO B O 1
ATOM 2650 N N . GLY B 1 155 ? -1.805 -15.406 2.914 1 94.69 155 GLY B N 1
ATOM 2651 C CA . GLY B 1 155 ? -2.664 -14.312 3.348 1 94.69 155 GLY B CA 1
ATOM 2652 C C . GLY B 1 155 ? -1.965 -12.969 3.35 1 94.69 155 GLY B C 1
ATOM 2653 O O . GLY B 1 155 ? -2.529 -11.969 2.902 1 94.69 155 GLY B O 1
ATOM 2654 N N . SER B 1 156 ? -0.725 -12.961 3.834 1 96.44 156 SER B N 1
ATOM 2655 C CA . SER B 1 156 ? 0.036 -11.719 3.865 1 96.44 156 SER B CA 1
ATOM 2656 C C . SER B 1 156 ? 0.392 -11.25 2.457 1 96.44 156 SER B C 1
ATOM 2658 O O . SER B 1 156 ? 0.39 -10.055 2.174 1 96.44 156 SER B O 1
ATOM 2660 N N . THR B 1 157 ? 0.709 -12.219 1.617 1 95.88 157 THR B N 1
ATOM 2661 C CA . THR B 1 157 ? 1.033 -11.891 0.234 1 95.88 157 THR B CA 1
ATOM 2662 C C . THR B 1 157 ? -0.192 -11.344 -0.494 1 95.88 157 THR B C 1
ATOM 2664 O O . THR B 1 157 ? -0.1 -10.359 -1.225 1 95.88 157 THR B O 1
ATOM 2667 N N . GLN B 1 158 ? -1.329 -11.969 -0.256 1 96 158 GLN B N 1
ATOM 2668 C CA . GLN B 1 158 ? -2.576 -11.492 -0.847 1 96 158 GLN B CA 1
ATOM 2669 C C . GLN B 1 158 ? -2.926 -10.094 -0.346 1 96 158 GLN B C 1
ATOM 2671 O O . GLN B 1 158 ? -3.371 -9.25 -1.121 1 96 158 GLN B O 1
ATOM 2676 N N . LEU B 1 159 ? -2.713 -9.867 0.909 1 96.88 159 LEU B N 1
ATOM 2677 C CA . LEU B 1 159 ? -2.961 -8.555 1.49 1 96.88 159 LEU B CA 1
ATOM 2678 C C . LEU B 1 159 ? -2.033 -7.508 0.882 1 96.88 159 LEU B C 1
ATOM 2680 O O . LEU B 1 159 ? -2.447 -6.371 0.641 1 96.88 159 LEU B O 1
ATOM 2684 N N . ALA B 1 160 ? -0.767 -7.902 0.667 1 97.44 160 ALA B N 1
ATOM 2685 C CA . ALA B 1 160 ? 0.172 -6.992 0.016 1 97.44 160 ALA B CA 1
ATOM 2686 C C . ALA B 1 160 ? -0.319 -6.602 -1.374 1 97.44 160 ALA B C 1
ATOM 2688 O O . ALA B 1 160 ? -0.317 -5.418 -1.73 1 97.44 160 ALA B O 1
ATOM 2689 N N . LEU B 1 161 ? -0.769 -7.578 -2.135 1 96.88 161 LEU B N 1
ATOM 2690 C CA . LEU B 1 161 ? -1.283 -7.297 -3.471 1 96.88 161 LEU B CA 1
ATOM 2691 C C . LEU B 1 161 ? -2.492 -6.371 -3.404 1 96.88 161 LEU B C 1
ATOM 2693 O O . LEU B 1 161 ? -2.615 -5.445 -4.207 1 96.88 161 LEU B O 1
ATOM 2697 N N . PHE B 1 162 ? -3.359 -6.633 -2.49 1 97.31 162 PHE B N 1
ATOM 2698 C CA . PHE B 1 162 ? -4.551 -5.816 -2.305 1 97.31 162 PHE B CA 1
ATOM 2699 C C . PHE B 1 162 ? -4.176 -4.363 -2.049 1 97.31 162 PHE B C 1
ATOM 2701 O O . PHE B 1 162 ? -4.582 -3.471 -2.797 1 97.31 162 PHE B O 1
ATOM 2708 N N . THR B 1 163 ? -3.377 -4.129 -1.047 1 97.5 163 THR B N 1
ATOM 2709 C CA . THR B 1 163 ? -2.998 -2.775 -0.654 1 97.5 163 THR B CA 1
ATOM 2710 C C . THR B 1 163 ? -2.174 -2.105 -1.749 1 97.5 163 THR B C 1
ATOM 2712 O O . THR B 1 163 ? -2.354 -0.919 -2.031 1 97.5 163 THR B O 1
ATOM 2715 N N . GLY B 1 164 ? -1.264 -2.871 -2.35 1 97.69 164 GLY B N 1
ATOM 2716 C CA . GLY B 1 164 ? -0.457 -2.314 -3.424 1 97.69 164 GLY B CA 1
ATOM 2717 C C . GLY B 1 164 ? -1.275 -1.896 -4.629 1 97.69 164 GLY B C 1
ATOM 2718 O O . GLY B 1 164 ? -1.065 -0.816 -5.188 1 97.69 164 GLY B O 1
ATOM 2719 N N . LEU B 1 165 ? -2.207 -2.707 -5.031 1 97.44 165 LEU B N 1
ATOM 2720 C CA . LEU B 1 165 ? -3.053 -2.371 -6.172 1 97.44 165 LEU B CA 1
ATOM 2721 C C . LEU B 1 165 ? -3.986 -1.212 -5.832 1 97.44 165 LEU B C 1
ATOM 2723 O O . LEU B 1 165 ? -4.27 -0.367 -6.684 1 97.44 165 LEU B O 1
ATOM 2727 N N . MET B 1 166 ? -4.445 -1.187 -4.617 1 97.31 166 MET B N 1
ATOM 2728 C CA . MET B 1 166 ? -5.254 -0.066 -4.145 1 97.31 166 MET B CA 1
ATOM 2729 C C . MET B 1 166 ? -4.527 1.258 -4.359 1 97.31 166 MET B C 1
ATOM 2731 O O . MET B 1 166 ? -5.102 2.205 -4.898 1 97.31 166 MET B O 1
ATOM 2735 N N . THR B 1 167 ? -3.287 1.287 -4.008 1 96.88 167 THR B N 1
ATOM 2736 C CA . THR B 1 167 ? -2.5 2.508 -4.133 1 96.88 167 THR B CA 1
ATOM 2737 C C . THR B 1 167 ? -2.305 2.879 -5.598 1 96.88 167 THR B C 1
ATOM 2739 O O . THR B 1 167 ? -2.369 4.055 -5.961 1 96.88 167 THR B O 1
ATOM 2742 N N . GLN B 1 168 ? -2.092 1.902 -6.457 1 96.56 168 GLN B N 1
ATOM 2743 C CA . GLN B 1 168 ? -1.937 2.186 -7.879 1 96.56 168 GLN B CA 1
ATOM 2744 C C . GLN B 1 168 ? -3.225 2.75 -8.469 1 96.56 168 GLN B C 1
ATOM 2746 O O . GLN B 1 168 ? -3.191 3.717 -9.234 1 96.56 168 GLN B O 1
ATOM 2751 N N . TRP B 1 169 ? -4.355 2.223 -8.055 1 96.12 169 TRP B N 1
ATOM 2752 C CA . TRP B 1 169 ? -5.648 2.648 -8.586 1 96.12 169 TRP B CA 1
ATOM 2753 C C . TRP B 1 169 ? -6.027 4.023 -8.047 1 96.12 169 TRP B C 1
ATOM 2755 O O . TRP B 1 169 ? -6.645 4.824 -8.758 1 96.12 169 TRP B O 1
ATOM 2765 N N . LEU B 1 170 ? -5.648 4.281 -6.824 1 93.81 170 LEU B N 1
ATOM 2766 C CA . LEU B 1 170 ? -5.91 5.602 -6.262 1 93.81 170 LEU B CA 1
ATOM 2767 C C . LEU B 1 170 ? -5.059 6.664 -6.945 1 93.81 170 LEU B C 1
ATOM 2769 O O . LEU B 1 170 ? -5.488 7.809 -7.102 1 93.81 170 LEU B O 1
ATOM 2773 N N . THR B 1 171 ? -3.9 6.277 -7.406 1 94.94 171 THR B N 1
ATOM 2774 C CA . THR B 1 171 ? -2.957 7.227 -7.984 1 94.94 171 THR B CA 1
ATOM 2775 C C . THR B 1 171 ? -3.229 7.422 -9.477 1 94.94 171 THR B C 1
ATOM 2777 O O . THR B 1 171 ? -3.332 8.555 -9.945 1 94.94 171 THR B O 1
ATOM 2780 N N . ASP B 1 172 ? -3.391 6.297 -10.141 1 94.94 172 ASP B N 1
ATOM 2781 C CA . ASP B 1 172 ? -3.539 6.375 -11.594 1 94.94 172 ASP B CA 1
ATOM 2782 C C . ASP B 1 172 ? -4.367 5.207 -12.125 1 94.94 172 ASP B C 1
ATOM 2784 O O . ASP B 1 172 ? -3.816 4.223 -12.617 1 94.94 172 ASP B O 1
ATOM 2788 N N . PRO B 1 173 ? -5.699 5.328 -12.148 1 93.5 173 PRO B N 1
ATOM 2789 C CA . PRO B 1 173 ? -6.57 4.234 -12.578 1 93.5 173 PRO B CA 1
ATOM 2790 C C . PRO B 1 173 ? -6.367 3.867 -14.047 1 93.5 173 PRO B C 1
ATOM 2792 O O . PRO B 1 173 ? -6.621 2.727 -14.445 1 93.5 173 PRO B O 1
ATOM 2795 N N . ASP B 1 174 ? -5.848 4.762 -14.812 1 93 174 ASP B N 1
ATOM 2796 C CA . ASP B 1 174 ? -5.703 4.516 -16.25 1 93 174 ASP B CA 1
ATOM 2797 C C . ASP B 1 174 ? -4.566 3.531 -16.516 1 93 174 ASP B C 1
ATOM 2799 O O . ASP B 1 174 ? -4.605 2.793 -17.516 1 93 174 ASP B O 1
ATOM 2803 N N . GLN B 1 175 ? -3.607 3.475 -15.609 1 93.06 175 GLN B N 1
ATOM 2804 C CA . GLN B 1 175 ? -2.445 2.623 -15.844 1 93.06 175 GLN B CA 1
ATOM 2805 C C . GLN B 1 175 ? -2.42 1.449 -14.867 1 93.06 175 GLN B C 1
ATOM 2807 O O . GLN B 1 175 ? -1.612 0.529 -15.016 1 93.06 175 GLN B O 1
ATOM 2812 N N . ALA B 1 176 ? -3.369 1.502 -13.875 1 94.88 176 ALA B N 1
ATOM 2813 C CA . ALA B 1 176 ? -3.408 0.415 -12.898 1 94.88 176 ALA B CA 1
ATOM 2814 C C . ALA B 1 176 ? -3.922 -0.874 -13.539 1 94.88 176 ALA B C 1
ATOM 2816 O O . ALA B 1 176 ? -4.82 -0.841 -14.383 1 94.88 176 ALA B O 1
ATOM 2817 N N . PRO B 1 177 ? -3.355 -1.971 -13.172 1 94.56 177 PRO B N 1
ATOM 2818 C CA . PRO B 1 177 ? -3.742 -3.232 -13.812 1 94.56 177 PRO B CA 1
ATOM 2819 C C . PRO B 1 177 ? -5.16 -3.666 -13.445 1 94.56 177 PRO B C 1
ATOM 2821 O O . PRO B 1 177 ? -5.59 -3.488 -12.305 1 94.56 177 PRO B O 1
ATOM 2824 N N . ARG B 1 178 ? -5.82 -4.219 -14.5 1 95.56 178 ARG B N 1
ATOM 2825 C CA . ARG B 1 178 ? -7.105 -4.875 -14.273 1 95.56 178 ARG B CA 1
ATOM 2826 C C . ARG B 1 178 ? -6.914 -6.348 -13.922 1 95.56 178 ARG B C 1
ATOM 2828 O O . ARG B 1 178 ? -5.785 -6.852 -13.922 1 95.56 178 ARG B O 1
ATOM 2835 N N . ALA B 1 179 ? -7.984 -6.996 -13.617 1 95.19 179 ALA B N 1
ATOM 2836 C CA . ALA B 1 179 ? -7.957 -8.328 -13.008 1 95.19 179 ALA B CA 1
ATOM 2837 C C . ALA B 1 179 ? -7.16 -9.305 -13.859 1 95.19 179 ALA B C 1
ATOM 2839 O O . ALA B 1 179 ? -6.281 -10.008 -13.359 1 95.19 179 ALA B O 1
ATOM 2840 N N . PRO B 1 180 ? -7.34 -9.336 -15.227 1 93.88 180 PRO B N 1
ATOM 2841 C CA . PRO B 1 180 ? -6.57 -10.297 -16.031 1 93.88 180 PRO B CA 1
ATOM 2842 C C . PRO B 1 180 ? -5.066 -10.016 -15.992 1 93.88 180 PRO B C 1
ATOM 2844 O O . PRO B 1 180 ? -4.262 -10.953 -16.031 1 93.88 180 PRO B O 1
ATOM 2847 N N . LYS B 1 181 ? -4.73 -8.781 -15.859 1 93.5 181 LYS B N 1
ATOM 2848 C CA . LYS B 1 181 ? -3.316 -8.414 -15.828 1 93.5 181 LYS B CA 1
ATOM 2849 C C . LYS B 1 181 ? -2.684 -8.758 -14.484 1 93.5 181 LYS B C 1
ATOM 2851 O O . LYS B 1 181 ? -1.494 -9.07 -14.414 1 93.5 181 LYS B O 1
ATOM 2856 N N . VAL B 1 182 ? -3.486 -8.68 -13.414 1 93.62 182 VAL B N 1
ATOM 2857 C CA . VAL B 1 182 ? -2.988 -9.117 -12.117 1 93.62 182 VAL B CA 1
ATOM 2858 C C . VAL B 1 182 ? -2.637 -10.602 -12.172 1 93.62 182 VAL B C 1
ATOM 2860 O O . VAL B 1 182 ? -1.552 -11 -11.742 1 93.62 182 VAL B O 1
ATOM 2863 N N . VAL B 1 183 ? -3.529 -11.391 -12.805 1 93 183 VAL B N 1
ATOM 2864 C CA . VAL B 1 183 ? -3.33 -12.828 -12.898 1 93 183 VAL B CA 1
ATOM 2865 C C . VAL B 1 183 ? -2.121 -13.125 -13.781 1 93 183 VAL B C 1
ATOM 2867 O O . VAL B 1 183 ? -1.268 -13.945 -13.43 1 93 183 VAL B O 1
ATOM 2870 N N . SER B 1 184 ? -2.008 -12.398 -14.906 1 92 184 SER B N 1
ATOM 2871 C CA . SER B 1 184 ? -0.872 -12.602 -15.805 1 92 184 SER B CA 1
ATOM 2872 C C . SER B 1 184 ? 0.435 -12.172 -15.141 1 92 184 SER B C 1
ATOM 2874 O O . SER B 1 184 ? 1.477 -12.797 -15.359 1 92 184 SER B O 1
ATOM 2876 N N . GLY B 1 185 ? 0.386 -11.102 -14.367 1 92.19 185 GLY B N 1
ATOM 2877 C CA . GLY B 1 185 ? 1.565 -10.656 -13.641 1 92.19 185 GLY B CA 1
ATOM 2878 C C . GLY B 1 185 ? 2.049 -11.672 -12.617 1 92.19 185 GLY B C 1
ATOM 2879 O O . GLY B 1 185 ? 3.254 -11.906 -12.492 1 92.19 185 GLY B O 1
ATOM 2880 N N . LEU B 1 186 ? 1.095 -12.258 -11.922 1 92.5 186 LEU B N 1
ATOM 2881 C CA . LEU B 1 186 ? 1.446 -13.297 -10.961 1 92.5 186 LEU B CA 1
ATOM 2882 C C . LEU B 1 186 ? 2.047 -14.508 -11.664 1 92.5 186 LEU B C 1
ATOM 2884 O O . LEU B 1 186 ? 3.016 -15.102 -11.18 1 92.5 186 LEU B O 1
ATOM 2888 N N . ARG B 1 187 ? 1.484 -14.891 -12.828 1 90.06 187 ARG B N 1
ATOM 2889 C CA . ARG B 1 187 ? 2.014 -16.016 -13.602 1 90.06 187 ARG B CA 1
ATOM 2890 C C . ARG B 1 187 ? 3.449 -15.742 -14.039 1 90.06 187 ARG B C 1
ATOM 2892 O O . ARG B 1 187 ? 4.285 -16.641 -14.031 1 90.06 187 ARG B O 1
ATOM 2899 N N . ALA B 1 188 ? 3.664 -14.531 -14.383 1 87.88 188 ALA B N 1
ATOM 2900 C CA . ALA B 1 188 ? 5.004 -14.164 -14.836 1 87.88 188 ALA B CA 1
ATOM 2901 C C . ALA B 1 188 ? 6.023 -14.328 -13.711 1 87.88 188 ALA B C 1
ATOM 2903 O O . ALA B 1 188 ? 7.207 -14.57 -13.969 1 87.88 188 ALA B O 1
ATOM 2904 N N . LEU B 1 189 ? 5.566 -14.164 -12.461 1 88.81 189 LEU B N 1
ATOM 2905 C CA . LEU B 1 189 ? 6.465 -14.305 -11.32 1 88.81 189 LEU B CA 1
ATOM 2906 C C . LEU B 1 189 ? 6.703 -15.773 -10.984 1 88.81 189 LEU B C 1
ATOM 2908 O O . LEU B 1 189 ? 7.605 -16.094 -10.211 1 88.81 189 LEU B O 1
ATOM 2912 N N . THR B 1 190 ? 5.906 -16.688 -11.625 1 81.12 190 THR B N 1
ATOM 2913 C CA . THR B 1 190 ? 5.965 -18.125 -11.359 1 81.12 190 THR B CA 1
ATOM 2914 C C . THR B 1 190 ? 7.379 -18.656 -11.562 1 81.12 190 THR B C 1
ATOM 2916 O O . THR B 1 190 ? 7.875 -19.438 -10.758 1 81.12 190 THR B O 1
ATOM 2919 N N . HIS B 1 191 ? 8.008 -18.203 -12.641 1 76.19 191 HIS B N 1
ATOM 2920 C CA . HIS B 1 191 ? 9.336 -18.719 -12.953 1 76.19 191 HIS B CA 1
ATOM 2921 C C . HIS B 1 191 ? 10.359 -18.281 -11.906 1 76.19 191 HIS B C 1
ATOM 2923 O O . HIS B 1 191 ? 11.391 -18.938 -11.727 1 76.19 191 HIS B O 1
ATOM 2929 N N . LEU B 1 192 ? 10.031 -17.234 -11.203 1 79.25 192 LEU B N 1
ATOM 2930 C CA . LEU B 1 192 ? 10.961 -16.688 -10.219 1 79.25 192 LEU B CA 1
ATOM 2931 C C . LEU B 1 192 ? 10.812 -17.406 -8.875 1 79.25 192 LEU B C 1
ATOM 2933 O O . LEU B 1 192 ? 11.742 -17.391 -8.062 1 79.25 192 LEU B O 1
ATOM 2937 N N . VAL B 1 193 ? 9.648 -17.969 -8.703 1 77.31 193 VAL B N 1
ATOM 2938 C CA . VAL B 1 193 ? 9.43 -18.531 -7.375 1 77.31 193 VAL B CA 1
ATOM 2939 C C . VAL B 1 193 ? 9.352 -20.047 -7.469 1 77.31 193 VAL B C 1
ATOM 2941 O O . VAL B 1 193 ? 9.305 -20.734 -6.445 1 77.31 193 VAL B O 1
ATOM 2944 N N . ARG B 1 194 ? 9.219 -20.594 -8.688 1 71.31 194 ARG B N 1
ATOM 2945 C CA . ARG B 1 194 ? 9.172 -22.047 -8.82 1 71.31 194 ARG B CA 1
ATOM 2946 C C . ARG B 1 194 ? 10.531 -22.672 -8.531 1 71.31 194 ARG B C 1
ATOM 2948 O O . ARG B 1 194 ? 11.562 -22.125 -8.922 1 71.31 194 ARG B O 1
ATOM 2955 N N . SER B 1 195 ? 10.602 -23.359 -7.398 1 54.56 195 SER B N 1
ATOM 2956 C CA . SER B 1 195 ? 11.766 -24.172 -7.059 1 54.56 195 SER B CA 1
ATOM 2957 C C . SER B 1 195 ? 12.055 -25.203 -8.141 1 54.56 195 SER B C 1
ATOM 2959 O O . SER B 1 195 ? 11.133 -25.703 -8.789 1 54.56 195 SER B O 1
ATOM 2961 N N . GLU B 1 196 ? 13.07 -24.922 -9.016 1 45.59 196 GLU B N 1
ATOM 2962 C CA . GLU B 1 196 ? 13.492 -26.031 -9.875 1 45.59 196 GLU B CA 1
ATOM 2963 C C . GLU B 1 196 ? 13.398 -27.359 -9.141 1 45.59 196 GLU B C 1
ATOM 2965 O O . GLU B 1 196 ? 13.984 -27.531 -8.07 1 45.59 196 GLU B O 1
ATOM 2970 N N . VAL B 1 197 ? 12.219 -27.922 -8.898 1 35.88 197 VAL B N 1
ATOM 2971 C CA . VAL B 1 197 ? 12.328 -29.344 -8.648 1 35.88 197 VAL B CA 1
ATOM 2972 C C . VAL B 1 197 ? 12.852 -30.047 -9.906 1 35.88 197 VAL B C 1
ATOM 2974 O O . VAL B 1 197 ? 12.445 -29.734 -11.023 1 35.88 197 VAL B O 1
#

InterPro domains:
  IPR001647 DNA-binding HTH domain, TetR-type [PF00440] (18-53)
  IPR009057 Homedomain-like superfamily [SSF46689] (17-73)
  IPR036271 Tetracyclin repressor-like, C-terminal domain superfamily [SSF48498] (82-178)
  IPR041583 Tetracyclin repressor-like, C-terminal, group 31 [PF17940] (83-189)
  IPR050109 HTH-type, TetR-like transcriptional regulator [PTHR30055] (19-195)

Solvent-accessible surface area (backbone atoms only — not comparable to full-atom values): 20810 Å² total; per-residue (Å²): 124,76,74,77,44,83,79,64,52,63,51,54,45,56,60,53,36,63,71,48,31,74,90,59,52,44,60,64,58,44,20,68,68,43,75,43,52,59,63,57,50,40,72,71,42,67,41,63,65,49,41,51,49,53,52,49,52,49,52,50,51,50,48,49,53,51,49,51,52,53,53,65,61,52,66,55,83,88,52,51,55,33,56,52,48,33,52,51,38,42,55,54,55,51,38,52,67,77,41,34,64,60,53,51,40,52,52,47,48,57,58,50,22,77,81,27,71,66,51,25,51,53,51,36,52,49,49,54,49,46,12,26,47,48,31,12,63,74,70,73,48,56,50,88,73,51,50,70,68,50,18,46,18,41,3,40,43,50,46,10,38,51,50,13,45,44,52,38,42,72,52,32,58,88,72,35,66,52,31,70,37,46,45,52,7,47,42,54,52,30,62,38,53,48,68,86,120,126,76,74,76,43,84,78,63,52,64,51,53,46,56,60,53,37,62,71,48,31,74,90,61,53,46,59,64,57,44,21,68,64,43,74,43,54,59,64,58,49,41,72,72,43,66,41,64,65,50,42,51,49,52,51,48,53,50,52,50,49,51,48,51,53,51,50,50,53,53,53,66,59,48,69,59,81,86,53,50,58,37,54,49,51,33,51,51,39,42,56,54,57,52,39,54,66,78,40,36,63,61,54,52,39,50,54,47,49,58,58,50,22,78,80,27,70,65,52,24,51,51,49,35,52,50,50,54,50,47,13,28,48,50,32,11,63,75,70,73,48,57,48,86,73,52,49,69,68,50,18,45,17,41,3,41,42,50,45,9,39,51,50,13,46,44,52,38,42,72,52,33,59,90,72,34,66,52,30,71,35,49,52,51,9,45,51,62,45,37,68,36,45,47,69,87,120

Sequence (394 aa):
MKPRGLASCSLEPGAAWRKKGWARITVRDIAAASGVSMAAIGYRFGSREALLTSALIEAIDEWGTRLGRTLSAYGSEGASAAEHYEALWAAVIGSFTEDRTLWLATLEALVQAEHSDDLRRYLATGQAQGRRGLAALLRGTSEDDIDDATARSPGSTQLALFTGLMTQWLTDPDQAPRAPKVVSGLRALTHLVRSEVMKPRGLASCSLEPGAAWRKKGWARITVRDIAAASGVSMAAIGYRFGSREALLTSALIEAIDEWGTRLGRTLSAYGSEGASAAEHYEALWAAVIGSFTEDRTLWLATLEALVQAEHSDDLRRYLATGQAQGRRGLAALLRGTSEDDIDDATARSPGSTQLALFTGLMTQWLTDPDQAPRAPKVVSGLRALTHLVRSEV

Secondary structure (DSSP, 8-state):
-----TTT----HHHHHHHHHHHH--HHHHHHHHT--HHHHHHHHSSHHHHHHHHHHHHHHHHHHHHHHHHHHS--TT--HHHHHHHHHHHHHHHHHHTHHHHHHHHHHHHHGGG-HHHHHHHHHHHHHHHHHHHHHHHTS-GGG--HHHIIIIIHHHHHHHHHHHHHHHH-TTTS--HHHHHHHHHHHHHHHS---/-----TTT----HHHHHHHHHHHH--HHHHHHHHT--HHHHHHHHSSHHHHHHHHHHHHHHHHHHHHHHHHHHS--TT--HHHHHHHHHHHHHHHHHHTHHHHHHHHHHHHHGGG-HHHHHHHHHHHHHHHHHHHHHHHTS-GGG--HHHIIIIIHHHHHHHHHHHHHHHH-TTTS--HHHHHHHHHHHHHHH----

Organism: Streptomyces coelicolor (strain ATCC BAA-471 / A3(2) / M145) (NCBI:txid100226)

Nearest PDB structures (foldseek):
  3e7q-assembly1_A  TM=6.447E-01  e=9.346E-04  Pseudomonas aeruginosa
  5gp9-assembly1_A  TM=6.614E-01  e=1.987E-03  Halalkalibacterium halodurans C-125
  3whc-assembly3_F  TM=5.963E-01  e=2.399E-03  Bacillus subtilis subsp. subtilis str. 168
  5d18-assembly1_A  TM=6.169E-01  e=9.867E-03  Mycobacterium tuberculosis
  8sv6-assembly2_D  TM=4.753E-01  e=4.641E-03  Mycolicibacterium smegmatis

Radius of gyration: 21.99 Å; Cα contacts (8 Å, |Δi|>4): 453; chains: 2; bounding box: 61×62×50 Å